Protein 5HUW (pdb70)

Organism: Human herpesvirus 1 (strain 17) (NCBI:txid10299)

Foldseek 3Di:
DDDLVCLLVQLVVPPVVSPLVSLLVLLCLLPPDPPRPLVSNLVSVCLLSLQVQCPPLVCVSSVLSSLSNLLSQLQDAPVSVVSNVVSVNLLSLLVQCPRPDLSNVLSSLSSLLSQLLNAPVSLQVSVVSPNQVSLVVVCPDPDNVVDDPVSLLSSLSSVLSNQAYPVPGHDPVSCLSCQVVLLNLCPDPDVSSVLSSLSSLLRQLQDAQVSLVVNVVVVCLLSLLVQCPDPDPSSVVSSLSNLLSQLLYALVSVVVNVVSPNLLSLVCQCVDPDQSSVQSSLLSLLSQLLHAQVSLVSCVVSVNLLSLLVQLQDGDVSSVLSSLSSLLSNLVHYDLVSLVVSVVSPNQLSLLVCLPPPDPVSVLSSLSNVVSSCVSCVVVVNLAVVVCVCVVNPSLVSLVVQCVPPDPPPNVSSVVNCVVRPD/DDDPDDDDDD/DDDDDD

Solvent-accessible surface area: 18928 Å² total; per-residue (Å²): 178,101,55,33,138,76,0,37,156,11,0,90,54,126,77,74,95,42,11,25,97,0,0,64,9,0,22,68,17,4,4,123,79,201,165,43,30,19,67,71,0,45,178,40,42,4,6,80,62,0,18,59,2,3,57,87,109,154,16,24,73,0,9,36,9,0,0,19,0,0,0,3,0,0,23,22,81,64,138,18,0,110,22,0,18,93,22,32,0,2,67,24,0,24,84,9,2,89,21,123,72,65,85,0,2,38,4,0,0,25,0,0,0,0,0,0,0,39,16,20,79,35,0,32,59,0,29,172,79,34,0,7,96,40,0,26,65,42,2,83,41,142,77,10,79,106,37,70,65,37,26,3,72,10,1,0,18,0,0,3,0,1,1,23,48,100,144,81,33,7,54,99,122,6,3,96,72,2,0,68,23,0,24,88,0,0,108,29,140,16,62,90,1,15,11,28,0,0,38,0,0,3,35,10,0,33,10,80,51,126,40,0,53,24,0,4,155,80,46,0,3,84,16,0,15,146,10,2,49,30,136,73,67,86,4,10,45,0,0,0,70,0,0,0,2,0,0,7,5,49,45,109,9,0,34,98,0,8,103,32,31,0,0,70,30,0,42,70,5,2,82,30,127,107,72,94,4,33,60,26,0,0,21,0,0,0,0,0,0,8,10,82,88,73,0,0,66,53,0,23,108,74,29,0,0,67,64,0,20,35,6,1,64,182,28,70,77,139,0,22,59,35,0,0,47,0,0,13,2,0,5,54,16,13,48,39,139,9,10,69,70,0,29,166,34,34,0,4,102,12,0,0,78,16,6,68,20,198,40,37,98,0,3,43,5,0,2,79,0,0,40,29,4,0,91,5,11,76,153,84,68,91,34,129,151,11,10,86,72,0,104,142,40,23,0,27,96,50,0,70,30,10,60,183,37,153,27,144,64,4,89,180,34,0,99,59,3,21,118,109,31,38,132,99,32,93,58,36,74,49,48,106,122,78,90,49,44,105,57

Nearest PDB structures (foldseek):
  6p6e-assembly1_A  TM=1.000E+00  e=1.115E-51  Mus musculus
  6d7n-assembly1_B  TM=9.992E-01  e=1.209E-51  Panicum virgatum
  6d7m-assembly1_B  TM=9.994E-01  e=2.719E-51  Mus musculus
  5gxw-assembly1_A  TM=9.979E-01  e=7.484E-51  Mus musculus
  3tpo-assembly1_A  TM=9.991E-01  e=9.222E-50  Mus musculus

Secondary structure (DSSP, 8-state):
---S------/------/---HHHHHHHHTT--HHHHHHHHHHHHHHHHHSSS--HHHHHHTT-HHHHHHHHT-TT-HHHHHHHHHHHHHHHTS-HHHHHHHHHTTHHHHHHHHTT-SSHHHHHHHHHHHHHHHTT-HHHHHHHHHTT-HHHHHHTT-SS-GGGS-HHHHHHHHHHHHHHT---SSPPPHHHHHHHHHHHHHHTTSS-HHHHHHHHHHHHHHTSS-HHHHHHHHTTT-HHHHHHHHT-S-HHHHHHHHHHHHHHTTS-HHHHHHHHHTTGGGGHHHHTT-SSHHHHHHHHHHHHHHTTS-HHHHHHHHHTTHHHHHHHHHHSS-HHHHHHHHHHHHHHHHHS-HHHHHHHHHTT-HHHHHHGGG-S-HHHHHHHHHHHHHHHHHHHHHT-HHHHHHHHHHTTHHHHHHHHTT-SSSTTHHHHHHHHHHHT-

Structure (mmCIF, N/CA/C/O backbone):
data_5HUW
#
_entry.id   5HUW
#
_cell.length_a   78.260
_cell.length_b   90.728
_cell.length_c   97.659
_cell.angle_alpha   90.00
_cell.angle_beta   90.00
_cell.angle_gamma   90.00
#
_symmetry.space_group_name_H-M   'P 21 21 21'
#
loop_
_entity.id
_entity.type
_entity.pdbx_description
1 polymer 'Importin subunit alpha-1'
2 polymer 'HSV1 large terminase NLS'
3 water water
#
loop_
_atom_site.group_PDB
_atom_site.id
_atom_site.type_symbol
_atom_site.label_atom_id
_atom_site.label_alt_id
_atom_site.label_comp_id
_atom_site.label_asym_id
_atom_site.label_entity_id
_atom_site.label_seq_id
_atom_site.pdbx_PDB_ins_code
_atom_site.Cartn_x
_atom_site.Cartn_y
_atom_site.Cartn_z
_atom_site.occupancy
_atom_site.B_iso_or_equiv
_atom_site.auth_seq_id
_atom_site.auth_comp_id
_atom_site.auth_asym_id
_atom_site.auth_atom_id
_atom_site.pdbx_PDB_model_num
ATOM 1 N N . ASN A 1 74 ? -4.747 -16.702 -12.664 1.00 73.01 75 ASN C N 1
ATOM 2 C CA . ASN A 1 74 ? -4.051 -16.527 -11.391 1.00 77.53 75 ASN C CA 1
ATOM 3 C C . ASN A 1 74 ? -2.731 -17.314 -11.317 1.00 67.99 75 ASN C C 1
ATOM 4 O O . ASN A 1 74 ? -2.643 -18.343 -10.649 1.00 65.63 75 ASN C O 1
ATOM 9 N N . TRP A 1 75 ? -1.695 -16.827 -11.996 1.00 56.12 76 T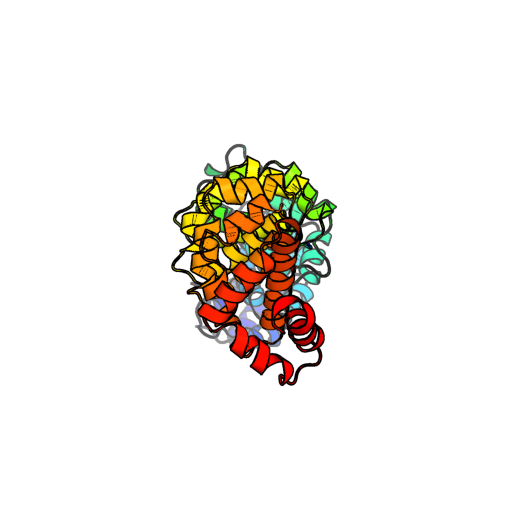RP C N 1
ATOM 10 C CA . TRP A 1 75 ? -0.439 -17.561 -12.005 1.00 46.74 76 TRP C CA 1
ATOM 11 C C . TRP A 1 75 ? 0.292 -17.405 -10.676 1.00 45.67 76 TRP C C 1
ATOM 12 O O . TRP A 1 75 ? 0.111 -16.430 -9.941 1.00 48.72 76 TRP C O 1
ATOM 23 N N . SER A 1 76 ? 1.144 -18.379 -10.383 1.00 44.20 77 SER C N 1
ATOM 24 C CA . SER A 1 76 ? 2.120 -18.229 -9.316 1.00 42.42 77 SER C CA 1
ATOM 25 C C . SER A 1 76 ? 3.293 -17.388 -9.802 1.00 42.04 77 SER C C 1
ATOM 26 O O . SER A 1 76 ? 3.573 -17.309 -11.002 1.00 40.86 77 SER C O 1
ATOM 29 N N . VAL A 1 77 ? 3.984 -16.748 -8.856 1.00 42.71 78 VAL C N 1
ATOM 30 C CA . VAL A 1 77 ? 5.186 -16.007 -9.218 1.00 38.10 78 VAL C CA 1
ATOM 31 C C . VAL A 1 77 ? 6.197 -16.942 -9.864 1.00 33.96 78 VAL C C 1
ATOM 32 O O . VAL A 1 77 ? 6.875 -16.580 -10.833 1.00 40.35 78 VAL C O 1
ATOM 36 N N . GLU A 1 78 ? 6.271 -18.180 -9.379 1.00 39.31 79 GLU C N 1
ATOM 37 C CA . GLU A 1 78 ? 7.219 -19.137 -9.939 1.00 44.56 79 GLU C CA 1
ATOM 38 C C . GLU A 1 78 ? 6.933 -19.421 -11.414 1.00 40.18 79 GLU C C 1
ATOM 39 O O . GLU A 1 78 ? 7.863 -19.530 -12.221 1.00 35.64 79 GLU C O 1
ATOM 45 N N . ASP A 1 79 ? 5.656 -19.532 -11.787 1.00 36.47 80 ASP C N 1
ATOM 46 C CA . ASP A 1 79 ? 5.327 -19.752 -13.193 1.00 36.71 80 ASP C CA 1
ATOM 47 C C . ASP A 1 79 ? 5.594 -18.504 -14.035 1.00 35.51 80 ASP C C 1
ATOM 48 O O . ASP A 1 79 ? 6.006 -18.604 -15.198 1.00 35.79 80 ASP C O 1
ATOM 53 N N . ILE A 1 80 ? 5.357 -17.319 -13.471 1.00 35.32 81 ILE C N 1
ATOM 54 C CA . ILE A 1 80 ? 5.694 -16.092 -14.185 1.00 31.08 81 ILE C CA 1
ATOM 55 C C . ILE A 1 80 ? 7.185 -16.065 -14.492 1.00 32.96 81 ILE C C 1
ATOM 56 O O . ILE A 1 80 ? 7.605 -15.745 -15.611 1.00 32.00 81 ILE C O 1
ATOM 61 N N . VAL A 1 81 ? 8.004 -16.431 -13.505 1.00 33.52 82 VAL C N 1
ATOM 62 C CA . VAL A 1 81 ? 9.452 -16.448 -13.691 1.00 31.58 82 VAL C CA 1
ATOM 63 C C . VAL A 1 81 ? 9.828 -17.418 -14.804 1.00 36.08 82 VAL C C 1
ATOM 64 O O . VAL A 1 81 ? 10.656 -17.115 -15.675 1.00 33.41 82 VAL C O 1
ATOM 68 N N . LYS A 1 82 ? 9.239 -18.615 -14.774 1.00 32.58 83 LYS C N 1
ATOM 69 C CA . LYS A 1 82 ? 9.535 -19.598 -15.807 1.00 36.92 83 LYS C CA 1
ATOM 70 C C . LYS A 1 82 ? 9.142 -19.076 -17.187 1.00 33.70 83 LYS C C 1
ATOM 71 O O . LYS A 1 82 ? 9.876 -19.260 -18.163 1.00 35.13 83 LYS C O 1
ATOM 77 N N . GLY A 1 83 ? 7.988 -18.411 -17.290 1.00 29.13 84 GLY C N 1
ATOM 78 C CA . GLY A 1 83 ? 7.592 -17.862 -18.575 1.00 28.44 84 GLY C CA 1
ATOM 79 C C . GLY A 1 83 ? 8.533 -16.769 -19.046 1.00 35.44 84 GLY C C 1
ATOM 80 O O . GLY A 1 83 ? 8.920 -16.728 -20.218 1.00 32.41 84 GLY C O 1
ATOM 81 N N . ILE A 1 84 ? 8.938 -15.882 -18.134 1.00 36.69 85 ILE C N 1
ATOM 82 C CA . ILE A 1 84 ? 9.773 -14.751 -18.537 1.00 33.69 85 ILE C CA 1
ATOM 83 C C . ILE A 1 84 ? 11.193 -15.205 -18.871 1.00 40.30 85 ILE C C 1
ATOM 84 O O . ILE A 1 84 ? 11.850 -14.621 -19.746 1.00 40.44 85 ILE C O 1
ATOM 89 N N . ASN A 1 85 ? 11.661 -16.288 -18.254 1.00 35.09 86 ASN C N 1
ATOM 90 C CA . ASN A 1 85 ? 12.977 -16.840 -18.555 1.00 38.13 86 ASN C CA 1
ATOM 91 C C . ASN A 1 85 ? 12.993 -17.740 -19.785 1.00 43.62 86 ASN C C 1
ATOM 92 O O . ASN A 1 85 ? 14.057 -18.267 -20.129 1.00 39.41 86 ASN C O 1
ATOM 97 N N . SER A 1 86 ? 11.856 -17.923 -20.459 1.00 37.17 87 SER C N 1
ATOM 98 C CA . SER A 1 86 ? 11.793 -18.872 -21.563 1.00 38.66 87 SER C CA 1
ATOM 99 C C . SER A 1 86 ? 12.521 -18.383 -22.809 1.00 34.00 87 SER C C 1
ATOM 100 O O . SER A 1 86 ? 12.834 -19.201 -23.679 1.00 34.46 87 SER C O 1
ATOM 103 N N . ASN A 1 87 ? 12.761 -17.078 -22.933 1.00 34.09 88 ASN C N 1
ATOM 104 C CA . ASN A 1 87 ? 13.299 -16.491 -24.168 1.00 46.53 88 ASN C CA 1
ATOM 105 C C . ASN A 1 87 ? 12.418 -16.815 -25.381 1.00 37.34 88 ASN C C 1
ATOM 106 O O . ASN A 1 87 ? 12.905 -16.972 -26.506 1.00 43.28 88 ASN C O 1
ATOM 111 N N . ASN A 1 88 ? 11.116 -16.929 -25.144 1.00 31.40 89 ASN C N 1
ATOM 112 C CA . ASN A 1 88 ? 10.104 -17.079 -26.185 1.00 25.58 89 ASN C CA 1
ATOM 113 C C . ASN A 1 88 ? 9.255 -15.821 -26.007 1.00 29.72 89 ASN C C 1
ATOM 114 O O . ASN A 1 88 ? 8.650 -15.629 -24.946 1.00 29.16 89 ASN C O 1
ATOM 119 N N . LEU A 1 89 ? 9.262 -14.927 -27.000 1.00 32.09 90 LEU C N 1
ATOM 120 C CA . LEU A 1 89 ? 8.607 -13.630 -26.817 1.00 30.87 90 LEU C CA 1
ATOM 121 C C . LEU A 1 89 ? 7.142 -13.792 -26.435 1.00 34.20 90 LEU C C 1
ATOM 122 O O . LEU A 1 89 ? 6.646 -13.082 -25.555 1.00 29.86 90 LEU C O 1
ATOM 127 N N . GLU A 1 90 ? 6.429 -14.710 -27.094 1.00 29.71 91 GLU C N 1
ATOM 128 C CA . GLU A 1 90 ? 5.016 -14.886 -26.778 1.00 26.95 91 GLU C CA 1
ATOM 129 C C . GLU A 1 90 ? 4.823 -15.480 -25.379 1.00 29.07 91 GLU C C 1
ATOM 130 O O . GLU A 1 90 ? 3.922 -15.057 -24.648 1.00 26.65 91 GLU C O 1
ATOM 136 N N . SER A 1 91 ? 5.647 -16.463 -24.982 1.00 30.78 92 SER C N 1
ATOM 137 C CA . SER A 1 91 ? 5.591 -16.942 -23.598 1.00 27.01 92 SER C CA 1
ATOM 138 C C . SER A 1 91 ? 5.889 -15.817 -22.615 1.00 27.68 92 SER C C 1
ATOM 139 O O . SER A 1 91 ? 5.245 -15.707 -21.566 1.00 30.15 92 SER C O 1
ATOM 142 N N . GLN A 1 92 ? 6.855 -14.959 -22.948 1.00 27.59 93 GLN C N 1
ATOM 143 C CA . GLN A 1 92 ? 7.169 -13.824 -22.084 1.00 24.35 93 GLN C CA 1
ATOM 144 C C . GLN A 1 92 ? 5.999 -12.846 -21.986 1.00 27.02 93 GLN C C 1
ATOM 145 O O . GLN A 1 92 ? 5.715 -12.314 -20.906 1.00 28.29 93 GLN C O 1
ATOM 151 N N . LEU A 1 93 ? 5.315 -12.588 -23.105 1.00 24.46 94 LEU C N 1
ATOM 152 C CA . LEU A 1 93 ? 4.141 -11.718 -23.083 1.00 22.43 94 LEU C CA 1
ATOM 153 C C . LEU A 1 93 ? 3.048 -12.286 -22.184 1.00 33.16 94 LEU C C 1
ATOM 154 O O . LEU A 1 93 ? 2.479 -11.576 -21.346 1.00 28.55 94 LEU C O 1
ATOM 159 N N . GLN A 1 94 ? 2.738 -13.574 -22.342 1.00 29.91 95 GLN C N 1
ATOM 160 C CA . GLN A 1 94 ? 1.697 -14.171 -21.511 1.00 28.30 95 GLN C CA 1
ATOM 161 C C . GLN A 1 94 ? 2.079 -14.125 -20.033 1.00 31.18 95 GLN C C 1
ATOM 162 O O . GLN A 1 94 ? 1.235 -13.846 -19.174 1.00 31.14 95 GLN C O 1
ATOM 168 N N . ALA A 1 95 ? 3.356 -14.352 -19.718 1.00 24.77 96 ALA C N 1
ATOM 169 C CA . ALA A 1 95 ? 3.782 -14.285 -18.324 1.00 30.68 96 ALA C CA 1
ATOM 170 C C . ALA A 1 95 ? 3.775 -12.852 -17.806 1.00 32.72 96 ALA C C 1
ATOM 171 O O . ALA A 1 95 ? 3.482 -12.620 -16.626 1.00 31.54 96 ALA C O 1
ATOM 173 N N . THR A 1 96 ? 4.115 -11.883 -18.659 1.00 27.45 97 THR C N 1
ATOM 174 C CA . THR A 1 96 ? 4.070 -10.491 -18.221 1.00 28.40 97 THR C CA 1
ATOM 175 C C . THR A 1 96 ? 2.633 -10.051 -17.976 1.00 30.96 97 THR C C 1
ATOM 176 O O . THR A 1 96 ? 2.344 -9.356 -16.999 1.00 32.89 97 THR C O 1
ATOM 180 N N . GLN A 1 97 ? 1.709 -10.475 -18.837 1.00 32.19 98 GLN C N 1
ATOM 181 C CA . GLN A 1 97 ? 0.305 -10.199 -18.573 1.00 33.07 98 GLN C CA 1
ATOM 182 C C . GLN A 1 97 ? -0.152 -10.833 -17.262 1.00 34.32 98 GLN C C 1
ATOM 183 O O . GLN A 1 97 ? -0.857 -10.196 -16.471 1.00 30.36 98 GLN C O 1
ATOM 189 N N . ALA A 1 98 ? 0.239 -12.087 -17.010 1.00 30.61 99 ALA C N 1
ATOM 190 C CA . ALA A 1 98 ? -0.095 -12.716 -15.735 1.00 28.34 99 ALA C CA 1
ATOM 191 C C . ALA A 1 98 ? 0.443 -11.909 -14.554 1.00 34.51 99 ALA C C 1
ATOM 192 O O . ALA A 1 98 ? -0.238 -11.764 -13.532 1.00 33.33 99 ALA C O 1
ATOM 194 N N . ALA A 1 99 ? 1.670 -11.392 -14.668 1.00 32.55 100 ALA C N 1
ATOM 195 C CA . ALA A 1 99 ? 2.220 -10.549 -13.608 1.00 30.75 100 ALA C CA 1
ATOM 196 C C . ALA A 1 99 ? 1.406 -9.269 -13.450 1.00 28.67 100 ALA C C 1
ATOM 197 O O . ALA A 1 99 ? 1.127 -8.837 -12.327 1.00 30.70 100 ALA C O 1
ATOM 199 N N . ARG A 1 100 ? 1.000 -8.662 -14.569 1.00 28.97 101 ARG C N 1
ATOM 200 C CA . ARG A 1 100 ? 0.179 -7.461 -14.504 1.00 30.08 101 ARG C CA 1
ATOM 201 C C . ARG A 1 100 ? -1.116 -7.728 -13.749 1.00 36.32 101 ARG C C 1
ATOM 202 O O . ARG A 1 100 ? -1.577 -6.884 -12.973 1.00 32.85 101 ARG C O 1
ATOM 210 N N . LYS A 1 101 ? -1.711 -8.906 -13.958 1.00 34.32 102 LYS C N 1
ATOM 211 C CA . LYS A 1 101 ? -2.991 -9.212 -13.332 1.00 31.29 102 LYS C CA 1
ATOM 212 C C . LYS A 1 101 ? -2.841 -9.436 -11.833 1.00 32.87 102 LYS C C 1
ATOM 213 O O . LYS A 1 101 ? -3.687 -8.982 -11.056 1.00 38.39 102 LYS C O 1
ATOM 219 N N . LEU A 1 102 ? -1.773 -10.126 -11.402 1.00 29.87 103 LEU C N 1
ATOM 220 C CA . LEU A 1 102 ? -1.463 -10.189 -9.972 1.00 36.45 103 LEU C CA 1
ATOM 221 C C . LEU A 1 102 ? -1.325 -8.794 -9.380 1.00 35.56 103 LEU C C 1
ATOM 222 O O . LEU A 1 102 ? -1.854 -8.507 -8.300 1.00 38.69 103 LEU C O 1
ATOM 227 N N . LEU A 1 103 ? -0.599 -7.912 -10.078 1.00 35.60 104 LEU C N 1
ATOM 228 C CA . LEU A 1 103 ? -0.285 -6.596 -9.536 1.00 27.88 104 LEU C CA 1
ATOM 229 C C . LEU A 1 103 ? -1.474 -5.656 -9.569 1.00 36.28 104 LEU C C 1
ATOM 230 O O . LEU A 1 103 ? -1.452 -4.628 -8.889 1.00 41.19 104 LEU C O 1
ATOM 235 N N . SER A 1 104 ? -2.471 -5.966 -10.357 1.00 34.70 105 SER C N 1
ATOM 236 C CA . SER A 1 104 ? -3.582 -5.078 -10.484 1.00 35.34 105 SER C CA 1
ATOM 237 C C . SER A 1 104 ? -4.899 -5.576 -9.902 1.00 44.84 105 SER C C 1
ATOM 238 O O . SER A 1 104 ? -5.845 -4.846 -9.834 1.00 43.07 105 SER C O 1
ATOM 241 N N . ARG A 1 105 ? -4.968 -6.840 -9.544 1.00 55.23 106 ARG C N 1
ATOM 242 C CA . ARG A 1 105 ? -6.249 -7.437 -9.200 1.00 67.21 106 ARG C CA 1
ATOM 243 C C . ARG A 1 105 ? -6.286 -7.985 -7.798 1.00 70.97 106 ARG C C 1
ATOM 244 O O . ARG A 1 105 ? -7.337 -8.050 -7.196 1.00 74.62 106 ARG C O 1
ATOM 252 N N . GLU A 1 106 ? -5.139 -8.381 -7.277 1.00 70.18 107 GLU C N 1
ATOM 253 C CA . GLU A 1 106 ? -5.079 -8.759 -5.892 1.00 73.46 107 GLU C CA 1
ATOM 254 C C . GLU A 1 106 ? -5.147 -7.536 -5.016 1.00 82.83 107 GLU C C 1
ATOM 255 O O . GLU A 1 106 ? -4.596 -6.499 -5.340 1.00 84.51 107 GLU C O 1
ATOM 261 N N . LYS A 1 107 ? -5.882 -7.674 -3.924 1.00 89.33 108 LYS C N 1
ATOM 262 C CA . LYS A 1 107 ? -5.937 -6.698 -2.856 1.00 91.96 108 LYS C CA 1
ATOM 263 C C . LYS A 1 107 ? -4.681 -6.474 -2.075 1.00 87.54 108 LYS C C 1
ATOM 264 O O . LYS A 1 107 ? -4.413 -5.350 -1.716 1.00 98.57 108 LYS C O 1
ATOM 270 N N . GLN A 1 108 ? -3.913 -7.511 -1.788 1.00 75.98 109 GLN C N 1
ATOM 271 C CA . GLN A 1 108 ? -2.524 -7.263 -1.458 1.00 76.58 109 GLN C CA 1
ATOM 272 C C . GLN A 1 108 ? -1.626 -7.828 -2.514 1.00 63.87 109 GLN C C 1
ATOM 273 O O . GLN A 1 108 ? -1.215 -8.957 -2.448 1.00 63.25 109 GLN C O 1
ATOM 279 N N . PRO A 1 109 ? -1.294 -6.934 -3.514 1.00 59.67 110 PRO C N 1
ATOM 280 C CA . PRO A 1 109 ? -0.534 -7.517 -4.615 1.00 48.07 110 PRO C CA 1
ATOM 281 C C . PRO A 1 109 ? 0.839 -7.885 -4.170 1.00 43.89 110 PRO C C 1
ATOM 282 O O . PRO A 1 109 ? 1.369 -7.218 -3.339 1.00 45.89 110 PRO C O 1
ATOM 286 N N . PRO A 1 110 ? 1.393 -9.006 -4.752 1.00 47.60 111 PRO C N 1
ATOM 287 C CA . PRO A 1 110 ? 2.701 -9.383 -4.215 1.00 45.11 111 PRO C CA 1
ATOM 288 C C . PRO A 1 110 ? 3.896 -8.668 -4.836 1.00 41.47 111 PRO C C 1
ATOM 289 O O . PRO A 1 110 ? 4.731 -9.253 -5.476 1.00 38.49 111 PRO C O 1
ATOM 293 N N . ILE A 1 111 ? 3.984 -7.390 -4.547 1.00 40.47 112 ILE C N 1
ATOM 294 C CA . ILE A 1 111 ? 5.034 -6.546 -5.113 1.00 33.08 112 ILE C CA 1
ATOM 295 C C . ILE A 1 111 ? 6.416 -7.048 -4.702 1.00 30.20 112 ILE C C 1
ATOM 296 O O . ILE A 1 111 ? 7.309 -7.219 -5.544 1.00 35.16 112 ILE C O 1
ATOM 301 N N . ASP A 1 112 ? 6.617 -7.295 -3.406 1.00 35.01 113 ASP C N 1
ATOM 302 C CA . ASP A 1 112 ? 7.946 -7.691 -2.949 1.00 38.39 113 ASP C CA 1
ATOM 303 C C . ASP A 1 112 ? 8.352 -9.037 -3.532 1.00 39.76 113 ASP C C 1
ATOM 304 O O . ASP A 1 112 ? 9.529 -9.255 -3.854 1.00 36.31 113 ASP C O 1
ATOM 309 N N . ASN A 1 113 ? 7.391 -9.944 -3.700 1.00 38.66 114 ASN C N 1
ATOM 310 C CA . ASN A 1 113 ? 7.718 -11.239 -4.289 1.00 40.05 114 ASN C CA 1
ATOM 311 C C . ASN A 1 113 ? 8.175 -11.075 -5.732 1.00 37.35 114 ASN C C 1
ATOM 312 O O . ASN A 1 113 ? 9.150 -11.705 -6.158 1.00 36.82 114 ASN C O 1
ATOM 317 N N . ILE A 1 114 ? 7.490 -10.214 -6.487 1.00 33.64 115 ILE C N 1
ATOM 318 C CA . ILE A 1 114 ? 7.876 -9.927 -7.865 1.00 31.83 115 ILE C CA 1
ATOM 319 C C . ILE A 1 114 ? 9.259 -9.296 -7.905 1.00 33.03 115 ILE C C 1
ATOM 320 O O . ILE A 1 114 ? 10.079 -9.630 -8.765 1.00 31.44 115 ILE C O 1
ATOM 325 N N . ILE A 1 115 ? 9.545 -8.378 -6.974 1.00 32.96 116 ILE C N 1
ATOM 326 C CA . ILE A 1 115 ? 10.861 -7.741 -6.945 1.00 34.24 116 ILE C CA 1
ATOM 327 C C . ILE A 1 115 ? 11.937 -8.759 -6.598 1.00 33.67 116 ILE C C 1
ATOM 328 O O . ILE A 1 115 ? 13.002 -8.801 -7.230 1.00 34.30 116 ILE C O 1
ATOM 333 N N . ARG A 1 116 ? 11.680 -9.581 -5.575 1.00 33.12 117 ARG C N 1
ATOM 334 C CA . ARG A 1 116 ? 12.670 -10.556 -5.123 1.00 40.11 117 ARG C CA 1
ATOM 335 C C . ARG A 1 116 ? 12.945 -11.604 -6.185 1.00 42.07 117 ARG C C 1
ATOM 336 O O . ARG A 1 116 ? 14.059 -12.128 -6.264 1.00 42.38 117 ARG C O 1
ATOM 344 N N . ALA A 1 117 ? 11.944 -11.928 -7.002 1.00 37.50 118 ALA C N 1
ATOM 345 C CA . ALA A 1 117 ? 12.147 -12.845 -8.116 1.00 38.40 118 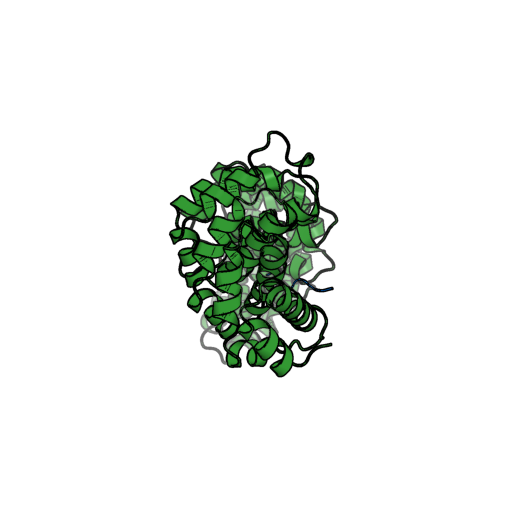ALA C CA 1
ATOM 346 C C . ALA A 1 117 ? 13.064 -12.271 -9.191 1.00 39.26 118 ALA C C 1
ATOM 347 O O . ALA A 1 117 ? 13.446 -13.000 -10.107 1.00 41.35 118 ALA C O 1
ATOM 349 N N . GLY A 1 118 ? 13.413 -10.988 -9.125 1.00 37.05 119 GLY C N 1
ATOM 350 C CA . GLY A 1 118 ? 14.304 -10.433 -10.120 1.00 28.31 119 GLY C CA 1
ATOM 351 C C . GLY A 1 118 ? 13.644 -10.038 -11.420 1.00 33.57 119 GLY C C 1
ATOM 352 O O . GLY A 1 118 ? 14.334 -9.914 -12.436 1.00 33.27 119 GLY C O 1
ATOM 353 N N . LEU A 1 119 ? 12.328 -9.809 -11.420 1.00 31.42 120 LEU C N 1
ATOM 354 C CA . LEU A 1 119 ? 11.609 -9.556 -12.668 1.00 28.21 120 LEU C CA 1
ATOM 355 C C . LEU A 1 119 ? 11.744 -8.125 -13.192 1.00 30.94 120 LEU C C 1
ATOM 356 O O . LEU A 1 119 ? 11.508 -7.897 -14.383 1.00 27.87 120 LEU C O 1
ATOM 361 N N . ILE A 1 120 ? 12.115 -7.152 -12.356 1.00 28.88 121 ILE C N 1
ATOM 362 C CA . ILE A 1 120 ? 12.082 -5.754 -12.800 1.00 29.41 121 ILE C CA 1
ATOM 363 C C . ILE A 1 120 ? 12.998 -5.508 -14.002 1.00 28.56 121 ILE C C 1
ATOM 364 O O . ILE A 1 120 ? 12.545 -4.887 -14.974 1.00 31.02 121 ILE C O 1
ATOM 369 N N . PRO A 1 121 ? 14.262 -5.962 -14.004 1.00 34.68 122 PRO C N 1
ATOM 370 C CA . PRO A 1 121 ? 15.089 -5.772 -15.212 1.00 37.20 122 PRO C CA 1
ATOM 371 C C . PRO A 1 121 ? 14.471 -6.342 -16.475 1.00 34.07 122 PRO C C 1
ATOM 372 O O . PRO A 1 121 ? 14.593 -5.738 -17.546 1.00 32.19 122 PRO C O 1
ATOM 376 N N . LYS A 1 122 ? 13.812 -7.495 -16.386 1.00 31.74 123 LYS C N 1
ATOM 377 C CA . LYS A 1 122 ? 13.168 -8.055 -17.565 1.00 26.94 123 LYS C CA 1
ATOM 378 C C . LYS A 1 122 ? 12.008 -7.176 -18.016 1.00 26.21 123 LYS C C 1
ATOM 379 O O . LYS A 1 122 ? 11.871 -6.887 -19.207 1.00 27.16 123 LYS C O 1
ATOM 385 N N . PHE A 1 123 ? 11.163 -6.738 -17.074 1.00 28.02 124 PHE C N 1
ATOM 386 C CA . PHE A 1 123 ? 10.088 -5.808 -17.427 1.00 24.54 124 PHE C CA 1
ATOM 387 C C . PHE A 1 123 ? 10.642 -4.556 -18.096 1.00 25.78 124 PHE C C 1
ATOM 388 O O . PHE A 1 123 ? 10.092 -4.077 -19.095 1.00 29.41 124 PHE C O 1
ATOM 396 N N . VAL A 1 124 ? 11.736 -4.007 -17.562 1.00 26.49 125 VAL C N 1
ATOM 397 C CA . VAL A 1 124 ? 12.286 -2.788 -18.152 1.00 24.01 125 VAL C CA 1
ATOM 398 C C . VAL A 1 124 ? 12.771 -3.061 -19.571 1.00 30.19 125 VAL C C 1
ATOM 399 O O . VAL A 1 124 ? 12.549 -2.257 -20.483 1.00 28.18 125 VAL C O 1
ATOM 403 N N . SER A 1 125 ? 13.417 -4.207 -19.795 1.00 28.93 126 SER C N 1
ATOM 404 C CA . SER A 1 125 ? 13.875 -4.470 -21.153 1.00 31.26 126 SER C CA 1
ATOM 405 C C . SER A 1 125 ? 12.695 -4.652 -22.109 1.00 26.25 126 SER C C 1
ATOM 406 O O . SER A 1 125 ? 12.801 -4.294 -23.285 1.00 28.95 126 SER C O 1
ATOM 409 N N . PHE A 1 126 ? 11.554 -5.155 -21.620 1.00 27.12 127 PHE C N 1
ATOM 410 C CA . PHE A 1 126 ? 10.377 -5.283 -22.480 1.00 28.68 127 PHE C CA 1
ATOM 411 C C . PHE A 1 126 ? 9.824 -3.926 -22.909 1.00 34.18 127 PHE C C 1
ATOM 412 O O . PHE A 1 126 ? 9.156 -3.842 -23.944 1.00 24.71 127 PHE C O 1
ATOM 420 N N . LEU A 1 127 ? 10.088 -2.859 -22.147 1.00 29.66 128 LEU C N 1
ATOM 421 C CA . LEU A 1 127 ? 9.609 -1.538 -22.547 1.00 28.40 128 LEU C CA 1
ATOM 422 C C . LEU A 1 127 ? 10.176 -1.115 -23.897 1.00 29.57 128 LEU C C 1
ATOM 423 O O . LEU A 1 127 ? 9.548 -0.330 -24.619 1.00 30.16 128 LEU C O 1
ATOM 428 N N . GLY A 1 128 ? 11.344 -1.631 -24.261 1.00 30.98 129 GLY C N 1
ATOM 429 C CA . GLY A 1 128 ? 11.966 -1.304 -25.523 1.00 34.43 129 GLY C CA 1
ATOM 430 C C . GLY A 1 128 ? 11.566 -2.156 -26.710 1.00 36.65 129 GLY C C 1
ATOM 431 O O . GLY A 1 128 ? 12.065 -1.906 -27.809 1.00 38.84 129 GLY C O 1
ATOM 432 N N . LYS A 1 129 ? 10.668 -3.137 -26.547 1.00 32.29 130 LYS C N 1
ATOM 433 C CA . LYS A 1 129 ? 10.292 -4.041 -27.647 1.00 33.31 130 LYS C CA 1
ATOM 434 C C . LYS A 1 129 ? 9.262 -3.353 -28.539 1.00 31.69 130 LYS C C 1
ATOM 435 O O . LYS A 1 129 ? 8.064 -3.654 -28.510 1.00 32.77 130 LYS C O 1
ATOM 441 N N . THR A 1 130 ? 9.753 -2.427 -29.373 1.00 29.86 131 THR C N 1
ATOM 442 C CA . THR A 1 130 ? 8.879 -1.659 -30.260 1.00 39.27 131 THR C CA 1
ATOM 443 C C . THR A 1 130 ? 8.078 -2.557 -31.205 1.00 41.09 131 THR C C 1
ATOM 444 O O . THR A 1 130 ? 6.979 -2.183 -31.632 1.00 34.61 131 THR C O 1
ATOM 448 N N . ASP A 1 131 ? 8.600 -3.742 -31.536 1.00 37.84 132 ASP C N 1
ATOM 449 C CA . ASP A 1 131 ? 7.882 -4.653 -32.426 1.00 41.75 132 ASP C CA 1
ATOM 450 C C . ASP A 1 131 ? 6.753 -5.400 -31.732 1.00 44.37 132 ASP C C 1
ATOM 451 O O . ASP A 1 131 ? 5.926 -6.011 -32.412 1.00 48.31 132 ASP C O 1
ATOM 456 N N . CYS A 1 132 ? 6.709 -5.395 -30.408 1.00 35.26 133 CYS C N 1
ATOM 457 C CA . CYS A 1 132 ? 5.667 -6.088 -29.659 1.00 33.51 133 CYS C CA 1
ATOM 458 C C . CYS A 1 132 ? 5.037 -5.093 -28.695 1.00 32.43 133 CYS C C 1
ATOM 459 O O . CYS A 1 132 ? 5.257 -5.152 -27.482 1.00 32.94 133 CYS C O 1
ATOM 462 N N . SER A 1 133 ? 4.270 -4.156 -29.248 1.00 31.90 134 SER C N 1
ATOM 463 C CA . SER A 1 133 ? 3.608 -3.177 -28.403 1.00 35.97 134 SER C CA 1
ATOM 464 C C . SER A 1 133 ? 2.759 -3.809 -27.298 1.00 31.55 134 SER C C 1
ATOM 465 O O . SER A 1 133 ? 2.724 -3.225 -26.202 1.00 29.98 134 SER C O 1
ATOM 468 N N . PRO A 1 134 ? 2.122 -4.983 -27.470 1.00 30.56 135 PRO C N 1
ATOM 469 C CA . PRO A 1 134 ? 1.441 -5.589 -26.307 1.00 25.82 135 PRO C CA 1
ATOM 470 C C . PRO A 1 134 ? 2.349 -5.841 -25.110 1.00 27.57 135 PRO C C 1
ATOM 471 O O . PRO A 1 134 ? 1.917 -5.608 -23.976 1.00 30.75 135 PRO C O 1
ATOM 475 N N . ILE A 1 135 ? 3.590 -6.306 -25.308 1.00 26.23 136 ILE C N 1
ATOM 476 C CA . ILE A 1 135 ? 4.428 -6.528 -24.135 1.00 27.58 136 ILE C CA 1
ATOM 477 C C . ILE A 1 135 ? 4.976 -5.207 -23.596 1.00 28.65 136 ILE C C 1
ATOM 478 O O . ILE A 1 135 ? 5.286 -5.107 -22.407 1.00 24.96 136 ILE C O 1
ATOM 483 N N . GLN A 1 136 ? 5.091 -4.171 -24.435 1.00 26.49 137 GLN C N 1
ATOM 484 C CA . GLN A 1 136 ? 5.421 -2.846 -23.913 1.00 26.58 137 GLN C CA 1
ATOM 485 C C . GLN A 1 136 ? 4.360 -2.382 -22.923 1.00 30.08 137 GLN C C 1
ATOM 486 O O . GLN A 1 136 ? 4.683 -1.906 -21.825 1.00 28.13 137 GLN C O 1
ATOM 492 N N . PHE A 1 137 ? 3.081 -2.547 -23.291 1.00 25.72 138 PHE C N 1
ATOM 493 C CA . PHE A 1 137 ? 1.981 -2.094 -22.446 1.00 27.57 138 PHE C CA 1
ATOM 494 C C . PHE A 1 137 ? 1.907 -2.894 -21.152 1.00 26.38 138 PHE C C 1
ATOM 495 O O . PHE A 1 137 ? 1.825 -2.319 -20.061 1.00 27.33 138 PHE C O 1
ATOM 503 N N . GLU A 1 138 ? 1.920 -4.229 -21.254 1.00 28.56 139 GLU C N 1
ATOM 504 C CA . GLU A 1 138 ? 1.823 -5.059 -20.056 1.00 23.84 139 GLU C CA 1
ATOM 505 C C . GLU A 1 138 ? 2.974 -4.791 -19.093 1.00 26.32 139 GLU C C 1
ATOM 506 O O . GLU A 1 138 ? 2.766 -4.723 -17.876 1.00 25.99 139 GLU C O 1
ATOM 512 N N . SER A 1 139 ? 4.203 -4.662 -19.602 1.00 24.45 140 SER C N 1
ATOM 513 C CA . SER A 1 139 ? 5.296 -4.384 -18.672 1.00 23.98 140 SER C CA 1
ATOM 514 C C . SER A 1 139 ? 5.201 -2.968 -18.107 1.00 26.00 140 SER C C 1
ATOM 515 O O . SER A 1 139 ? 5.512 -2.753 -16.927 1.00 25.97 140 SER C O 1
ATOM 518 N N . ALA A 1 140 ? 4.739 -2.004 -18.909 1.00 24.34 141 ALA C N 1
ATOM 519 C CA . ALA A 1 140 ? 4.560 -0.643 -18.396 1.00 25.75 141 ALA C CA 1
ATOM 520 C C . ALA A 1 140 ? 3.550 -0.612 -17.251 1.00 25.30 141 ALA C C 1
ATOM 521 O O . ALA A 1 140 ? 3.759 0.063 -16.234 1.00 26.47 141 ALA C O 1
ATOM 523 N N . TRP A 1 141 ? 2.449 -1.353 -17.405 1.00 26.08 142 TRP C N 1
ATOM 524 C CA . TRP A 1 141 ? 1.433 -1.445 -16.368 1.00 27.49 142 TRP C CA 1
ATOM 525 C C . TRP A 1 141 ? 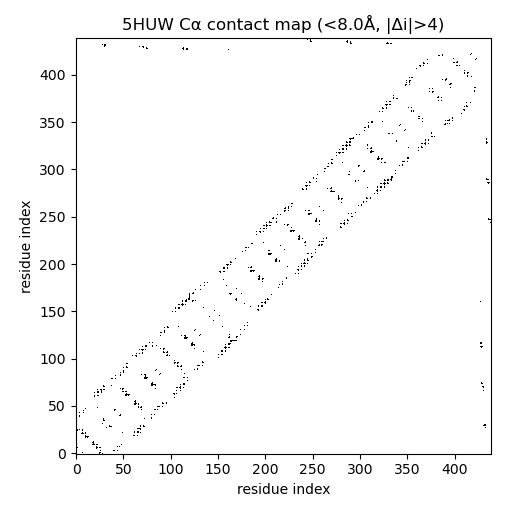1.988 -2.139 -15.131 1.00 28.92 142 TRP C C 1
ATOM 526 O O . TRP A 1 141 ? 1.832 -1.645 -14.007 1.00 25.27 142 TRP C O 1
ATOM 537 N N . ALA A 1 142 ? 2.663 -3.276 -15.315 1.00 27.34 143 ALA C N 1
ATOM 538 C CA . ALA A 1 142 ? 3.236 -3.971 -14.165 1.00 28.53 143 ALA C CA 1
ATOM 539 C C . ALA A 1 142 ? 4.212 -3.067 -13.416 1.00 28.52 143 ALA C C 1
ATOM 540 O O . ALA A 1 142 ? 4.169 -2.965 -12.184 1.00 28.00 143 ALA C O 1
ATOM 542 N N . LEU A 1 143 ? 5.100 -2.397 -14.146 1.00 24.67 144 LEU C N 1
ATOM 543 C CA . LEU A 1 143 ? 6.061 -1.520 -13.488 1.00 25.18 144 LEU C CA 1
ATOM 544 C C . LEU A 1 143 ? 5.386 -0.298 -12.873 1.00 28.72 144 LEU C C 1
ATOM 545 O O . LEU A 1 143 ? 5.864 0.216 -11.859 1.00 25.44 144 LEU C O 1
ATOM 550 N N . THR A 1 144 ? 4.302 0.201 -13.485 1.00 30.09 145 THR C N 1
ATOM 551 C CA . THR A 1 144 ? 3.549 1.298 -12.879 1.00 26.00 145 THR C CA 1
ATOM 552 C C . THR A 1 144 ? 3.095 0.924 -11.484 1.00 30.65 145 THR C C 1
ATOM 553 O O . THR A 1 144 ? 3.211 1.724 -10.548 1.00 26.25 145 THR C O 1
ATOM 557 N N . ASN A 1 145 ? 2.574 -0.295 -11.325 1.00 23.61 146 ASN C N 1
ATOM 558 C CA . ASN A 1 145 ? 2.011 -0.665 -10.040 1.00 23.23 146 ASN C CA 1
ATOM 559 C C . ASN A 1 145 ? 3.101 -0.961 -9.022 1.00 27.46 146 ASN C C 1
ATOM 560 O O . ASN A 1 145 ? 2.946 -0.631 -7.843 1.00 31.64 146 ASN C O 1
ATOM 565 N N . ILE A 1 146 ? 4.215 -1.560 -9.451 1.00 24.47 147 ILE C N 1
ATOM 566 C CA . ILE A 1 146 ? 5.343 -1.711 -8.537 1.00 24.89 147 ILE C CA 1
ATOM 567 C C . ILE A 1 146 ? 5.798 -0.341 -8.046 1.00 28.99 147 ILE C C 1
ATOM 568 O O . ILE A 1 146 ? 6.015 -0.136 -6.847 1.00 26.75 147 ILE C O 1
ATOM 573 N N . ALA A 1 147 ? 5.893 0.631 -8.955 1.00 26.10 148 ALA C N 1
ATOM 574 C CA . ALA A 1 147 ? 6.339 1.967 -8.573 1.00 24.35 148 ALA C CA 1
ATOM 575 C C . ALA A 1 147 ? 5.306 2.715 -7.740 1.00 30.97 148 ALA C C 1
ATOM 576 O O . ALA A 1 147 ? 5.654 3.720 -7.114 1.00 29.41 148 ALA C O 1
ATOM 578 N N . SER A 1 148 ? 4.057 2.248 -7.697 1.00 26.82 149 SER C N 1
ATOM 579 C CA . SER A 1 148 ? 3.037 2.898 -6.878 1.00 29.63 149 SER C CA 1
ATOM 580 C C . SER A 1 148 ? 3.173 2.581 -5.395 1.00 32.51 149 SER C C 1
ATOM 581 O O . SER A 1 148 ? 2.411 3.131 -4.593 1.00 29.11 149 SER C O 1
ATOM 584 N N . GLY A 1 149 ? 4.105 1.715 -5.005 1.00 29.33 150 GLY C N 1
ATOM 585 C CA . GLY A 1 149 ? 4.168 1.278 -3.624 1.00 34.11 150 GLY C CA 1
ATOM 586 C C . GLY A 1 149 ? 5.069 2.124 -2.747 1.00 40.89 150 GLY C C 1
ATOM 587 O O . GLY A 1 149 ? 5.113 3.349 -2.888 1.00 33.15 150 GLY C O 1
ATOM 588 N N . THR A 1 150 ? 5.791 1.471 -1.837 1.00 32.43 151 THR C N 1
ATOM 589 C CA . THR A 1 150 ? 6.668 2.155 -0.900 1.00 34.30 151 THR C CA 1
ATOM 590 C C . THR A 1 150 ? 7.849 2.776 -1.645 1.00 32.52 151 THR C C 1
ATOM 591 O O . THR A 1 150 ? 8.112 2.474 -2.813 1.00 28.43 151 THR C O 1
ATOM 595 N N . SER A 1 151 ? 8.573 3.659 -0.955 1.00 29.11 152 SER C N 1
ATOM 596 C CA . SER A 1 151 ? 9.766 4.240 -1.563 1.00 33.59 152 SER C CA 1
ATOM 597 C C . SER A 1 151 ? 10.769 3.162 -1.961 1.00 29.79 152 SER C C 1
ATOM 598 O O . SER A 1 151 ? 11.447 3.289 -2.983 1.00 27.58 152 SER C O 1
ATOM 601 N N . GLU A 1 152 ? 10.890 2.094 -1.167 1.00 31.93 153 GLU C N 1
ATOM 602 C CA . GLU A 1 152 ? 11.813 1.036 -1.569 1.00 30.80 153 GLU C CA 1
ATOM 603 C C . GLU A 1 152 ? 11.338 0.334 -2.837 1.00 27.75 153 GLU C C 1
ATOM 604 O O . GLU A 1 152 ? 12.163 -0.068 -3.669 1.00 31.99 153 GLU C O 1
ATOM 610 N N . GLN A 1 153 ? 10.023 0.185 -3.017 1.00 29.03 154 GLN C N 1
ATOM 611 C CA . GLN A 1 153 ? 9.537 -0.464 -4.233 1.00 26.66 154 GLN C CA 1
ATOM 612 C C . GLN A 1 153 ? 9.705 0.453 -5.438 1.00 28.06 154 GLN C C 1
ATOM 613 O O . GLN A 1 153 ? 10.147 0.013 -6.506 1.00 26.94 154 GLN C O 1
ATOM 619 N N . THR A 1 154 ? 9.381 1.741 -5.282 1.00 25.22 155 THR C N 1
ATOM 620 C CA . THR A 1 154 ? 9.669 2.692 -6.353 1.00 25.92 155 THR C CA 1
ATOM 621 C C . THR A 1 154 ? 11.157 2.695 -6.695 1.00 27.00 155 THR C C 1
ATOM 622 O O . THR A 1 154 ? 11.528 2.703 -7.874 1.00 24.13 155 THR C O 1
ATOM 626 N N . LYS A 1 155 ? 12.027 2.662 -5.673 1.00 27.34 156 LYS C N 1
ATOM 627 C CA . LYS A 1 155 ? 13.466 2.647 -5.928 1.00 29.51 156 LYS C CA 1
ATOM 628 C C . LYS A 1 155 ? 13.879 1.430 -6.754 1.00 32.05 156 LYS C C 1
ATOM 629 O O . LYS A 1 155 ? 14.781 1.515 -7.604 1.00 27.92 156 LYS C O 1
ATOM 635 N N . ALA A 1 156 ? 13.241 0.280 -6.523 1.00 25.94 157 ALA C N 1
ATOM 636 C CA . ALA A 1 156 ? 13.602 -0.899 -7.307 1.00 25.62 157 ALA C CA 1
ATOM 637 C C . ALA A 1 156 ? 13.324 -0.672 -8.789 1.00 25.52 157 ALA C C 1
ATOM 638 O O . ALA A 1 156 ? 14.112 -1.090 -9.645 1.00 25.25 157 ALA C O 1
ATOM 640 N N . VAL A 1 157 ? 12.222 0.016 -9.108 1.00 23.43 158 VAL C N 1
ATOM 641 C CA . VAL A 1 157 ? 11.901 0.323 -10.497 1.00 25.37 158 VAL C CA 1
ATOM 642 C C . VAL A 1 157 ? 12.933 1.279 -11.089 1.00 26.89 158 VAL C C 1
ATOM 643 O O . VAL A 1 157 ? 13.439 1.060 -12.198 1.00 24.35 158 VAL C O 1
ATOM 647 N N . VAL A 1 158 ? 13.262 2.355 -10.359 1.00 21.85 159 VAL C N 1
ATOM 648 C CA . VAL A 1 158 ? 14.291 3.281 -10.838 1.00 26.84 159 VAL C CA 1
ATOM 649 C C . VAL A 1 158 ? 15.631 2.563 -10.999 1.00 31.22 159 VAL C C 1
ATOM 650 O O . VAL A 1 158 ? 16.327 2.728 -12.010 1.00 26.47 159 VAL C O 1
ATOM 654 N N . ASP A 1 159 ? 16.008 1.752 -10.010 1.00 21.99 160 ASP C N 1
ATOM 655 C CA . ASP A 1 159 ? 17.286 1.044 -10.069 1.00 29.51 160 ASP C CA 1
ATOM 656 C C . ASP A 1 159 ? 17.372 0.078 -11.244 1.00 30.78 160 ASP C C 1
ATOM 657 O O . ASP A 1 159 ? 18.479 -0.275 -11.647 1.00 31.05 160 ASP C O 1
ATOM 662 N N . GLY A 1 160 ? 16.240 -0.362 -11.802 1.00 31.27 161 GLY C N 1
ATOM 663 C CA . GLY A 1 160 ? 16.247 -1.209 -12.977 1.00 27.55 161 GLY C CA 1
ATOM 664 C C . GLY A 1 160 ? 16.396 -0.482 -14.293 1.00 31.84 161 GLY C C 1
ATOM 665 O O . GLY A 1 160 ? 16.338 -1.107 -15.352 1.00 32.31 161 GLY C O 1
ATOM 666 N N . GLY A 1 161 ? 16.579 0.833 -14.267 1.00 28.48 162 GLY C N 1
ATOM 667 C CA . GLY A 1 161 ? 16.720 1.602 -15.488 1.00 28.07 162 GLY C CA 1
ATOM 668 C C . GLY A 1 161 ? 15.423 2.098 -16.081 1.00 29.60 162 GLY C C 1
ATOM 669 O O . GLY A 1 161 ? 15.404 2.490 -17.254 1.00 27.89 162 GLY C O 1
ATOM 670 N N . ALA A 1 162 ? 14.332 2.106 -15.311 1.00 25.08 163 ALA C N 1
ATOM 671 C CA . ALA A 1 162 ? 13.026 2.370 -15.916 1.00 25.79 163 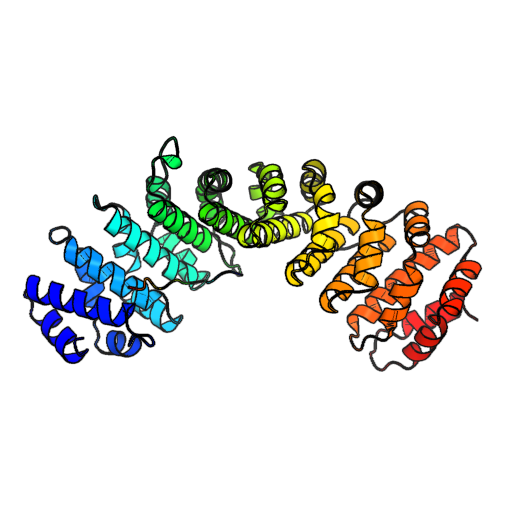ALA C CA 1
ATOM 672 C C . ALA A 1 162 ? 12.840 3.820 -16.366 1.00 28.98 163 ALA C C 1
ATOM 673 O O . ALA A 1 162 ? 12.028 4.070 -17.262 1.00 26.95 163 ALA C O 1
ATOM 675 N N . ILE A 1 163 ? 13.557 4.782 -15.788 1.00 24.03 164 ILE C N 1
ATOM 676 C CA . ILE A 1 163 ? 13.265 6.182 -16.109 1.00 22.63 164 ILE C CA 1
ATOM 677 C C . ILE A 1 163 ? 13.531 6.479 -17.587 1.00 28.77 164 ILE C C 1
ATOM 678 O O . ILE A 1 163 ? 12.603 6.923 -18.281 1.00 28.85 164 ILE C O 1
ATOM 683 N N . PRO A 1 164 ? 14.735 6.261 -18.136 1.00 25.59 165 PRO C N 1
ATOM 684 C CA . PRO A 1 164 ? 14.907 6.566 -19.568 1.00 24.70 165 PRO C CA 1
ATOM 685 C C . PRO A 1 164 ? 14.024 5.709 -20.458 1.00 24.17 165 PRO C C 1
ATOM 686 O O . PRO A 1 164 ? 13.599 6.170 -21.525 1.00 28.48 165 PRO C O 1
ATOM 690 N N . ALA A 1 165 ? 13.702 4.486 -20.028 1.00 22.62 166 ALA C N 1
ATOM 691 C CA . ALA A 1 165 ? 12.877 3.604 -20.844 1.00 29.32 166 ALA C CA 1
ATOM 692 C C . ALA A 1 165 ? 11.460 4.148 -20.969 1.00 29.68 166 ALA C C 1
ATOM 693 O O . ALA A 1 165 ? 10.885 4.167 -22.062 1.00 28.45 166 ALA C O 1
ATOM 695 N N . PHE A 1 166 ? 10.884 4.602 -19.855 1.00 25.80 167 PHE C N 1
ATOM 696 C CA . PHE A 1 166 ? 9.557 5.218 -19.891 1.00 26.74 167 PHE C CA 1
ATOM 697 C C . PHE A 1 166 ? 9.558 6.529 -20.670 1.00 23.79 167 PHE C C 1
ATOM 698 O O . PHE A 1 166 ? 8.585 6.845 -21.363 1.00 28.91 167 PHE C O 1
ATOM 706 N N . ILE A 1 167 ? 10.625 7.322 -20.559 1.00 22.87 168 ILE C N 1
ATOM 707 C CA . ILE A 1 167 ? 10.657 8.574 -21.309 1.00 22.43 168 ILE C CA 1
ATOM 708 C C . ILE A 1 167 ? 10.654 8.286 -22.808 1.00 26.73 168 ILE C C 1
ATOM 709 O O . ILE A 1 167 ? 9.970 8.967 -23.582 1.00 27.60 168 ILE C O 1
ATOM 714 N N . SER A 1 168 ? 11.379 7.241 -23.238 1.00 25.65 169 SER C N 1
ATOM 715 C CA . SER A 1 168 ? 11.343 6.839 -24.642 1.00 34.89 169 SER C CA 1
ATOM 716 C C . SER A 1 168 ? 9.942 6.403 -25.053 1.00 30.12 169 SER C C 1
ATOM 717 O O . SER A 1 168 ? 9.518 6.647 -26.184 1.00 33.80 169 SER C O 1
ATOM 720 N N . LEU A 1 169 ? 9.216 5.745 -24.149 1.00 23.86 170 LEU C N 1
ATOM 721 C CA . LEU A 1 169 ? 7.874 5.267 -24.466 1.00 28.76 170 LEU C CA 1
ATOM 722 C C . LEU A 1 169 ? 6.865 6.396 -24.615 1.00 35.38 170 LEU C C 1
ATOM 723 O O . LEU A 1 169 ? 5.781 6.171 -25.165 1.00 33.79 170 LEU C O 1
ATOM 728 N N . LEU A 1 170 ? 7.178 7.592 -24.111 1.00 26.98 171 LEU C N 1
ATOM 729 C CA . LEU A 1 170 ? 6.283 8.723 -24.312 1.00 32.70 171 LEU C CA 1
ATOM 730 C C . LEU A 1 170 ? 6.051 9.000 -25.792 1.00 40.81 171 LEU C C 1
ATOM 731 O O . LEU A 1 170 ? 5.026 9.590 -26.147 1.00 37.67 171 LEU C O 1
ATOM 736 N N . ALA A 1 171 ? 6.965 8.568 -26.664 1.00 38.14 172 ALA C N 1
ATOM 737 C CA . ALA A 1 171 ? 6.841 8.795 -28.098 1.00 42.10 172 ALA C CA 1
ATOM 738 C C . ALA A 1 171 ? 6.075 7.686 -28.814 1.00 37.36 172 ALA C C 1
ATOM 739 O O . ALA A 1 171 ? 5.991 7.706 -30.043 1.00 42.13 172 ALA C O 1
ATOM 741 N N . SER A 1 172 ? 5.509 6.737 -28.083 1.00 32.04 173 SER C N 1
ATOM 742 C CA . SER A 1 172 ? 4.851 5.614 -28.731 1.00 36.04 173 SER C CA 1
ATOM 743 C C . SER A 1 172 ? 3.670 6.101 -29.568 1.00 44.07 173 SER C C 1
ATOM 744 O O . SER A 1 172 ? 2.941 7.007 -29.149 1.00 40.03 173 SER C O 1
ATOM 747 N N . PRO A 1 173 ? 3.451 5.523 -30.753 1.00 40.36 174 PRO C N 1
ATOM 748 C CA . PRO A 1 173 ? 2.267 5.890 -31.543 1.00 38.50 174 PRO C CA 1
ATOM 749 C C . PRO A 1 173 ? 0.975 5.370 -30.946 1.00 39.87 174 PRO C C 1
ATOM 750 O O . PRO A 1 173 ? -0.101 5.743 -31.428 1.00 41.33 174 PRO C O 1
ATOM 754 N N . HIS A 1 174 ? 1.049 4.516 -29.927 1.00 36.88 175 HIS C N 1
ATOM 755 C CA . HIS A 1 174 ? -0.123 3.954 -29.273 1.00 37.67 175 HIS C CA 1
ATOM 756 C C . HIS A 1 174 ? -0.428 4.779 -28.033 1.00 38.98 175 HIS C C 1
ATOM 757 O O . HIS A 1 174 ? 0.367 4.794 -27.085 1.00 32.48 175 HIS C O 1
ATOM 764 N N . ALA A 1 175 ? -1.585 5.447 -28.038 1.00 35.49 176 ALA C N 1
ATOM 765 C CA . ALA A 1 175 ? -1.913 6.370 -26.957 1.00 35.37 176 ALA C CA 1
ATOM 766 C C . ALA A 1 175 ? -1.990 5.655 -25.613 1.00 32.64 176 ALA C C 1
ATOM 767 O O . ALA A 1 175 ? -1.619 6.225 -24.580 1.00 35.41 176 ALA C O 1
ATOM 769 N N . HIS A 1 176 ? -2.462 4.403 -25.597 1.00 32.41 177 HIS C N 1
ATOM 770 C CA . HIS A 1 176 ? -2.571 3.723 -24.310 1.00 35.88 177 HIS C CA 1
ATOM 771 C C . HIS A 1 176 ? -1.200 3.376 -23.737 1.00 35.71 177 HIS C C 1
ATOM 772 O O . HIS A 1 176 ? -1.050 3.296 -22.515 1.00 32.71 177 HIS C O 1
ATOM 779 N N . ILE A 1 177 ? -0.189 3.199 -24.586 1.00 28.13 178 ILE C N 1
ATOM 780 C CA . ILE A 1 177 ? 1.153 2.916 -24.089 1.00 29.98 178 ILE C CA 1
ATOM 781 C C . ILE A 1 177 ? 1.846 4.194 -23.629 1.00 31.77 178 ILE C C 1
ATOM 782 O O . ILE A 1 177 ? 2.465 4.233 -22.563 1.00 27.97 178 ILE C O 1
ATOM 787 N N . SER A 1 178 ? 1.768 5.252 -24.439 1.00 29.61 179 SER C N 1
ATOM 788 C CA . SER A 1 178 ? 2.273 6.558 -24.033 1.00 29.37 179 SER C CA 1
ATOM 789 C C . SER A 1 178 ? 1.689 6.959 -22.684 1.00 28.35 179 SER C C 1
ATOM 790 O O . SER A 1 178 ? 2.411 7.374 -21.768 1.00 28.27 179 SER C O 1
ATOM 793 N N . GLU A 1 179 ? 0.370 6.822 -22.550 1.00 26.94 180 GLU C N 1
ATOM 794 C CA . GLU A 1 179 ? -0.311 7.176 -21.311 1.00 29.24 180 GLU C CA 1
ATOM 795 C C . GLU A 1 179 ? 0.202 6.349 -20.138 1.00 26.98 180 GLU C C 1
ATOM 796 O O . GLU A 1 179 ? 0.340 6.858 -19.016 1.00 26.85 180 GLU C O 1
ATOM 802 N N . GLN A 1 180 ? 0.466 5.063 -20.367 1.00 27.65 181 GLN C N 1
ATOM 803 C CA . GLN A 1 180 ? 0.969 4.231 -19.283 1.00 25.10 181 GLN C CA 1
ATOM 804 C C . GLN A 1 180 ? 2.351 4.704 -18.833 1.00 21.72 181 GLN C C 1
ATOM 805 O O . GLN A 1 180 ? 2.663 4.677 -17.641 1.00 25.07 181 GLN C O 1
ATOM 811 N N . ALA A 1 181 ? 3.188 5.149 -19.773 1.00 24.93 182 ALA C N 1
ATOM 812 C CA . ALA A 1 181 ? 4.490 5.694 -19.404 1.00 22.84 182 ALA C CA 1
ATOM 813 C C . ALA A 1 181 ? 4.338 6.986 -18.612 1.00 24.22 182 ALA C C 1
ATOM 814 O O . ALA A 1 181 ? 5.081 7.219 -17.649 1.00 27.51 182 ALA C O 1
ATOM 816 N N . VAL A 1 182 ? 3.386 7.840 -19.011 1.00 22.70 183 VAL C N 1
ATOM 817 C CA . VAL A 1 182 ? 3.091 9.065 -18.257 1.00 25.40 183 VAL C CA 1
ATOM 818 C C . VAL A 1 182 ? 2.766 8.720 -16.809 1.00 21.60 183 VAL C C 1
ATOM 819 O O . VAL A 1 182 ? 3.299 9.319 -15.864 1.00 25.87 183 VAL C O 1
ATOM 823 N N . TRP A 1 183 ? 1.865 7.751 -16.627 1.00 24.66 184 TRP C N 1
ATOM 824 C CA . TRP A 1 183 ? 1.432 7.325 -15.301 1.00 24.32 184 TRP C CA 1
ATOM 825 C C . TRP A 1 183 ? 2.611 6.828 -14.482 1.00 28.35 184 TRP C C 1
ATOM 826 O O . TRP A 1 183 ? 2.780 7.203 -13.313 1.00 23.90 184 TRP C O 1
ATOM 837 N N . ALA A 1 184 ? 3.439 5.964 -15.084 1.00 23.21 185 ALA C N 1
ATOM 838 C CA . ALA A 1 184 ? 4.575 5.409 -14.360 1.00 24.16 185 ALA C CA 1
ATOM 839 C C . ALA A 1 184 ? 5.549 6.506 -13.936 1.00 22.88 185 ALA C C 1
ATOM 840 O O . ALA A 1 184 ? 6.065 6.483 -12.815 1.00 21.85 185 ALA C O 1
ATOM 842 N N . LEU A 1 185 ? 5.824 7.466 -14.826 1.00 24.57 186 LEU C N 1
ATOM 843 C CA . LEU A 1 185 ? 6.702 8.571 -14.458 1.00 23.96 186 LEU C CA 1
ATOM 844 C C . LEU A 1 185 ? 6.098 9.401 -13.337 1.00 26.22 186 LEU C C 1
ATOM 845 O O . LEU A 1 185 ? 6.828 9.889 -12.465 1.00 24.43 186 LEU C O 1
ATOM 850 N N . GLY A 1 186 ? 4.768 9.536 -13.322 1.00 21.37 187 GLY C N 1
ATOM 851 C CA . GLY A 1 186 ? 4.114 10.237 -12.230 1.00 22.83 187 GLY C CA 1
ATOM 852 C C . GLY A 1 186 ? 4.328 9.554 -10.894 1.00 26.15 187 GLY C C 1
ATOM 853 O O . GLY A 1 186 ? 4.544 10.215 -9.877 1.00 24.35 187 GLY C O 1
ATOM 854 N N . ASN A 1 187 ? 4.274 8.216 -10.876 1.00 25.24 188 ASN C N 1
ATOM 855 C CA . ASN A 1 187 ? 4.531 7.485 -9.635 1.00 21.76 188 ASN C CA 1
ATOM 856 C C . ASN A 1 187 ? 5.974 7.670 -9.170 1.00 23.76 188 ASN C C 1
ATOM 857 O O . ASN A 1 187 ? 6.234 7.828 -7.968 1.00 25.61 188 ASN C O 1
ATOM 862 N N . ILE A 1 188 ? 6.927 7.632 -10.103 1.00 21.99 189 ILE C N 1
ATOM 863 C CA . ILE A 1 188 ? 8.331 7.793 -9.733 1.00 24.70 189 ILE C CA 1
ATOM 864 C C . ILE A 1 188 ? 8.575 9.192 -9.177 1.00 27.03 189 ILE C C 1
ATOM 865 O O . ILE A 1 188 ? 9.124 9.355 -8.080 1.00 25.90 189 ILE C O 1
ATOM 870 N N . ALA A 1 189 ? 8.123 10.223 -9.897 1.00 21.72 190 ALA C N 1
ATOM 871 C CA . ALA A 1 189 ? 8.283 11.593 -9.410 1.00 24.08 190 ALA C CA 1
ATOM 872 C C . ALA A 1 189 ? 7.536 11.806 -8.102 1.00 28.56 190 ALA C C 1
ATOM 873 O O . ALA A 1 189 ? 8.006 12.547 -7.227 1.00 27.54 190 ALA C O 1
ATOM 875 N N . GLY A 1 190 ? 6.383 11.152 -7.936 1.00 29.22 191 GLY C N 1
ATOM 876 C CA . GLY A 1 190 ? 5.622 11.290 -6.707 1.00 27.52 191 GLY C CA 1
ATOM 877 C C . GLY A 1 190 ? 6.332 10.783 -5.466 1.00 33.33 191 GLY C C 1
ATOM 878 O O . GLY A 1 190 ? 5.878 11.054 -4.351 1.00 28.41 191 GLY C O 1
ATOM 879 N N . ASP A 1 191 ? 7.429 10.062 -5.617 1.00 26.18 192 ASP C N 1
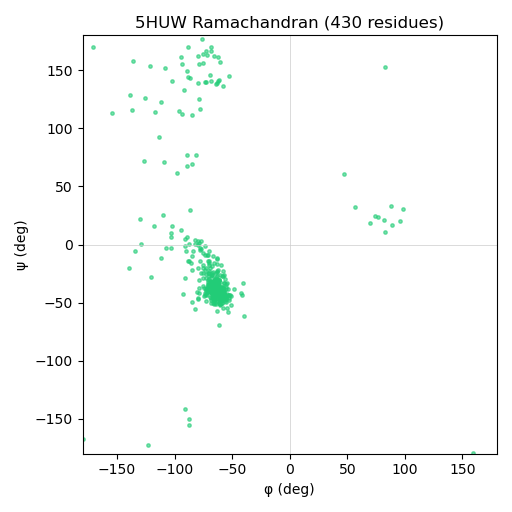ATOM 880 C CA . ASP A 1 191 ? 8.091 9.539 -4.430 1.00 23.14 192 ASP C CA 1
ATOM 881 C C . ASP A 1 191 ? 8.719 10.638 -3.574 1.00 28.28 192 ASP C C 1
ATOM 882 O O . ASP A 1 191 ? 8.800 10.492 -2.349 1.00 30.51 192 ASP C O 1
ATOM 887 N N . GLY A 1 192 ? 9.179 11.717 -4.185 1.00 26.35 193 GLY C N 1
ATOM 888 C CA . GLY A 1 192 ? 9.862 12.768 -3.454 1.00 28.99 193 GLY C CA 1
ATOM 889 C C . GLY A 1 192 ? 10.722 13.601 -4.385 1.00 27.70 193 GLY C C 1
ATOM 890 O O . GLY A 1 192 ? 10.789 13.361 -5.592 1.00 22.79 193 GLY C O 1
ATOM 891 N N . SER A 1 193 ? 11.407 14.583 -3.788 1.00 25.90 194 SER C N 1
ATOM 892 C CA . SER A 1 193 ? 12.130 15.558 -4.607 1.00 29.92 194 SER C CA 1
ATOM 893 C C . SER A 1 193 ? 13.293 14.929 -5.375 1.00 23.42 194 SER C C 1
ATOM 894 O O . SER A 1 193 ? 13.606 15.375 -6.487 1.00 29.09 194 SER C O 1
ATOM 897 N N . ALA A 1 194 ? 13.946 13.905 -4.816 1.00 23.46 195 ALA C N 1
ATOM 898 C CA . ALA A 1 194 ? 15.113 13.336 -5.488 1.00 25.23 195 ALA C CA 1
ATOM 899 C C . ALA A 1 194 ? 14.714 12.620 -6.775 1.00 23.76 195 ALA C C 1
ATOM 900 O O . ALA A 1 194 ? 15.298 12.865 -7.838 1.00 22.95 195 ALA C O 1
ATOM 902 N N . PHE A 1 195 ? 13.712 11.737 -6.704 1.00 21.83 196 PHE C N 1
ATOM 903 C CA . PHE A 1 195 ? 13.256 11.062 -7.917 1.00 25.37 196 PHE C CA 1
ATOM 904 C C . PHE A 1 195 ? 12.539 12.035 -8.848 1.00 26.45 196 PHE C C 1
ATOM 905 O O . PHE A 1 195 ? 12.627 11.896 -10.073 1.00 23.46 196 PHE C O 1
ATOM 913 N N . ARG A 1 196 ? 11.827 13.023 -8.293 1.00 24.14 197 ARG C N 1
ATOM 914 C CA . ARG A 1 196 ? 11.273 14.083 -9.136 1.00 24.89 197 ARG C CA 1
ATOM 915 C C . ARG A 1 196 ? 12.372 14.738 -9.970 1.00 23.31 197 ARG C C 1
ATOM 916 O O . ARG A 1 196 ? 12.281 14.808 -11.202 1.00 24.24 197 ARG C O 1
ATOM 924 N N . ASP A 1 197 ? 13.428 15.220 -9.305 1.00 22.71 198 ASP C N 1
ATOM 925 C CA . ASP A 1 197 ? 14.512 15.883 -10.019 1.00 22.19 198 ASP C CA 1
ATOM 926 C C . ASP A 1 197 ? 15.249 14.926 -10.947 1.00 25.18 198 ASP C C 1
ATOM 927 O O . ASP A 1 197 ? 15.757 15.350 -11.990 1.00 26.00 198 ASP C O 1
ATOM 932 N N . LEU A 1 198 ? 15.297 13.634 -10.610 1.00 24.47 199 LEU C N 1
ATOM 933 C CA . LEU A 1 198 ? 15.942 12.674 -11.502 1.00 23.81 199 LEU C CA 1
ATOM 934 C C . LEU A 1 198 ? 15.119 12.459 -12.771 1.00 26.78 199 LEU C C 1
ATOM 935 O O . LEU A 1 198 ? 15.677 12.325 -13.867 1.00 21.54 199 LEU C O 1
ATOM 940 N N . VAL A 1 199 ? 13.791 12.390 -12.640 1.00 22.24 200 VAL C N 1
ATOM 941 C CA . VAL A 1 199 ? 12.936 12.305 -13.825 1.00 24.60 200 VAL C CA 1
ATOM 942 C C . VAL A 1 199 ? 13.145 13.532 -14.707 1.00 25.66 200 VAL C C 1
ATOM 943 O O . VAL A 1 199 ? 13.252 13.427 -15.936 1.00 23.17 200 VAL C O 1
ATOM 947 N N . ILE A 1 200 ? 13.289 14.700 -14.085 1.00 24.47 201 ILE C N 1
ATOM 948 C CA . ILE A 1 200 ? 13.519 15.926 -14.842 1.00 27.74 201 ILE C CA 1
ATOM 949 C C . ILE A 1 200 ? 14.882 15.899 -15.522 1.00 28.68 201 ILE C C 1
ATOM 950 O O . ILE A 1 200 ? 15.019 16.318 -16.679 1.00 26.25 201 ILE C O 1
ATOM 955 N N . LYS A 1 201 ? 15.914 15.411 -14.824 1.00 22.98 202 LYS C N 1
ATOM 956 C CA . LYS A 1 201 ? 17.247 15.388 -15.434 1.00 27.75 202 LYS C CA 1
ATOM 957 C C . LYS A 1 201 ? 17.312 14.443 -16.626 1.00 29.61 202 LYS C C 1
ATOM 958 O O . LYS A 1 201 ? 18.077 14.691 -17.569 1.00 29.81 202 LYS C O 1
ATOM 964 N N . HIS A 1 202 ? 16.534 13.352 -16.602 1.00 26.11 203 HIS C N 1
ATOM 965 C CA . HIS A 1 202 ? 16.489 12.449 -17.749 1.00 24.18 203 HIS C CA 1
ATOM 966 C C . HIS A 1 202 ? 15.705 13.038 -18.923 1.00 29.21 203 HIS C C 1
ATOM 967 O O . HIS A 1 202 ? 15.587 12.376 -19.959 1.00 31.67 203 HIS C O 1
ATOM 974 N N . GLY A 1 203 ? 15.150 14.240 -18.785 1.00 26.21 204 GLY C N 1
ATOM 975 C CA . GLY A 1 203 ? 14.495 14.891 -19.900 1.00 28.09 204 GLY C CA 1
ATOM 976 C C . GLY A 1 203 ? 13.029 14.566 -20.094 1.00 27.98 204 GLY C C 1
ATOM 977 O O . GLY A 1 203 ? 12.558 14.563 -21.231 1.00 28.97 204 GLY C O 1
ATOM 978 N N . ALA A 1 204 ? 12.273 14.326 -19.023 1.00 26.91 205 ALA C N 1
ATOM 979 C CA . ALA A 1 204 ? 10.860 13.988 -19.199 1.00 27.31 205 ALA C CA 1
ATOM 980 C C . ALA A 1 204 ? 10.001 15.181 -19.620 1.00 26.99 205 ALA C C 1
ATOM 981 O O . ALA A 1 204 ? 8.945 14.983 -20.235 1.00 26.47 205 ALA C O 1
ATOM 983 N N . ILE A 1 205 ? 10.403 16.411 -19.305 1.00 22.38 206 ILE C N 1
ATOM 984 C CA . ILE A 1 205 ? 9.449 17.521 -19.403 1.00 24.29 206 ILE C CA 1
ATOM 985 C C . ILE A 1 205 ? 9.105 17.826 -20.860 1.00 26.01 206 ILE C C 1
ATOM 986 O O . ILE A 1 205 ? 7.931 18.001 -21.208 1.00 24.55 206 ILE C O 1
ATOM 991 N N . ASP A 1 206 ? 10.109 17.888 -21.738 1.00 28.79 207 ASP C N 1
ATOM 992 C CA . ASP A 1 206 ? 9.817 18.220 -23.133 1.00 32.22 207 ASP C CA 1
ATOM 993 C C . ASP A 1 206 ? 8.844 17.240 -23.774 1.00 30.37 207 ASP C C 1
ATOM 994 O O . ASP A 1 206 ? 7.855 17.697 -24.374 1.00 30.34 207 ASP C O 1
ATOM 999 N N . PRO A 1 207 ? 9.043 15.915 -23.704 1.00 29.03 208 PRO C N 1
ATOM 1000 C CA . PRO A 1 207 ? 8.055 15.017 -24.331 1.00 27.68 208 PRO C CA 1
ATOM 1001 C C . PRO A 1 207 ? 6.715 15.005 -23.615 1.00 26.76 208 PRO C C 1
ATOM 1002 O O . PRO A 1 207 ? 5.685 14.837 -24.273 1.00 29.20 208 PRO C O 1
ATOM 1006 N N . LEU A 1 208 ? 6.674 15.201 -22.296 1.00 28.16 209 LEU C N 1
ATOM 1007 C CA . LEU A 1 208 ? 5.378 15.309 -21.626 1.00 29.61 209 LEU C CA 1
ATOM 1008 C C . LEU A 1 208 ? 4.599 16.502 -22.154 1.00 29.55 209 LEU C C 1
ATOM 1009 O O . LEU A 1 208 ? 3.422 16.386 -22.513 1.00 31.77 209 LEU C O 1
ATOM 1014 N N . LEU A 1 209 ? 5.245 17.667 -22.194 1.00 28.41 210 LEU C N 1
ATOM 1015 C CA . LEU A 1 209 ? 4.569 18.862 -22.674 1.00 27.35 210 LEU C CA 1
ATOM 1016 C C . LEU A 1 209 ? 4.196 18.727 -24.142 1.00 35.02 210 LEU C C 1
ATOM 1017 O O . LEU A 1 209 ? 3.148 19.229 -24.560 1.00 32.65 210 LEU C O 1
ATOM 1022 N N . ALA A 1 210 ? 5.018 18.030 -24.927 1.00 29.67 211 ALA C N 1
ATOM 1023 C CA . ALA A 1 210 ? 4.705 17.839 -26.338 1.00 31.08 211 ALA C CA 1
ATOM 1024 C C . ALA A 1 210 ? 3.389 17.098 -26.531 1.00 34.02 211 ALA C C 1
ATOM 1025 O O . ALA A 1 210 ? 2.683 17.344 -27.511 1.00 31.93 211 ALA C O 1
ATOM 1027 N N . LEU A 1 211 ? 3.033 16.193 -25.618 1.00 31.59 212 LEU C N 1
ATOM 1028 C CA . LEU A 1 211 ? 1.760 15.484 -25.754 1.00 29.71 212 LEU C CA 1
ATOM 1029 C C . LEU A 1 211 ? 0.558 16.398 -25.572 1.00 31.78 212 LEU C C 1
ATOM 1030 O O . LEU A 1 211 ? -0.552 16.025 -25.971 1.00 32.47 212 LEU C O 1
ATOM 1035 N N . LEU A 1 212 ? 0.742 17.566 -24.957 1.00 29.59 213 LEU C N 1
ATOM 1036 C CA . LEU A 1 212 ? -0.345 18.504 -24.713 1.00 34.03 213 LEU C CA 1
ATOM 1037 C C . LEU A 1 212 ? -0.328 19.680 -25.679 1.00 37.23 213 LEU C C 1
ATOM 1038 O O . LEU A 1 212 ? -1.085 20.644 -25.487 1.00 35.44 213 LEU C O 1
ATOM 1043 N N . ALA A 1 213 ? 0.507 19.622 -26.717 1.00 35.08 214 ALA C N 1
ATOM 1044 C CA . ALA A 1 213 ? 0.675 20.748 -27.641 1.00 42.12 214 ALA C CA 1
ATOM 1045 C C . ALA A 1 213 ? -0.338 20.634 -28.782 1.00 36.32 214 ALA C C 1
ATOM 1046 O O . ALA A 1 213 ? -0.010 20.389 -29.944 1.00 37.49 214 ALA C O 1
ATOM 1048 N N . VAL A 1 214 ? -1.603 20.802 -28.409 1.00 38.10 215 VAL C N 1
ATOM 1049 C CA . VAL A 1 214 ? -2.720 20.844 -29.346 1.00 34.62 215 VAL C CA 1
ATOM 1050 C C . VAL A 1 214 ? -3.408 22.187 -29.151 1.00 34.53 215 VAL C C 1
ATOM 1051 O O . VAL A 1 214 ? -3.326 22.763 -28.056 1.00 32.49 215 VAL C O 1
ATOM 1055 N N . PRO A 1 215 ? -4.082 22.720 -30.174 1.00 33.00 216 PRO C N 1
ATOM 1056 C CA . PRO A 1 215 ? -4.750 24.031 -30.018 1.00 35.01 216 PRO C CA 1
ATOM 1057 C C . PRO A 1 215 ? -5.876 24.020 -29.001 1.00 33.58 216 PRO C C 1
ATOM 1058 O O . PRO A 1 215 ? -6.140 25.045 -28.356 1.00 28.53 216 PRO C O 1
ATOM 1062 N N . ASP A 1 216 ? -6.562 22.892 -28.838 1.00 27.12 217 ASP C N 1
ATOM 1063 C CA . ASP A 1 216 ? -7.688 22.792 -27.915 1.00 32.13 217 ASP C CA 1
ATOM 1064 C C . ASP A 1 216 ? -7.566 21.469 -27.173 1.00 33.57 217 ASP C C 1
ATOM 1065 O O . ASP A 1 216 ? -7.652 20.405 -27.792 1.00 32.43 217 ASP C O 1
ATOM 1070 N N . LEU A 1 217 ? -7.371 21.545 -25.852 1.00 29.45 218 LEU C N 1
ATOM 1071 C CA . LEU A 1 217 ? -7.256 20.345 -25.023 1.00 34.44 218 LEU C CA 1
ATOM 1072 C C . LEU A 1 217 ? -8.475 19.443 -25.144 1.00 33.59 218 LEU C C 1
ATOM 1073 O O . LEU A 1 217 ? -8.379 18.235 -24.910 1.00 35.53 218 LEU C O 1
ATOM 1078 N N . SER A 1 218 ? -9.632 20.009 -25.482 1.00 35.23 219 SER C N 1
ATOM 1079 C CA . SER A 1 218 ? -10.856 19.224 -25.587 1.00 39.23 219 SER C CA 1
ATOM 1080 C C . SER A 1 218 ? -10.795 18.161 -26.679 1.00 39.69 219 SER C C 1
ATOM 1081 O O . SER A 1 218 ? -11.666 17.286 -26.709 1.00 45.00 219 SER C O 1
ATOM 1084 N N . THR A 1 219 ? -9.805 18.198 -27.572 1.00 32.57 220 THR C N 1
ATOM 1085 C CA . THR A 1 219 ? -9.710 17.135 -28.561 1.00 34.56 220 THR C CA 1
ATOM 1086 C C . THR A 1 219 ? -8.974 15.912 -28.032 1.00 39.08 220 THR C C 1
ATOM 1087 O O . THR A 1 219 ? -8.927 14.892 -28.727 1.00 41.60 220 THR C O 1
ATOM 1091 N N . LEU A 1 220 ? -8.415 15.984 -26.825 1.00 30.47 221 LEU C N 1
ATOM 1092 C CA . LEU A 1 220 ? -7.694 14.869 -26.229 1.00 34.76 221 LEU C CA 1
ATOM 1093 C C . LEU A 1 220 ? -8.659 13.988 -25.449 1.00 27.88 221 LEU C C 1
ATOM 1094 O O . LEU A 1 220 ? -9.664 14.458 -24.912 1.00 32.82 221 LEU C O 1
ATOM 1099 N N . ALA A 1 221 ? -8.349 12.695 -25.399 1.00 34.51 222 ALA C N 1
ATOM 1100 C CA . ALA A 1 221 ? -9.160 11.786 -24.608 1.00 35.67 222 ALA C CA 1
ATOM 1101 C C . ALA A 1 221 ? -9.111 12.192 -23.141 1.00 31.41 222 ALA C C 1
ATOM 1102 O O . ALA A 1 221 ? -8.064 12.582 -22.620 1.00 28.79 222 ALA C O 1
ATOM 1104 N N . CYS A 1 222 ? -10.253 12.063 -22.475 1.00 32.28 223 CYS C N 1
ATOM 1105 C CA . CYS A 1 222 ? -10.408 12.543 -21.104 1.00 34.83 223 CYS C CA 1
ATOM 1106 C C . CYS A 1 222 ? -9.436 11.856 -20.138 1.00 36.68 223 CYS C C 1
ATOM 1107 O O . CYS A 1 222 ? -8.716 12.519 -19.379 1.00 32.78 223 CYS C O 1
ATOM 1110 N N . GLY A 1 223 ? -9.408 10.523 -20.135 1.00 38.52 224 GLY C N 1
ATOM 1111 C CA . GLY A 1 223 ? -8.521 9.830 -19.209 1.00 34.01 224 GLY C CA 1
ATOM 1112 C C . GLY A 1 223 ? -7.062 10.153 -19.464 1.00 31.17 224 GLY C C 1
ATOM 1113 O O . GLY A 1 223 ? -6.274 10.316 -18.525 1.00 31.48 224 GLY C O 1
ATOM 1114 N N . TYR A 1 224 ? -6.692 10.262 -20.742 1.00 23.97 225 TYR C N 1
ATOM 1115 C CA . TYR A 1 224 ? -5.339 10.632 -21.141 1.00 28.43 225 TYR C CA 1
ATOM 1116 C C . TYR A 1 224 ? -4.947 12.001 -20.583 1.00 30.92 225 TYR C C 1
ATOM 1117 O O . TYR A 1 224 ? -3.836 12.193 -20.070 1.00 27.31 225 TYR C O 1
ATOM 1126 N N . LEU A 1 225 ? -5.849 12.975 -20.692 1.00 28.16 226 LEU C N 1
ATOM 1127 C CA . LEU A 1 225 ? -5.552 14.319 -20.206 1.00 30.55 226 LEU C CA 1
ATOM 1128 C C . LEU A 1 225 ? -5.455 14.355 -18.682 1.00 29.59 226 LEU C C 1
ATOM 1129 O O . LEU A 1 225 ? -4.641 15.097 -18.123 1.00 29.88 226 LEU C O 1
ATOM 1134 N N . ARG A 1 226 ? -6.274 13.562 -17.991 1.00 27.29 227 ARG C N 1
ATOM 1135 C CA . ARG A 1 226 ? -6.197 13.518 -16.532 1.00 31.94 227 ARG C CA 1
ATOM 1136 C C . ARG A 1 226 ? -4.867 12.954 -16.063 1.00 27.81 227 ARG C C 1
ATOM 1137 O O . ARG A 1 226 ? -4.289 13.442 -15.082 1.00 29.50 227 ARG C O 1
ATOM 1145 N N . ASN A 1 227 ? -4.374 11.917 -16.739 1.00 26.79 228 ASN C N 1
ATOM 1146 C CA . ASN A 1 227 ? -3.114 11.298 -16.337 1.00 28.84 228 ASN C CA 1
ATOM 1147 C C . ASN A 1 227 ? -1.940 12.238 -16.556 1.00 28.29 228 ASN C C 1
ATOM 1148 O O . ASN A 1 227 ? -1.060 12.346 -15.693 1.00 27.04 228 ASN C O 1
ATOM 1153 N N . LEU A 1 228 ? -1.918 12.943 -17.693 1.00 23.85 229 LEU C N 1
ATOM 1154 C CA . LEU A 1 228 ? -0.874 13.942 -17.933 1.00 25.91 229 LEU C CA 1
ATOM 1155 C C . LEU A 1 228 ? -0.910 15.061 -16.897 1.00 28.62 229 LEU C C 1
ATOM 1156 O O . LEU A 1 228 ? 0.139 15.487 -16.396 1.00 25.27 229 LEU C O 1
ATOM 1161 N N . THR A 1 229 ? -2.109 15.574 -16.584 1.00 25.50 230 THR C N 1
A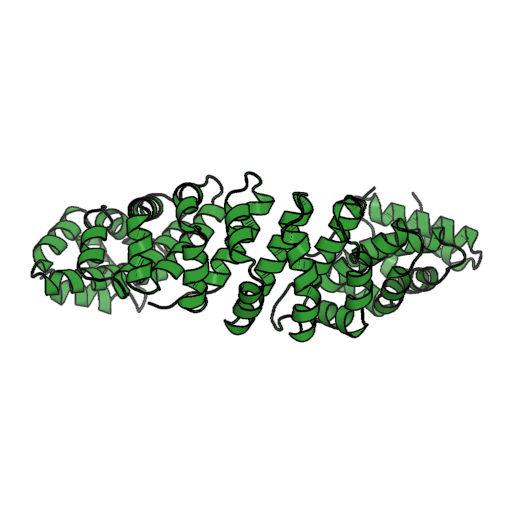TOM 1162 C CA . THR A 1 229 ? -2.220 16.622 -15.570 1.00 25.87 230 THR C CA 1
ATOM 1163 C C . THR A 1 229 ? -1.672 16.141 -14.234 1.00 24.47 230 THR C C 1
ATOM 1164 O O . THR A 1 229 ? -0.903 16.844 -13.569 1.00 24.32 230 THR C O 1
ATOM 1168 N N . TRP A 1 230 ? -2.076 14.940 -13.818 1.00 23.25 231 TRP C N 1
ATOM 1169 C CA . TRP A 1 230 ? -1.626 14.410 -12.543 1.00 25.56 231 TRP C CA 1
ATOM 1170 C C . TRP A 1 230 ? -0.107 14.249 -12.514 1.00 26.06 231 TRP C C 1
ATOM 1171 O O . TRP A 1 230 ? 0.541 14.628 -11.534 1.00 25.30 231 TRP C O 1
ATOM 1182 N N . THR A 1 231 ? 0.483 13.688 -13.576 1.00 23.44 232 THR C N 1
ATOM 1183 C CA . THR A 1 231 ? 1.940 13.518 -13.590 1.00 25.04 232 THR C CA 1
ATOM 1184 C C . THR A 1 231 ? 2.656 14.867 -13.569 1.00 26.86 232 THR C C 1
ATOM 1185 O O . THR A 1 231 ? 3.654 15.038 -12.852 1.00 24.34 232 THR C O 1
ATOM 1189 N N . LEU A 1 232 ? 2.146 15.851 -14.312 1.00 25.40 233 LEU C N 1
ATOM 1190 C CA . LEU A 1 232 ? 2.777 17.169 -14.267 1.00 21.34 233 LEU C CA 1
ATOM 1191 C C . LEU A 1 232 ? 2.671 17.776 -12.877 1.00 24.45 233 LEU C C 1
ATOM 1192 O O . LEU A 1 232 ? 3.594 18.465 -12.428 1.00 30.21 233 LEU C O 1
ATOM 1197 N N . SER A 1 233 ? 1.552 17.535 -12.173 1.00 22.72 234 SER C N 1
ATOM 1198 C CA . SER A 1 233 ? 1.421 18.080 -10.822 1.00 27.25 234 SER C CA 1
ATOM 1199 C C . SER A 1 233 ? 2.454 17.469 -9.874 1.00 26.25 234 SER C C 1
ATOM 1200 O O . SER A 1 233 ? 2.978 18.157 -8.997 1.00 25.06 234 SER C O 1
ATOM 1203 N N . ASN A 1 234 ? 2.792 16.188 -10.055 1.00 22.35 235 ASN C N 1
ATOM 1204 C CA . ASN A 1 234 ? 3.849 15.586 -9.238 1.00 23.69 235 ASN C CA 1
ATOM 1205 C C . ASN A 1 234 ? 5.234 16.136 -9.578 1.00 24.16 235 ASN C C 1
ATOM 1206 O O . ASN A 1 234 ? 6.109 16.186 -8.706 1.00 23.69 235 ASN C O 1
ATOM 1211 N N . LEU A 1 235 ? 5.466 16.550 -10.824 1.00 23.29 236 LEU C N 1
ATOM 1212 C CA . LEU A 1 235 ? 6.722 17.233 -11.126 1.00 25.32 236 LEU C CA 1
ATOM 1213 C C . LEU A 1 235 ? 6.795 18.619 -10.486 1.00 27.49 236 LEU C C 1
ATOM 1214 O O . LEU A 1 235 ? 7.891 19.165 -10.335 1.00 27.63 236 LEU C O 1
ATOM 1219 N N . CYS A 1 236 ? 5.660 19.195 -10.115 1.00 23.45 237 CYS C N 1
ATOM 1220 C CA . CYS A 1 236 ? 5.621 20.469 -9.404 1.00 23.91 237 CYS C CA 1
ATOM 1221 C C . CYS A 1 236 ? 5.664 20.314 -7.890 1.00 24.71 237 CYS C C 1
ATOM 1222 O O . CYS A 1 236 ? 5.742 21.326 -7.177 1.00 25.16 237 CYS C O 1
ATOM 1225 N N . ARG A 1 237 ? 5.609 19.079 -7.388 1.00 25.77 238 ARG C N 1
ATOM 1226 C CA . ARG A 1 237 ? 5.342 18.786 -5.989 1.00 25.30 238 ARG C CA 1
ATOM 1227 C C . ARG A 1 237 ? 6.637 18.637 -5.187 1.00 28.79 238 ARG C C 1
ATOM 1228 O O . ARG A 1 237 ? 7.700 18.324 -5.729 1.00 26.71 238 ARG C O 1
ATOM 1236 N N . ASN A 1 238 ? 6.517 18.881 -3.872 1.00 28.86 239 ASN C N 1
ATOM 1237 C CA . ASN A 1 238 ? 7.535 18.672 -2.839 1.00 24.27 239 ASN C CA 1
ATOM 1238 C C . ASN A 1 238 ? 8.529 19.825 -2.734 1.00 30.02 239 ASN C C 1
ATOM 1239 O O . ASN A 1 238 ? 8.781 20.547 -3.706 1.00 30.75 239 ASN C O 1
ATOM 1244 N N . LYS A 1 239 ? 9.089 19.991 -1.543 1.00 43.34 240 LYS C N 1
ATOM 1245 C CA . LYS A 1 239 ? 10.075 21.008 -1.219 1.00 51.45 240 LYS C CA 1
ATOM 1246 C C . LYS A 1 239 ? 11.328 20.314 -0.685 1.00 46.33 240 LYS C C 1
ATOM 1247 O O . LYS A 1 239 ? 11.447 19.084 -0.697 1.00 51.78 240 LYS C O 1
ATOM 1253 N N . ASN A 1 240 ? 12.259 21.113 -0.195 1.00 50.54 241 ASN C N 1
ATOM 1254 C CA . ASN A 1 240 ? 13.536 20.600 0.301 1.00 46.68 241 ASN C CA 1
ATOM 1255 C C . ASN A 1 240 ? 14.198 19.601 -0.646 1.00 41.94 241 ASN C C 1
ATOM 1256 O O . ASN A 1 240 ? 14.434 18.446 -0.289 1.00 44.28 241 ASN C O 1
ATOM 1261 N N . PRO A 1 241 ? 14.518 20.033 -1.891 1.00 35.97 242 PRO C N 1
ATOM 1262 C CA . PRO A 1 241 ? 14.319 21.371 -2.495 1.00 34.52 242 PRO C CA 1
ATOM 1263 C C . PRO A 1 241 ? 13.014 21.467 -3.298 1.00 34.91 242 PRO C C 1
ATOM 1264 O O . PRO A 1 241 ? 12.474 20.449 -3.744 1.00 30.44 242 PRO C O 1
ATOM 1268 N N . ALA A 1 242 ? 12.571 22.678 -3.542 1.00 31.20 243 ALA C N 1
ATOM 1269 C CA . ALA A 1 242 ? 11.545 22.927 -4.543 1.00 31.67 243 ALA C CA 1
ATOM 1270 C C . ALA A 1 242 ? 12.040 22.514 -5.932 1.00 28.23 243 ALA C C 1
ATOM 1271 O O . ALA A 1 242 ? 13.242 22.381 -6.151 1.00 28.77 243 ALA C O 1
ATOM 1273 N N . PRO A 1 243 ? 11.141 22.304 -6.894 1.00 29.74 244 PRO C N 1
ATOM 1274 C CA . PRO A 1 243 ? 11.583 21.896 -8.250 1.00 26.82 244 PRO C CA 1
ATOM 1275 C C . PRO A 1 243 ? 12.485 22.950 -8.868 1.00 31.43 244 PRO C C 1
ATOM 1276 O O . PRO A 1 243 ? 12.426 24.133 -8.490 1.00 28.84 244 PRO C O 1
ATOM 1280 N N . PRO A 1 244 ? 13.326 22.564 -9.830 1.00 31.80 245 PRO C N 1
ATOM 1281 C CA . PRO A 1 244 ? 14.227 23.538 -10.459 1.00 31.92 245 PRO C CA 1
ATOM 1282 C C . PRO A 1 244 ? 13.441 24.686 -11.079 1.00 37.14 245 PRO C C 1
ATOM 1283 O O . PRO A 1 244 ? 12.422 24.476 -11.741 1.00 30.97 245 PRO C O 1
ATOM 1287 N N . LEU A 1 245 ? 13.935 25.910 -10.865 1.00 31.84 246 LEU C N 1
ATOM 1288 C CA . LEU A 1 245 ? 13.242 27.095 -11.370 1.00 30.57 246 LEU C CA 1
ATOM 1289 C C . LEU A 1 245 ? 12.963 26.987 -12.863 1.00 30.33 246 LEU C C 1
ATOM 1290 O O . LEU A 1 245 ? 11.856 27.301 -13.314 1.00 31.11 246 LEU C O 1
ATOM 1295 N N . ASP A 1 246 ? 13.944 26.517 -13.642 1.00 28.52 247 ASP C N 1
ATOM 1296 C CA . ASP A 1 246 ? 13.747 26.411 -15.087 1.00 31.98 247 ASP C CA 1
ATOM 1297 C C . ASP A 1 246 ? 12.704 25.364 -15.454 1.00 33.37 247 ASP C C 1
ATOM 1298 O O . ASP A 1 246 ? 12.011 25.520 -16.465 1.00 31.10 247 ASP C O 1
ATOM 1303 N N . ALA A 1 247 ? 12.593 24.282 -14.683 1.00 28.58 248 ALA C N 1
ATOM 1304 C CA . ALA A 1 247 ? 11.526 23.322 -14.941 1.00 28.46 248 ALA C CA 1
ATOM 1305 C C . ALA A 1 247 ? 10.159 23.939 -14.674 1.00 26.20 248 ALA C C 1
ATOM 1306 O O . ALA A 1 247 ? 9.214 23.729 -15.445 1.00 28.25 248 ALA C O 1
ATOM 1308 N N . VAL A 1 248 ? 10.031 24.679 -13.571 1.00 26.32 249 VAL C N 1
ATOM 1309 C CA . VAL A 1 248 ? 8.763 25.333 -13.257 1.00 30.30 249 VAL C CA 1
ATOM 1310 C C . VAL A 1 248 ? 8.390 26.308 -14.368 1.00 29.26 249 VAL C C 1
ATOM 1311 O O . VAL A 1 248 ? 7.248 26.334 -14.841 1.00 29.31 249 VAL C O 1
ATOM 1315 N N . GLU A 1 249 ? 9.360 27.115 -14.810 1.00 29.59 250 GLU C N 1
ATOM 1316 C CA . GLU A 1 249 ? 9.088 28.083 -15.869 1.00 30.34 250 GLU C CA 1
ATOM 1317 C C . GLU A 1 249 ? 8.636 27.382 -17.142 1.00 31.51 250 GLU C C 1
ATOM 1318 O O . GLU A 1 249 ? 7.743 27.866 -17.846 1.00 28.28 250 GLU C O 1
ATOM 1324 N N . GLN A 1 250 ? 9.234 26.232 -17.443 1.00 28.00 251 GLN C N 1
ATOM 1325 C CA . GLN A 1 250 ? 8.861 25.474 -18.633 1.00 26.61 251 GLN C CA 1
ATOM 1326 C C . GLN A 1 250 ? 7.465 24.862 -18.511 1.00 29.68 251 GLN C C 1
ATOM 1327 O O . GLN A 1 250 ? 6.729 24.791 -19.502 1.00 30.68 251 GLN C O 1
ATOM 1333 N N . ILE A 1 251 ? 7.080 24.410 -17.312 1.00 25.04 252 ILE C N 1
ATOM 1334 C CA . ILE A 1 251 ? 5.790 23.735 -17.153 1.00 22.12 252 ILE C CA 1
ATOM 1335 C C . ILE A 1 251 ? 4.636 24.740 -17.084 1.00 30.71 252 ILE C C 1
ATOM 1336 O O . ILE A 1 251 ? 3.514 24.445 -17.518 1.00 25.60 252 ILE C O 1
ATOM 1341 N N . LEU A 1 252 ? 4.886 25.932 -16.559 1.00 25.82 253 LEU C N 1
ATOM 1342 C CA . LEU A 1 252 ? 3.780 26.789 -16.132 1.00 32.81 253 LEU C CA 1
ATOM 1343 C C . LEU A 1 252 ? 2.789 27.142 -17.243 1.00 31.97 253 LEU C C 1
ATOM 1344 O O . LEU A 1 252 ? 1.576 27.076 -16.983 1.00 33.74 253 LEU C O 1
ATOM 1349 N N . PRO A 1 253 ? 3.196 27.497 -18.466 1.00 31.46 254 PRO C N 1
ATOM 1350 C CA . PRO A 1 253 ? 2.171 27.838 -19.477 1.00 36.74 254 PRO C CA 1
ATOM 1351 C C . PRO A 1 253 ? 1.179 26.709 -19.760 1.00 33.89 254 PRO C C 1
ATOM 1352 O O . PRO A 1 253 ? -0.020 26.974 -19.913 1.00 29.01 254 PRO C O 1
ATOM 1356 N N . THR A 1 254 ? 1.643 25.459 -19.816 1.00 28.46 255 THR C N 1
ATOM 1357 C CA . THR A 1 254 ? 0.747 24.314 -19.967 1.00 26.15 255 THR C CA 1
ATOM 1358 C C . THR A 1 254 ? -0.146 24.155 -18.746 1.00 27.28 255 THR C C 1
ATOM 1359 O O . THR A 1 254 ? -1.351 23.900 -18.867 1.00 30.51 255 THR C O 1
ATOM 1363 N N . LEU A 1 255 ? 0.435 24.301 -17.562 1.00 26.53 256 LEU C N 1
ATOM 1364 C CA . LEU A 1 255 ? -0.345 24.227 -16.338 1.00 28.93 256 LEU C CA 1
ATOM 1365 C C . LEU A 1 255 ? -1.472 25.260 -16.328 1.00 28.52 256 LEU C C 1
ATOM 1366 O O . LEU A 1 255 ? -2.597 24.952 -15.923 1.00 28.88 256 LEU C O 1
ATOM 1371 N N . VAL A 1 256 ? -1.172 26.473 -16.781 1.00 24.64 257 VAL C N 1
ATOM 1372 C CA . VAL A 1 256 ? -2.162 27.542 -16.797 1.00 27.57 257 VAL C CA 1
ATOM 1373 C C . VAL A 1 256 ? -3.333 27.194 -17.710 1.00 27.51 257 VAL C C 1
ATOM 1374 O O . VAL A 1 256 ? -4.489 27.455 -17.379 1.00 31.11 257 VAL C O 1
ATOM 1378 N N . ARG A 1 257 ? -3.026 26.605 -18.862 1.00 25.93 258 ARG C N 1
ATOM 1379 C CA . ARG A 1 257 ? -4.058 26.163 -19.794 1.00 30.55 258 ARG C CA 1
ATOM 1380 C C . ARG A 1 257 ? -4.942 25.077 -19.187 1.00 27.06 258 ARG C C 1
ATOM 1381 O O . ARG A 1 257 ? -6.160 25.084 -19.365 1.00 28.27 258 ARG C O 1
ATOM 1389 N N . LEU A 1 258 ? -4.321 24.145 -18.470 1.00 22.76 259 LEU C N 1
ATOM 1390 C CA . LEU A 1 258 ? -5.056 23.086 -17.788 1.00 27.58 259 LEU C CA 1
ATOM 1391 C C . LEU A 1 258 ? -5.981 23.657 -16.719 1.00 27.96 259 LEU C C 1
ATOM 1392 O O . LEU A 1 258 ? -7.114 23.205 -16.556 1.00 24.64 259 LEU C O 1
ATOM 1397 N N . LEU A 1 259 ? -5.486 24.654 -15.993 1.00 25.56 260 LEU C N 1
ATOM 1398 C CA . LEU A 1 259 ? -6.271 25.330 -14.975 1.00 28.76 260 LEU C CA 1
ATOM 1399 C C . LEU A 1 259 ? -7.523 25.983 -15.552 1.00 27.53 260 LEU C C 1
ATOM 1400 O O . LEU A 1 259 ? -8.430 26.321 -14.790 1.00 28.62 260 LEU C O 1
ATOM 1405 N N . HIS A 1 260 ? -7.589 26.185 -16.868 1.00 26.86 261 HIS C N 1
ATOM 1406 C CA . HIS A 1 260 ? -8.769 26.740 -17.524 1.00 26.43 261 HIS C CA 1
ATOM 1407 C C . HIS A 1 260 ? -9.585 25.677 -18.245 1.00 33.41 261 HIS C C 1
ATOM 1408 O O . HIS A 1 260 ? -10.528 26.016 -18.968 1.00 32.10 261 HIS C O 1
ATOM 1415 N N . HIS A 1 261 ? -9.233 24.408 -18.091 1.00 28.71 262 HIS C N 1
ATOM 1416 C CA . HIS A 1 261 ? -9.953 23.344 -18.780 1.00 29.02 262 HIS C CA 1
ATOM 1417 C C . HIS A 1 261 ? -11.162 22.910 -17.956 1.00 38.49 262 HIS C C 1
ATOM 1418 O O . HIS A 1 261 ? -11.104 22.861 -16.733 1.00 50.10 262 HIS C O 1
ATOM 1425 N N . ASN A 1 262 ? -12.261 22.591 -18.620 1.00 34.91 263 ASN C N 1
ATOM 1426 C CA . ASN A 1 262 ? -13.497 22.283 -17.899 1.00 37.37 263 ASN C CA 1
ATOM 1427 C C . ASN A 1 262 ? -13.695 20.774 -17.747 1.00 41.55 263 ASN C C 1
ATOM 1428 O O . ASN A 1 262 ? -14.656 20.193 -18.243 1.00 53.67 263 ASN C O 1
ATOM 1433 N N . ASP A 1 263 ? -12.749 20.138 -17.055 1.00 31.83 264 ASP C N 1
ATOM 1434 C CA . ASP A 1 263 ? -12.924 18.792 -16.511 1.00 33.39 264 ASP C CA 1
ATOM 1435 C C . ASP A 1 263 ? -12.611 18.886 -15.025 1.00 29.04 264 ASP C C 1
ATOM 1436 O O . ASP A 1 263 ? -11.528 19.370 -14.654 1.00 30.03 264 ASP C O 1
ATOM 1441 N N . PRO A 1 264 ? -13.513 18.449 -14.142 1.00 32.03 265 PRO C N 1
ATOM 1442 C CA . PRO A 1 264 ? -13.279 18.668 -12.705 1.00 34.82 265 PRO C CA 1
ATOM 1443 C C . PRO A 1 264 ? -12.037 17.964 -12.179 1.00 35.08 265 PRO C C 1
ATOM 1444 O O . PRO A 1 264 ? -11.384 18.482 -11.264 1.00 31.61 265 PRO C O 1
ATOM 1448 N N . GLU A 1 265 ? -11.673 16.812 -12.738 1.00 28.39 266 GLU C N 1
ATOM 1449 C CA . GLU A 1 265 ? -10.464 16.150 -12.271 1.00 30.85 266 GLU C CA 1
ATOM 1450 C C . GLU A 1 265 ? -9.209 16.861 -12.767 1.00 28.56 266 GLU C C 1
ATOM 1451 O O . GLU A 1 265 ? -8.217 16.948 -12.035 1.00 27.14 266 GLU C O 1
ATOM 1457 N N . VAL A 1 266 ? -9.227 17.374 -14.004 1.00 30.60 267 VAL C N 1
ATOM 1458 C CA . VAL A 1 266 ? -8.096 18.171 -14.488 1.00 27.73 267 VAL C CA 1
ATOM 1459 C C . VAL A 1 266 ? -7.957 19.438 -13.654 1.00 26.55 267 VAL C C 1
ATOM 1460 O O . VAL A 1 266 ? -6.843 19.848 -13.285 1.00 24.79 267 VAL C O 1
ATOM 1464 N N . LEU A 1 267 ? -9.088 20.073 -13.337 1.00 26.01 268 LEU C N 1
ATOM 1465 C CA . LEU A 1 2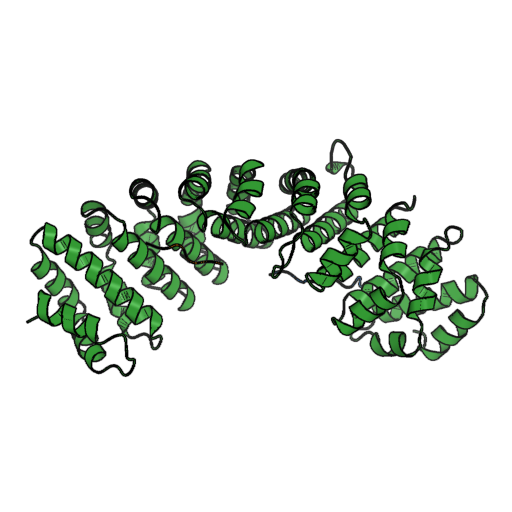67 ? -9.066 21.295 -12.535 1.00 29.56 268 LEU C CA 1
ATOM 1466 C C . LEU A 1 267 ? -8.515 21.048 -11.139 1.00 29.71 268 LEU C C 1
ATOM 1467 O O . LEU A 1 267 ? -7.744 21.862 -10.617 1.00 25.69 268 LEU C O 1
ATOM 1472 N N . ALA A 1 268 ? -8.923 19.951 -10.501 1.00 26.62 269 ALA C N 1
ATOM 1473 C CA . ALA A 1 268 ? -8.437 19.659 -9.152 1.00 28.89 269 ALA C CA 1
ATOM 1474 C C . ALA A 1 268 ? -6.920 19.502 -9.132 1.00 30.69 269 ALA C C 1
ATOM 1475 O O . ALA A 1 268 ? -6.226 20.120 -8.311 1.00 28.26 269 ALA C O 1
ATOM 1477 N N . ASP A 1 269 ? -6.392 18.663 -10.024 1.00 26.46 270 ASP C N 1
ATOM 1478 C CA . ASP A 1 269 ? -4.960 18.393 -10.039 1.00 29.39 270 ASP C CA 1
ATOM 1479 C C . ASP A 1 269 ? -4.159 19.613 -10.485 1.00 28.99 270 ASP C C 1
ATOM 1480 O O . ASP A 1 269 ? -3.050 19.831 -9.987 1.00 25.01 270 ASP C O 1
ATOM 1485 N N . SER A 1 270 ? -4.713 20.393 -11.407 1.00 29.14 271 SER C N 1
ATOM 1486 C CA . SER A 1 270 ? -4.095 21.647 -11.820 1.00 25.63 271 SER C CA 1
ATOM 1487 C C . SER A 1 270 ? -4.015 22.631 -10.657 1.00 26.56 271 SER C C 1
ATOM 1488 O O . SER A 1 270 ? -3.014 23.327 -10.488 1.00 26.04 271 SER C O 1
ATOM 1491 N N . CYS A 1 271 ? -5.076 22.684 -9.859 1.00 27.52 272 CYS C N 1
ATOM 1492 C CA . CYS A 1 271 ? -5.079 23.485 -8.640 1.00 26.77 272 CYS C CA 1
ATOM 1493 C C . CYS A 1 271 ? -4.034 22.989 -7.647 1.00 23.55 272 CYS C C 1
ATOM 1494 O O . CYS A 1 271 ? -3.351 23.784 -7.001 1.00 26.38 272 CYS C O 1
ATOM 1497 N N . TRP A 1 272 ? -3.913 21.670 -7.531 1.00 23.63 273 TRP C N 1
ATOM 1498 C CA . TRP A 1 272 ? -2.965 21.066 -6.603 1.00 26.10 273 TRP C CA 1
ATOM 1499 C C . TRP A 1 272 ? -1.529 21.426 -6.968 1.00 24.76 273 TRP C C 1
ATOM 1500 O O . TRP A 1 272 ? -0.706 21.702 -6.095 1.00 25.97 273 TRP C O 1
ATOM 1511 N N . ALA A 1 273 ? -1.236 21.422 -8.264 1.00 27.90 274 ALA C N 1
ATOM 1512 C CA . ALA A 1 273 ? 0.081 21.813 -8.755 1.00 24.07 274 ALA C CA 1
ATOM 1513 C C . ALA A 1 273 ? 0.369 23.267 -8.406 1.00 25.80 274 ALA C C 1
ATOM 1514 O O . ALA A 1 273 ? 1.447 23.599 -7.902 1.00 27.33 274 ALA C O 1
ATOM 1516 N N . ILE A 1 274 ? -0.605 24.144 -8.649 1.00 24.02 275 ILE C N 1
ATOM 1517 C CA . ILE A 1 274 ? -0.435 25.564 -8.339 1.00 23.04 275 ILE C CA 1
ATOM 1518 C C . ILE A 1 274 ? -0.231 25.754 -6.839 1.00 27.94 275 ILE C C 1
ATOM 1519 O O . ILE A 1 274 ? 0.564 26.598 -6.406 1.00 26.89 275 ILE C O 1
ATOM 1524 N N . SER A 1 275 ? -0.928 24.956 -6.019 1.00 25.45 276 SER C N 1
ATOM 1525 C CA . SER A 1 275 ? -0.731 25.066 -4.576 1.00 26.14 276 SER C CA 1
ATOM 1526 C C . SER A 1 275 ? 0.684 24.653 -4.182 1.00 27.80 276 SER C C 1
ATOM 1527 O O . SER A 1 275 ? 1.280 25.266 -3.288 1.00 28.43 276 SER C O 1
ATOM 1530 N N . TYR A 1 276 ? 1.259 23.638 -4.845 1.00 25.12 277 TYR C N 1
ATOM 1531 C CA . TYR A 1 276 ? 2.650 23.286 -4.549 1.00 25.41 277 TYR C CA 1
ATOM 1532 C C . TYR A 1 276 ? 3.599 24.418 -4.936 1.00 24.39 277 TYR C C 1
ATOM 1533 O O . TYR A 1 276 ? 4.541 24.731 -4.197 1.00 25.16 277 TYR C O 1
ATOM 1542 N N . LEU A 1 277 ? 3.399 25.002 -6.128 1.00 24.37 278 LEU C N 1
ATOM 1543 C CA . LEU A 1 277 ? 4.312 26.028 -6.640 1.00 26.97 278 LEU C CA 1
ATOM 1544 C C . LEU A 1 277 ? 4.263 27.316 -5.830 1.00 30.77 278 LEU C C 1
ATOM 1545 O O . LEU A 1 277 ? 5.251 28.062 -5.824 1.00 30.51 278 LEU C O 1
ATOM 1550 N N . THR A 1 278 ? 3.143 27.604 -5.162 1.00 27.91 279 THR C N 1
ATOM 1551 C CA . THR A 1 278 ? 3.036 28.785 -4.304 1.00 29.60 279 THR C CA 1
ATOM 1552 C C . THR A 1 278 ? 3.428 28.498 -2.858 1.00 31.61 279 THR C C 1
ATOM 1553 O O . THR A 1 278 ? 3.420 29.412 -2.032 1.00 28.02 279 THR C O 1
ATOM 1557 N N . ASP A 1 279 ? 3.776 27.252 -2.539 1.00 29.90 280 ASP C N 1
ATOM 1558 C CA . ASP A 1 279 ? 4.195 26.864 -1.193 1.00 33.46 280 ASP C CA 1
ATOM 1559 C C . ASP A 1 279 ? 5.708 27.059 -1.112 1.00 33.46 280 ASP C C 1
ATOM 1560 O O . ASP A 1 279 ? 6.497 26.116 -1.195 1.00 33.72 280 ASP C O 1
ATOM 1565 N N . GLY A 1 280 ? 6.116 28.322 -0.964 1.00 33.70 281 GLY C N 1
ATOM 1566 C CA . GLY A 1 280 ? 7.521 28.666 -0.955 1.00 34.75 281 GLY C CA 1
ATOM 1567 C C . GLY A 1 280 ? 7.762 30.154 -0.767 1.00 34.27 281 GLY C C 1
ATOM 1568 O O . GLY A 1 280 ? 6.855 30.912 -0.409 1.00 38.57 281 GLY C O 1
ATOM 1569 N N . PRO A 1 281 ? 8.997 30.597 -0.996 1.00 36.14 282 PRO C N 1
ATOM 1570 C CA . PRO A 1 281 ? 9.332 32.018 -0.798 1.00 38.54 282 PRO C CA 1
ATOM 1571 C C . PRO A 1 281 ? 8.640 32.897 -1.834 1.00 40.89 282 PRO C C 1
ATOM 1572 O O . PRO A 1 281 ? 8.082 32.421 -2.826 1.00 38.71 282 PRO C O 1
ATOM 1576 N N . ASN A 1 282 ? 8.710 34.216 -1.600 1.00 39.29 283 ASN C N 1
ATOM 1577 C CA . ASN A 1 282 ? 7.926 35.159 -2.399 1.00 37.96 283 ASN C CA 1
ATOM 1578 C C . ASN A 1 282 ? 8.290 35.108 -3.880 1.00 37.41 283 ASN C C 1
ATOM 1579 O O . ASN A 1 282 ? 7.421 35.328 -4.736 1.00 34.63 283 ASN C O 1
ATOM 1584 N N . GLU A 1 283 ? 9.553 34.793 -4.205 1.00 32.11 284 GLU C N 1
ATOM 1585 C CA . GLU A 1 283 ? 9.958 34.681 -5.606 1.00 32.78 284 GLU C CA 1
ATOM 1586 C C . GLU A 1 283 ? 9.228 33.546 -6.308 1.00 35.89 284 GLU C C 1
ATOM 1587 O O . GLU A 1 283 ? 8.949 33.628 -7.511 1.00 34.09 284 GLU C O 1
ATOM 1593 N N . ARG A 1 284 ? 8.945 32.461 -5.590 1.00 33.96 285 ARG C N 1
ATOM 1594 C CA . ARG A 1 284 ? 8.200 31.370 -6.209 1.00 34.51 285 ARG C CA 1
ATOM 1595 C C . ARG A 1 284 ? 6.746 31.765 -6.405 1.00 33.48 285 ARG C C 1
ATOM 1596 O O . ARG A 1 284 ? 6.157 31.507 -7.459 1.00 32.43 285 ARG C O 1
ATOM 1604 N N . ILE A 1 285 ? 6.155 32.403 -5.396 1.00 30.16 286 ILE C N 1
ATOM 1605 C CA . ILE A 1 285 ? 4.793 32.926 -5.527 1.00 29.20 286 ILE C CA 1
ATOM 1606 C C . ILE A 1 285 ? 4.684 33.849 -6.734 1.00 30.40 286 ILE C C 1
ATOM 1607 O O . ILE A 1 285 ? 3.721 33.777 -7.513 1.00 30.07 286 ILE C O 1
ATOM 1612 N N . GLU A 1 286 ? 5.691 34.711 -6.922 1.00 27.37 287 GLU C N 1
ATOM 1613 C CA . GLU A 1 286 ? 5.626 35.725 -7.967 1.00 32.97 287 GLU C CA 1
ATOM 1614 C C . GLU A 1 286 ? 5.573 35.111 -9.361 1.00 30.18 287 GLU C C 1
ATOM 1615 O O . GLU A 1 286 ? 4.840 35.599 -10.227 1.00 36.73 287 GLU C O 1
ATOM 1621 N N . MET A 1 287 ? 6.327 34.038 -9.610 1.00 34.18 288 MET C N 1
ATOM 1622 C CA . MET A 1 287 ? 6.282 33.484 -10.961 1.00 37.11 288 MET C CA 1
ATOM 1623 C C . MET A 1 287 ? 4.919 32.879 -11.274 1.00 31.06 288 MET C C 1
ATOM 1624 O O . MET A 1 287 ? 4.532 32.812 -12.443 1.00 35.37 288 MET C O 1
ATOM 1629 N N . VAL A 1 288 ? 4.163 32.467 -10.259 1.00 29.35 289 VAL C N 1
ATOM 1630 C CA . VAL A 1 288 ? 2.801 31.996 -10.498 1.00 29.53 289 VAL C CA 1
ATOM 1631 C C . VAL A 1 288 ? 1.851 33.178 -10.672 1.00 31.99 289 VAL C C 1
ATOM 1632 O O . VAL A 1 288 ? 1.029 33.226 -11.598 1.00 30.79 289 VAL C O 1
ATOM 1636 N N . VAL A 1 289 ? 1.949 34.151 -9.776 1.00 25.97 290 VAL C N 1
ATOM 1637 C CA . VAL A 1 289 ? 1.081 35.321 -9.847 1.00 28.62 290 VAL C CA 1
ATOM 1638 C C . VAL A 1 289 ? 1.295 36.074 -11.157 1.00 34.96 290 VAL C C 1
ATOM 1639 O O . VAL A 1 289 ? 0.340 36.582 -11.760 1.00 33.35 290 VAL C O 1
ATOM 1643 N N . LYS A 1 290 ? 2.539 36.125 -11.640 1.00 35.44 291 LYS C N 1
ATOM 1644 C CA . LYS A 1 290 ? 2.824 36.795 -12.907 1.00 36.57 291 LYS C CA 1
ATOM 1645 C C . LYS A 1 290 ? 2.135 36.133 -14.095 1.00 37.97 291 LYS C C 1
ATOM 1646 O O . LYS A 1 290 ? 1.930 36.796 -15.118 1.00 41.14 291 LYS C O 1
ATOM 1652 N N . LYS A 1 291 ? 1.775 34.852 -14.003 1.00 33.47 292 LYS C N 1
ATOM 1653 C CA . LYS A 1 291 ? 1.063 34.216 -15.106 1.00 37.82 292 LYS C CA 1
ATOM 1654 C C . LYS A 1 291 ? -0.425 34.566 -15.129 1.00 37.25 292 LYS C C 1
ATOM 1655 O O . LYS A 1 291 ? -1.156 34.054 -15.988 1.00 42.64 292 LYS C O 1
ATOM 1661 N N . GLY A 1 292 ? -0.898 35.396 -14.202 1.00 39.30 293 GLY C N 1
ATOM 1662 C CA . GLY A 1 292 ? -2.274 35.862 -14.241 1.00 34.21 293 GLY C CA 1
ATOM 1663 C C . GLY A 1 292 ? -3.314 34.867 -13.780 1.00 40.01 293 GLY C C 1
ATOM 1664 O O . GLY A 1 292 ? -4.483 34.996 -14.159 1.00 36.79 293 GLY C O 1
ATOM 1665 N N . VAL A 1 293 ? -2.935 33.884 -12.951 1.00 29.44 294 VAL C N 1
ATOM 1666 C CA . VAL A 1 293 ? -3.867 32.823 -12.563 1.00 31.49 294 VAL C CA 1
ATOM 1667 C C . VAL A 1 293 ? -4.761 33.171 -11.388 1.00 29.45 294 VAL C C 1
ATOM 1668 O O . VAL A 1 293 ? -5.700 32.420 -11.112 1.00 29.09 294 VAL C O 1
ATOM 1672 N N . VAL A 1 294 ? -4.517 34.275 -10.681 1.00 33.19 295 VAL C N 1
ATOM 1673 C CA . VAL A 1 294 ? -5.300 34.573 -9.481 1.00 31.44 295 VAL C CA 1
ATOM 1674 C C . VAL A 1 294 ? -6.795 34.692 -9.795 1.00 29.64 295 VAL C C 1
ATOM 1675 O O . VAL A 1 294 ? -7.602 34.114 -9.055 1.00 27.34 295 VAL C O 1
ATOM 1679 N N . PRO A 1 295 ? -7.223 35.390 -10.853 1.00 33.88 296 PRO C N 1
ATOM 1680 C CA . PRO A 1 295 ? -8.673 35.405 -11.139 1.00 31.11 296 PRO C CA 1
ATOM 1681 C C . PRO A 1 295 ? -9.264 34.019 -11.336 1.00 35.91 296 PRO C C 1
ATOM 1682 O O . PRO A 1 295 ? -10.366 33.740 -10.845 1.00 32.78 296 PRO C O 1
ATOM 1686 N N . GLN A 1 296 ? -8.549 33.119 -12.011 1.00 33.28 297 GLN C N 1
ATOM 1687 C CA . GLN A 1 296 ? -9.076 31.772 -12.188 1.00 29.43 297 GLN C CA 1
ATOM 1688 C C . GLN A 1 296 ? -9.111 31.017 -10.864 1.00 30.79 297 GLN C C 1
ATOM 1689 O O . GLN A 1 296 ? -10.083 30.302 -10.584 1.00 29.33 297 GLN C O 1
ATOM 1695 N N . LEU A 1 297 ? -8.075 31.172 -10.027 1.00 29.16 298 LEU C N 1
ATOM 1696 C CA . LEU A 1 297 ? -8.101 30.533 -8.705 1.00 28.34 298 LEU C CA 1
ATOM 1697 C C . LEU A 1 297 ? -9.304 30.993 -7.893 1.00 27.00 298 LEU C C 1
ATOM 1698 O O . LEU A 1 297 ? -9.945 30.187 -7.206 1.00 30.87 298 LEU C O 1
ATOM 1703 N N . VAL A 1 298 ? -9.627 32.289 -7.957 1.00 24.64 299 VAL C N 1
ATOM 1704 C CA . VAL A 1 298 ? -10.777 32.799 -7.208 1.00 25.79 299 VAL C CA 1
ATOM 1705 C C . VAL A 1 298 ? -12.074 32.229 -7.763 1.00 27.81 299 VAL C C 1
ATOM 1706 O O . VAL A 1 298 ? -12.998 31.898 -7.010 1.00 29.76 299 VAL C O 1
ATOM 1710 N N . LYS A 1 299 ? -12.171 32.108 -9.083 1.00 29.34 300 LYS C N 1
ATOM 1711 C CA . LYS A 1 299 ? -13.335 31.455 -9.669 1.00 31.42 300 LYS C CA 1
ATOM 1712 C C . LYS A 1 299 ? -13.461 30.023 -9.163 1.00 30.37 300 LYS C C 1
ATOM 1713 O O . LYS A 1 299 ? -14.546 29.583 -8.768 1.00 30.01 300 LYS C O 1
ATOM 1719 N N . LEU A 1 300 ? -12.349 29.281 -9.151 1.00 31.07 301 LEU C N 1
ATOM 1720 C CA . LEU A 1 300 ? -12.392 27.906 -8.674 1.00 28.64 301 LEU C CA 1
ATOM 1721 C C . LEU A 1 300 ? -12.644 27.857 -7.179 1.00 32.31 301 LEU C C 1
ATOM 1722 O O . LEU A 1 300 ? -13.195 26.876 -6.673 1.00 31.86 301 LEU C O 1
ATOM 1727 N N . LEU A 1 301 ? -12.243 28.909 -6.462 1.00 32.89 302 LEU C N 1
ATOM 1728 C CA . LEU A 1 301 ? -12.540 29.004 -5.037 1.00 31.27 302 LEU C CA 1
ATOM 1729 C C . LEU A 1 301 ? -14.035 28.903 -4.768 1.00 33.60 302 LEU C C 1
ATOM 1730 O O . LEU A 1 301 ? -14.448 28.400 -3.713 1.00 37.49 302 LEU C O 1
ATOM 1735 N N . GLY A 1 302 ? -14.862 29.337 -5.712 1.00 39.06 303 GLY C N 1
ATOM 1736 C CA . GLY A 1 302 ? -16.295 29.236 -5.551 1.00 40.90 303 GLY C CA 1
ATOM 1737 C C . GLY A 1 302 ? -16.941 28.004 -6.146 1.00 49.07 303 GLY C C 1
ATOM 1738 O O . GLY A 1 302 ? -18.171 27.962 -6.245 1.00 58.47 303 GLY C O 1
ATOM 1739 N N . ALA A 1 303 ? -16.168 26.998 -6.545 1.00 41.30 304 ALA C N 1
ATOM 1740 C CA . ALA A 1 303 ? -16.752 25.815 -7.162 1.00 40.03 304 ALA C CA 1
ATOM 1741 C C . ALA A 1 303 ? -17.631 25.050 -6.169 1.00 47.94 304 ALA C C 1
ATOM 1742 O O . ALA A 1 303 ? -17.543 25.228 -4.950 1.00 51.78 304 ALA C O 1
ATOM 1744 N N . THR A 1 304 ? -18.494 24.181 -6.711 1.00 41.07 305 THR C N 1
ATOM 1745 C CA . THR A 1 304 ? -19.298 23.310 -5.861 1.00 45.22 305 THR C CA 1
ATOM 1746 C C . THR A 1 304 ? -18.550 22.043 -5.469 1.00 48.83 305 THR C C 1
ATOM 1747 O O . THR A 1 304 ? -18.898 21.421 -4.460 1.00 53.15 305 THR C O 1
ATOM 1751 N N . GLU A 1 305 ? -17.534 21.647 -6.234 1.00 41.87 306 GLU C N 1
ATOM 1752 C CA . GLU A 1 305 ? -16.811 20.410 -5.960 1.00 41.30 306 GLU C CA 1
ATOM 1753 C C . GLU A 1 305 ? -15.726 20.675 -4.920 1.00 45.92 306 GLU C C 1
ATOM 1754 O O . GLU A 1 305 ? -14.734 21.361 -5.200 1.00 42.76 306 GLU C O 1
ATOM 1760 N N . LEU A 1 306 ? -15.908 20.115 -3.728 1.00 36.97 307 LEU C N 1
ATOM 1761 C CA . LEU A 1 306 ? -14.870 20.159 -2.703 1.00 40.95 307 LEU C CA 1
ATOM 1762 C C . LEU A 1 306 ? -13.485 19.757 -3.203 1.00 35.99 307 LEU C C 1
ATOM 1763 O O . LEU A 1 306 ? -12.506 20.385 -2.763 1.00 36.29 307 LEU C O 1
ATOM 1768 N N . PRO A 1 307 ? -13.318 18.757 -4.086 1.00 35.34 308 PRO C N 1
ATOM 1769 C CA . PRO A 1 307 ? -11.965 18.449 -4.587 1.00 35.84 308 PRO C CA 1
ATOM 1770 C C . PRO A 1 307 ? -11.326 19.579 -5.374 1.00 29.23 308 PRO C C 1
ATOM 1771 O O . PRO A 1 307 ? -10.109 19.544 -5.586 1.00 31.45 308 PRO C O 1
ATOM 1775 N N . ILE A 1 308 ? -12.099 20.552 -5.837 1.00 32.39 309 ILE C N 1
ATOM 1776 C CA . ILE A 1 308 ? -11.535 21.733 -6.480 1.00 33.55 309 ILE C CA 1
ATOM 1777 C C . ILE A 1 308 ? -11.311 22.852 -5.472 1.00 36.80 309 ILE C C 1
ATOM 1778 O O . ILE A 1 308 ? -10.280 23.529 -5.507 1.00 32.42 309 ILE C O 1
ATOM 1783 N N . VAL A 1 309 ? -12.268 23.064 -4.567 1.00 30.39 310 VAL C N 1
ATOM 1784 C CA . VAL A 1 309 ? -12.142 24.164 -3.614 1.00 31.34 310 VAL C CA 1
ATOM 1785 C C . VAL A 1 309 ? -10.941 23.943 -2.704 1.00 30.84 310 VAL C C 1
ATOM 1786 O O . VAL A 1 309 ? -10.212 24.889 -2.386 1.00 33.05 310 VAL C O 1
ATOM 1790 N N . THR A 1 310 ? -10.694 22.695 -2.294 1.00 26.20 311 THR C N 1
ATOM 1791 C CA . THR A 1 310 ? -9.599 22.452 -1.355 1.00 32.19 311 THR C CA 1
ATOM 1792 C C . THR A 1 310 ? -8.254 22.943 -1.891 1.00 27.89 311 THR C C 1
ATOM 1793 O O . THR A 1 310 ? -7.600 23.757 -1.213 1.00 29.83 311 THR C O 1
ATOM 1797 N N . PRO A 1 311 ? -7.788 22.532 -3.077 1.00 32.90 312 PRO C N 1
ATOM 1798 C CA . PRO A 1 311 ? -6.495 23.056 -3.545 1.00 30.16 312 PRO C CA 1
ATOM 1799 C C . PRO A 1 311 ? -6.543 24.520 -3.957 1.00 26.19 312 PRO C C 1
ATOM 1800 O O . PRO A 1 311 ? -5.523 25.209 -3.835 1.00 26.78 312 PRO C O 1
ATOM 1804 N N . ALA A 1 312 ? -7.682 25.018 -4.454 1.00 25.46 313 ALA C N 1
ATOM 1805 C CA . ALA A 1 312 ? -7.762 26.430 -4.811 1.00 26.99 313 ALA C CA 1
ATOM 1806 C C . ALA A 1 312 ? -7.585 27.302 -3.578 1.00 27.57 313 ALA C C 1
ATOM 1807 O O . ALA A 1 312 ? -6.877 28.316 -3.618 1.00 27.70 313 ALA C O 1
ATOM 1809 N N . LEU A 1 313 ? -8.216 26.913 -2.468 1.00 26.11 314 LEU C N 1
ATOM 1810 C CA . LEU A 1 313 ? -8.056 27.652 -1.220 1.00 28.32 314 LEU C CA 1
ATOM 1811 C C . LEU A 1 313 ? -6.641 27.515 -0.673 1.00 26.59 314 LEU C C 1
ATOM 1812 O O . LEU A 1 313 ? -6.093 28.470 -0.105 1.00 25.28 314 LEU C O 1
ATOM 1817 N N . ARG A 1 314 ? -6.024 26.346 -0.813 1.00 25.36 315 ARG C N 1
ATOM 1818 C CA . ARG A 1 314 ? -4.646 26.269 -0.335 1.00 22.07 315 ARG C CA 1
ATOM 1819 C C . ARG A 1 314 ? -3.735 27.187 -1.145 1.00 27.37 315 ARG C C 1
ATOM 1820 O O . ARG A 1 314 ? -2.865 27.865 -0.571 1.00 25.09 315 ARG C O 1
ATOM 1828 N N . ALA A 1 315 ? -3.942 27.246 -2.470 1.00 24.82 316 ALA C N 1
ATOM 1829 C CA . ALA A 1 315 ? -3.107 28.100 -3.303 1.00 24.99 316 ALA C CA 1
ATOM 1830 C C . ALA A 1 315 ? -3.329 29.567 -2.965 1.00 29.91 316 ALA C C 1
ATOM 1831 O O . ALA A 1 315 ? -2.371 30.346 -2.858 1.00 27.26 316 ALA C O 1
ATOM 1833 N N . ILE A 1 316 ? -4.589 29.962 -2.782 1.00 25.87 317 ILE C N 1
ATOM 1834 C CA . ILE A 1 316 ? -4.888 31.338 -2.377 1.00 25.01 317 ILE C CA 1
ATOM 1835 C C . ILE A 1 316 ? -4.250 31.644 -1.022 1.00 25.16 317 ILE C C 1
ATOM 1836 O O . ILE A 1 316 ? -3.656 32.711 -0.816 1.00 29.09 317 ILE C O 1
ATOM 1841 N N . GLY A 1 317 ? -4.379 30.709 -0.070 1.00 27.82 318 GLY C N 1
ATOM 1842 C CA . GLY A 1 317 ? -3.755 30.894 1.233 1.00 26.01 318 GLY C CA 1
ATOM 1843 C C . GLY A 1 317 ? -2.244 31.038 1.141 1.00 28.82 318 GLY C C 1
ATOM 1844 O O . GLY A 1 317 ? -1.646 31.858 1.841 1.00 29.40 318 GLY C O 1
ATOM 1845 N N . ASN A 1 318 ? -1.609 30.241 0.280 1.00 25.92 319 ASN C N 1
ATOM 1846 C CA . ASN A 1 318 ? -0.172 30.372 0.060 1.00 26.71 319 ASN C CA 1
ATOM 1847 C C . ASN A 1 318 ? 0.178 31.753 -0.474 1.00 24.30 319 ASN C C 1
ATOM 1848 O O . ASN A 1 318 ? 1.128 32.388 -0.006 1.00 28.14 319 ASN C O 1
ATOM 1853 N N . ILE A 1 319 ? -0.578 32.234 -1.464 1.00 30.26 320 ILE C N 1
ATOM 1854 C CA . ILE A 1 319 ? -0.235 33.502 -2.102 1.00 29.82 320 ILE C CA 1
ATOM 1855 C C . ILE A 1 319 ? -0.261 34.650 -1.090 1.00 33.21 320 ILE C C 1
ATOM 1856 O O . ILE A 1 319 ? 0.601 35.538 -1.124 1.00 29.28 320 ILE C O 1
ATOM 1861 N N . VAL A 1 320 ? -1.221 34.645 -0.156 1.00 28.11 321 VAL C N 1
ATOM 1862 C CA . VAL A 1 320 ? -1.293 35.754 0.800 1.00 30.10 321 VAL C CA 1
ATOM 1863 C C . VAL A 1 320 ? -0.280 35.623 1.933 1.00 30.35 321 VAL C C 1
ATOM 1864 O O . VAL A 1 320 ? -0.225 36.506 2.803 1.00 31.81 321 VAL C O 1
ATOM 1868 N N . THR A 1 321 ? 0.535 34.562 1.958 1.00 25.62 322 THR C N 1
ATOM 1869 C CA . THR A 1 321 ? 1.729 34.592 2.798 1.00 29.90 322 THR C CA 1
ATOM 1870 C C . THR A 1 321 ? 2.849 35.412 2.174 1.00 33.91 322 THR C C 1
ATOM 1871 O O . THR A 1 321 ? 3.897 35.582 2.803 1.00 32.22 322 THR C O 1
ATOM 1875 N N . GLY A 1 322 ? 2.657 35.927 0.968 1.00 31.04 323 GLY C N 1
ATOM 1876 C CA . GLY A 1 322 ? 3.678 36.685 0.268 1.00 26.92 323 GLY C CA 1
ATOM 1877 C C . GLY A 1 322 ? 3.658 38.165 0.612 1.00 33.52 323 GLY C C 1
ATOM 1878 O O . GLY A 1 322 ? 3.287 38.570 1.719 1.00 40.32 323 GLY C O 1
ATOM 1879 N N . THR A 1 323 ? 4.069 38.987 -0.351 1.00 32.31 324 THR C N 1
ATOM 1880 C CA . THR A 1 323 ? 4.132 40.424 -0.131 1.00 32.38 324 THR C CA 1
ATOM 1881 C C . THR A 1 323 ? 2.728 41.019 -0.074 1.00 36.15 324 THR C C 1
ATOM 1882 O O . THR A 1 323 ? 1.745 40.416 -0.528 1.00 32.08 324 THR C O 1
ATOM 1886 N N . ASP A 1 324 ? 2.651 42.243 0.466 1.00 30.21 325 ASP C N 1
ATOM 1887 C CA . ASP A 1 324 ? 1.386 42.974 0.469 1.00 36.70 325 ASP C CA 1
ATOM 1888 C C . ASP A 1 324 ? 0.842 43.147 -0.938 1.00 36.71 325 ASP C C 1
ATOM 1889 O O . ASP A 1 324 ? -0.378 43.154 -1.135 1.00 38.34 325 ASP C O 1
ATOM 1894 N N . GLU A 1 325 ? 1.729 43.280 -1.926 1.00 33.91 326 GLU C N 1
ATOM 1895 C CA . GLU A 1 325 ? 1.289 43.456 -3.309 1.00 37.70 326 GLU C CA 1
ATOM 1896 C C . GLU A 1 325 ? 0.726 42.162 -3.881 1.00 32.99 326 GLU C C 1
ATOM 1897 O O . GLU A 1 325 ? -0.243 42.185 -4.648 1.00 35.98 326 GLU C O 1
ATOM 1903 N N . GLN A 1 326 ? 1.335 41.023 -3.542 1.00 31.35 327 GLN C N 1
ATOM 1904 C CA . GLN A 1 326 ? 0.780 39.739 -3.963 1.00 29.71 327 GLN C CA 1
ATOM 1905 C C . GLN A 1 326 ? -0.562 39.488 -3.289 1.00 29.27 327 GLN C C 1
ATOM 1906 O O . GLN A 1 326 ? -1.502 38.999 -3.927 1.00 31.68 327 GLN C O 1
ATOM 1912 N N . THR A 1 327 ? -0.672 39.836 -2.001 1.00 29.60 328 THR C N 1
ATOM 1913 C CA . THR A 1 327 ? -1.947 39.736 -1.292 1.00 32.09 328 THR C CA 1
ATOM 1914 C C . THR A 1 327 ? -3.017 40.607 -1.944 1.00 35.57 328 THR C C 1
ATOM 1915 O O . THR A 1 327 ? -4.189 40.213 -2.017 1.00 32.70 328 THR C O 1
ATOM 1919 N N . GLN A 1 328 ? -2.629 41.791 -2.442 1.00 30.80 329 GLN C N 1
ATOM 1920 C CA . GLN A 1 328 ? -3.595 42.693 -3.062 1.00 26.02 329 GLN C CA 1
ATOM 1921 C C . GLN A 1 328 ? -4.190 42.108 -4.337 1.00 32.84 329 GLN C C 1
ATOM 1922 O O . GLN A 1 328 ? -5.344 42.404 -4.667 1.00 32.34 329 GLN C O 1
ATOM 1928 N N . LYS A 1 329 ? -3.430 41.290 -5.080 1.00 32.74 330 LYS C N 1
ATOM 1929 C CA . LYS A 1 329 ? -3.997 40.700 -6.293 1.00 28.97 330 LYS C CA 1
ATOM 1930 C C . LYS A 1 329 ? -5.117 39.719 -5.967 1.00 29.26 330 LYS C C 1
ATOM 1931 O O . LYS A 1 329 ? -6.077 39.596 -6.736 1.00 32.92 330 LYS C O 1
ATOM 1937 N N . VAL A 1 330 ? -5.005 39.013 -4.842 1.00 24.57 331 VAL C N 1
ATOM 1938 C CA . VAL A 1 330 ? -6.071 38.129 -4.385 1.00 27.77 331 VAL C CA 1
ATOM 1939 C C . VAL A 1 330 ? -7.316 38.942 -4.032 1.00 28.80 331 VAL C C 1
ATOM 1940 O O . VAL A 1 330 ? -8.438 38.599 -4.423 1.00 28.05 331 VAL C O 1
ATOM 1944 N N . ILE A 1 331 ? -7.129 40.054 -3.324 1.00 30.32 332 ILE C N 1
ATOM 1945 C CA . ILE A 1 331 ? -8.258 40.909 -2.968 1.00 27.76 332 ILE C CA 1
ATOM 1946 C C . ILE A 1 331 ? -8.863 41.540 -4.214 1.00 32.97 332 ILE C C 1
ATOM 1947 O O . ILE A 1 331 ? -10.092 41.547 -4.390 1.00 33.02 332 ILE C O 1
ATOM 1952 N N . ASP A 1 332 ? -8.011 42.091 -5.093 1.00 29.20 333 ASP C N 1
ATOM 1953 C CA . ASP A 1 332 ? -8.499 42.692 -6.335 1.00 34.97 333 ASP C CA 1
ATOM 1954 C C . ASP A 1 332 ? -9.332 41.704 -7.144 1.00 34.72 333 ASP C C 1
ATOM 1955 O O . ASP A 1 332 ? -10.314 42.093 -7.783 1.00 31.85 333 ASP C O 1
ATOM 1960 N N . ALA A 1 333 ? -8.951 40.422 -7.133 1.00 33.32 334 ALA C N 1
ATOM 1961 C CA . ALA A 1 333 ? -9.647 39.399 -7.906 1.00 29.95 334 ALA C CA 1
ATOM 1962 C C . ALA A 1 333 ? -11.009 39.048 -7.329 1.00 36.03 334 ALA C C 1
ATOM 1963 O O . ALA A 1 333 ? -11.772 38.317 -7.976 1.00 34.56 334 ALA C O 1
ATOM 1965 N N . GLY A 1 334 ? -11.325 39.539 -6.137 1.00 33.03 335 GLY C N 1
ATOM 1966 C CA . GLY A 1 334 ? -12.628 39.318 -5.541 1.00 31.18 335 GLY C CA 1
ATOM 1967 C C . GLY A 1 334 ? -12.697 38.161 -4.572 1.00 29.43 335 GLY C C 1
ATOM 1968 O O . GLY A 1 334 ? -13.797 37.690 -4.285 1.00 31.05 335 GLY C O 1
ATOM 1969 N N . ALA A 1 335 ? -11.560 37.708 -4.031 1.00 27.99 336 ALA C N 1
ATOM 1970 C CA . ALA A 1 335 ? -11.571 36.519 -3.179 1.00 28.63 336 ALA C CA 1
ATOM 1971 C C . ALA A 1 335 ? -12.407 36.723 -1.922 1.00 35.19 336 ALA C C 1
ATOM 1972 O O . ALA A 1 335 ? -13.080 35.790 -1.467 1.00 31.44 336 ALA C O 1
ATOM 1974 N N . LEU A 1 336 ? -12.375 37.929 -1.336 1.00 31.99 337 LEU C N 1
ATOM 1975 C CA . LEU A 1 336 ? -13.007 38.115 -0.031 1.00 33.09 337 LEU C CA 1
ATOM 1976 C C . LEU A 1 336 ? -14.512 37.885 -0.073 1.00 33.82 337 LEU C C 1
ATOM 1977 O O . LEU A 1 336 ? -15.111 37.578 0.964 1.00 30.75 337 LEU C O 1
ATOM 1982 N N . ALA A 1 337 ? -15.136 38.030 -1.242 1.00 27.34 338 ALA C N 1
ATOM 1983 C CA . ALA A 1 337 ? -16.579 37.832 -1.353 1.00 29.36 338 ALA C CA 1
ATOM 1984 C C . ALA A 1 337 ? -16.972 36.372 -1.191 1.00 31.03 338 ALA C C 1
ATOM 1985 O O . ALA A 1 337 ? -18.159 36.077 -1.025 1.00 30.08 338 ALA C O 1
ATOM 1987 N N . VAL A 1 338 ? -16.008 35.453 -1.267 1.00 30.72 339 VAL C N 1
ATOM 1988 C CA . VAL A 1 338 ? -16.284 34.030 -1.064 1.00 29.19 339 VAL C CA 1
ATOM 1989 C C . VAL A 1 338 ? -16.170 33.641 0.399 1.00 29.16 339 VAL C C 1
ATOM 1990 O O . VAL A 1 338 ? -16.640 32.560 0.788 1.00 28.34 339 VAL C O 1
ATOM 1994 N N . PHE A 1 339 ? -15.583 34.491 1.235 1.00 27.06 340 PHE C N 1
ATOM 1995 C CA . PHE A 1 339 ? -15.245 34.023 2.573 1.00 26.04 340 PHE C CA 1
ATOM 1996 C C . PHE A 1 339 ? -16.418 33.896 3.545 1.00 25.91 340 PHE C C 1
ATOM 1997 O O . PHE A 1 339 ? -16.315 33.092 4.478 1.00 28.93 340 PHE C O 1
ATOM 2005 N N . PRO A 1 340 ? -17.544 34.613 3.383 1.00 26.57 341 PRO C N 1
ATOM 2006 C CA . PRO A 1 340 ? -18.709 34.274 4.224 1.00 27.05 341 PRO C CA 1
ATOM 2007 C C . PRO A 1 340 ? -19.062 32.795 4.180 1.00 29.61 341 PRO C C 1
ATOM 2008 O O . PRO A 1 340 ? -19.306 32.188 5.233 1.00 28.13 341 PRO C O 1
ATOM 2012 N N . SER A 1 341 ? -19.057 32.182 2.992 1.00 25.47 342 SER C N 1
ATOM 2013 C CA . SER A 1 341 ? -19.373 30.757 2.922 1.00 30.34 342 SER C CA 1
ATOM 2014 C C . SER A 1 341 ? -18.179 29.879 3.328 1.00 28.70 342 SER C C 1
ATOM 2015 O O . SER A 1 341 ? -18.367 28.858 4.001 1.00 30.31 342 SER C O 1
ATOM 2018 N N . LEU A 1 342 ? -16.945 30.262 2.973 1.00 26.67 343 LEU C N 1
ATOM 2019 C CA . LEU A 1 342 ? -15.784 29.470 3.391 1.00 29.89 343 LEU C CA 1
ATOM 2020 C C . LEU A 1 342 ? -15.637 29.443 4.915 1.00 24.63 343 LEU C C 1
ATOM 2021 O O . LEU A 1 342 ? -15.302 28.404 5.499 1.00 25.74 343 LEU C O 1
ATOM 2026 N N . LEU A 1 343 ? -15.867 30.579 5.577 1.00 23.16 344 LEU C N 1
ATOM 2027 C CA . LEU A 1 343 ? -15.687 30.649 7.020 1.00 28.51 344 LEU C CA 1
ATOM 2028 C C . LEU A 1 343 ? -16.820 29.972 7.784 1.00 30.95 344 LEU C C 1
ATOM 2029 O O . LEU A 1 343 ? -16.728 29.851 9.009 1.00 31.30 344 LEU C O 1
ATOM 2034 N N . THR A 1 344 ? -17.887 29.551 7.097 1.00 25.21 345 THR C N 1
ATOM 2035 C CA . THR A 1 344 ? -18.967 28.787 7.709 1.00 22.47 345 THR C CA 1
ATOM 2036 C C . THR A 1 344 ? -19.092 27.401 7.086 1.00 30.18 345 THR C C 1
ATOM 2037 O O . THR A 1 344 ? -20.120 26.737 7.257 1.00 32.15 345 THR C O 1
ATOM 2041 N N . ASN A 1 345 ? -18.066 26.961 6.363 1.00 30.51 346 ASN C N 1
ATOM 2042 C CA . ASN A 1 345 ? -18.170 25.756 5.552 1.00 28.05 346 ASN C CA 1
ATOM 2043 C C . ASN A 1 345 ? -18.291 24.519 6.446 1.00 33.48 346 ASN C C 1
ATOM 2044 O O . ASN A 1 345 ? -17.635 24.439 7.488 1.00 30.11 346 ASN C O 1
ATOM 2049 N N . PRO A 1 346 ? -19.129 23.549 6.071 1.00 35.81 347 PRO C N 1
ATOM 2050 C CA . PRO A 1 346 ? -19.267 22.336 6.901 1.00 45.01 347 PRO C CA 1
ATOM 2051 C C . PRO A 1 346 ? -17.996 21.511 7.011 1.00 39.20 347 PRO C C 1
ATOM 2052 O O . PRO A 1 346 ? -17.827 20.803 8.006 1.00 38.90 347 PRO C O 1
ATOM 2056 N N . LYS A 1 347 ? -17.102 21.560 6.026 1.00 32.76 348 LYS C N 1
ATOM 2057 C CA . LYS A 1 347 ? -15.851 20.810 6.112 1.00 31.45 348 LYS C CA 1
ATOM 2058 C C . LYS A 1 347 ? -14.882 21.557 7.021 1.00 36.38 348 LYS C C 1
ATOM 2059 O O . LYS A 1 347 ? -14.477 22.683 6.714 1.00 34.49 348 LYS C O 1
ATOM 2065 N N . THR A 1 348 ? -14.518 20.925 8.137 1.00 36.26 349 THR C N 1
ATOM 2066 C CA . THR A 1 348 ? -13.623 21.539 9.118 1.00 37.41 349 THR C CA 1
ATOM 2067 C C . THR A 1 348 ? -12.346 22.078 8.472 1.00 39.44 349 THR C C 1
ATOM 2068 O O . THR A 1 348 ? -11.906 23.192 8.784 1.00 34.69 349 THR C O 1
ATOM 2072 N N . ASN A 1 349 ? -11.734 21.299 7.569 1.00 29.78 350 ASN C N 1
ATOM 2073 C CA . ASN A 1 349 ? -10.475 21.733 6.962 1.00 35.55 350 ASN C CA 1
ATOM 2074 C C . ASN A 1 349 ? -10.641 22.986 6.112 1.00 29.17 350 ASN C C 1
ATOM 2075 O O . ASN A 1 349 ? -9.707 23.789 6.023 1.00 29.76 350 ASN C O 1
ATOM 2080 N N . ILE A 1 350 ? -11.791 23.160 5.462 1.00 30.23 351 ILE C N 1
ATOM 2081 C CA . ILE A 1 350 ? -12.017 24.386 4.694 1.00 30.36 351 ILE C CA 1
ATOM 2082 C C . ILE A 1 350 ? -12.088 25.587 5.629 1.00 28.08 351 ILE C C 1
ATOM 2083 O O . ILE A 1 350 ? -11.443 26.616 5.397 1.00 27.92 351 ILE C O 1
ATOM 2088 N N . GLN A 1 351 ? -12.871 25.472 6.702 1.00 29.39 352 GLN C N 1
ATOM 2089 C CA . GLN A 1 351 ? -12.966 26.561 7.677 1.00 31.05 352 GLN C CA 1
ATOM 2090 C C . GLN A 1 351 ? -11.604 26.919 8.240 1.00 28.34 352 GLN C C 1
ATOM 2091 O O . GLN A 1 351 ? -11.277 28.105 8.405 1.00 27.58 352 GLN C O 1
ATOM 2097 N N . LYS A 1 352 ? -10.802 25.901 8.563 1.00 26.90 353 LYS C N 1
ATOM 2098 C CA . LYS A 1 352 ? -9.489 26.140 9.149 1.00 32.28 353 LYS C CA 1
ATOM 2099 C C . LYS A 1 352 ? -8.582 26.868 8.166 1.00 26.83 353 LYS C C 1
ATOM 2100 O O . LYS A 1 352 ? -7.928 27.855 8.523 1.00 27.76 353 LYS C O 1
ATOM 2106 N N . GLU A 1 353 ? -8.530 26.384 6.915 1.00 28.45 354 GLU C N 1
ATOM 2107 C CA . GLU A 1 353 ? -7.681 27.002 5.898 1.00 28.36 354 GLU C CA 1
ATOM 2108 C C . GLU A 1 353 ? -8.179 28.395 5.522 1.00 29.57 354 GLU C C 1
ATOM 2109 O O . GLU A 1 353 ? -7.375 29.293 5.240 1.00 28.98 354 GLU C O 1
ATOM 2115 N N . ALA A 1 354 ? -9.500 28.586 5.479 1.00 26.53 355 ALA C N 1
ATOM 2116 C CA . ALA A 1 354 ? -10.044 29.916 5.217 1.00 28.48 355 ALA C CA 1
ATOM 2117 C C . ALA A 1 354 ? -9.680 30.889 6.337 1.00 27.07 355 ALA C C 1
ATOM 2118 O O . ALA A 1 354 ? -9.360 32.060 6.087 1.00 26.37 355 ALA C O 1
ATOM 2120 N N . THR A 1 355 ? -9.709 30.423 7.583 1.00 25.20 356 THR C N 1
ATOM 2121 C CA . THR A 1 355 ? -9.378 31.315 8.689 1.00 28.55 356 THR C CA 1
ATOM 2122 C C . THR A 1 355 ? -7.880 31.611 8.725 1.00 32.45 356 THR C C 1
ATOM 2123 O O . THR A 1 355 ? -7.472 32.747 9.008 1.00 29.26 356 THR C O 1
ATOM 2127 N N . TRP A 1 356 ? -7.049 30.605 8.420 1.00 28.27 357 TRP C N 1
ATOM 2128 C CA . TRP A 1 356 ? -5.619 30.830 8.230 1.00 27.77 357 TRP C CA 1
ATOM 2129 C C . TRP A 1 356 ? -5.366 31.878 7.151 1.00 28.68 357 TRP C C 1
ATOM 2130 O O . TRP A 1 356 ? -4.585 32.814 7.349 1.00 30.79 357 TRP C O 1
ATOM 2141 N N . THR A 1 357 ? -6.020 31.733 5.998 1.00 27.69 358 THR C N 1
ATOM 2142 C CA . THR A 1 357 ? -5.914 32.738 4.938 1.00 29.52 358 THR C CA 1
ATOM 2143 C C . THR A 1 357 ? -6.294 34.132 5.451 1.00 33.36 358 THR C C 1
ATOM 2144 O O . THR A 1 357 ? -5.575 35.108 5.213 1.00 28.60 358 THR C O 1
ATOM 2148 N N . MET A 1 358 ? -7.414 34.241 6.178 1.00 27.13 359 MET C N 1
ATOM 2149 C CA . MET A 1 358 ? -7.809 35.537 6.736 1.00 31.46 359 MET C CA 1
ATOM 2150 C C . MET A 1 358 ? -6.727 36.120 7.647 1.00 32.87 359 MET C C 1
ATOM 2151 O O . MET A 1 358 ? -6.483 37.335 7.637 1.00 30.86 359 MET C O 1
ATOM 2156 N N . SER A 1 359 ? -6.065 35.266 8.437 1.00 29.08 360 SER C N 1
ATOM 2157 C CA . SER A 1 359 ? -5.053 35.741 9.377 1.00 34.30 360 SER C CA 1
ATOM 2158 C C . SER A 1 359 ? -3.861 36.361 8.660 1.00 34.40 360 SER C C 1
ATOM 2159 O O . SER A 1 359 ? -3.214 37.266 9.199 1.00 35.42 360 SER C O 1
ATOM 2162 N N . ASN A 1 360 ? -3.549 35.889 7.453 1.00 30.96 361 ASN C N 1
ATOM 2163 C CA . ASN A 1 360 ? -2.474 36.493 6.684 1.00 31.38 361 ASN C CA 1
ATOM 2164 C C . ASN A 1 360 ? -2.941 37.690 5.877 1.00 34.90 361 ASN C C 1
ATOM 2165 O O . ASN A 1 360 ? -2.110 38.476 5.425 1.00 39.56 361 ASN C O 1
ATOM 2170 N N . ILE A 1 361 ? -4.247 37.857 5.692 1.00 31.17 362 ILE C N 1
ATOM 2171 C CA . ILE A 1 361 ? -4.725 39.106 5.125 1.00 29.37 362 ILE C CA 1
ATOM 2172 C C . ILE A 1 361 ? -4.794 40.192 6.196 1.00 35.25 362 ILE C C 1
ATOM 2173 O O . ILE A 1 361 ? -4.404 41.341 5.951 1.00 37.66 362 ILE C O 1
ATOM 2178 N N . THR A 1 362 ? -5.251 39.858 7.410 1.00 32.29 363 THR C N 1
ATOM 2179 C CA . THR A 1 362 ? -5.289 40.880 8.458 1.00 33.38 363 THR C CA 1
ATOM 2180 C C . THR A 1 362 ? -3.907 41.212 8.998 1.00 40.16 363 THR C C 1
ATOM 2181 O O . THR A 1 362 ? -3.775 42.179 9.762 1.00 35.98 363 THR C O 1
ATOM 2185 N N . ALA A 1 363 ? -2.884 40.444 8.622 1.00 33.14 364 ALA C N 1
ATOM 2186 C CA . ALA A 1 363 ? -1.500 40.843 8.833 1.00 35.85 364 ALA C CA 1
ATOM 2187 C C . ALA A 1 363 ? -1.012 41.844 7.792 1.00 38.42 364 ALA C C 1
ATOM 2188 O O . ALA A 1 363 ? 0.168 42.215 7.819 1.00 36.90 364 ALA C O 1
ATOM 2190 N N . GLY A 1 364 ? -1.873 42.279 6.879 1.00 37.69 365 GLY C N 1
ATOM 2191 C CA . GLY A 1 364 ? -1.489 43.173 5.802 1.00 33.57 365 GLY C CA 1
ATOM 2192 C C . GLY A 1 364 ? -1.579 44.640 6.174 1.00 41.74 365 GLY C C 1
ATOM 2193 O O . GLY A 1 364 ? -1.519 45.019 7.352 1.00 35.15 365 GLY C O 1
ATOM 2194 N N . ARG A 1 365 ? -1.740 45.474 5.149 1.00 36.75 366 ARG C N 1
ATOM 2195 C CA . ARG A 1 365 ? -1.850 46.916 5.312 1.00 38.66 366 ARG C CA 1
ATOM 2196 C C . ARG A 1 365 ? -3.218 47.312 5.857 1.00 40.89 366 ARG C C 1
ATOM 2197 O O . ARG A 1 365 ? -4.191 46.553 5.796 1.00 34.21 366 ARG C O 1
ATOM 2205 N N . GLN A 1 366 ? -3.292 48.554 6.343 1.00 35.71 367 GLN C N 1
ATOM 2206 C CA . GLN A 1 366 ? -4.539 49.057 6.909 1.00 39.31 367 GLN C CA 1
ATOM 2207 C C . GLN A 1 366 ? -5.638 49.162 5.861 1.00 37.12 367 GLN C C 1
ATOM 2208 O O . GLN A 1 366 ? -6.821 48.981 6.182 1.00 35.90 367 GLN C O 1
ATOM 2214 N N . ASP A 1 367 ? -5.286 49.462 4.611 1.00 33.59 368 ASP C N 1
ATOM 2215 C CA . ASP A 1 367 ? -6.309 49.427 3.570 1.00 32.86 368 ASP C CA 1
ATOM 2216 C C . ASP A 1 367 ? -6.752 47.999 3.264 1.00 31.97 368 ASP C C 1
ATOM 2217 O O . ASP A 1 367 ? -7.874 47.791 2.786 1.00 40.94 368 ASP C O 1
ATOM 2222 N N . GLN A 1 368 ? -5.906 47.010 3.533 1.00 34.39 369 GLN C N 1
ATOM 2223 C CA . GLN A 1 368 ? -6.333 45.632 3.317 1.00 31.65 369 GLN C CA 1
ATOM 2224 C C . GLN A 1 368 ? -7.216 45.153 4.464 1.00 36.61 369 GLN C C 1
ATOM 2225 O O . GLN A 1 368 ? -8.246 44.504 4.231 1.00 29.77 369 GLN C O 1
ATOM 2231 N N . ILE A 1 369 ? -6.851 45.494 5.704 1.00 33.47 370 ILE C N 1
ATOM 2232 C CA . ILE A 1 369 ? -7.766 45.294 6.825 1.00 30.27 370 ILE C CA 1
ATOM 2233 C C . ILE A 1 369 ? -9.107 45.957 6.537 1.00 29.64 370 ILE C C 1
ATOM 2234 O O . ILE A 1 369 ? -10.170 45.423 6.881 1.00 30.21 370 ILE C O 1
ATOM 2239 N N . GLN A 1 370 ? -9.085 47.137 5.903 1.00 30.45 371 GLN C N 1
ATOM 2240 C CA . GLN A 1 370 ? -10.342 47.838 5.654 1.00 31.53 371 GLN C CA 1
ATOM 2241 C C . GLN A 1 370 ? -11.216 47.082 4.663 1.00 32.83 371 GLN C C 1
ATOM 2242 O O . GLN A 1 370 ? -12.451 47.115 4.769 1.00 29.54 371 GLN C O 1
ATOM 2248 N N . GLN A 1 371 ? -10.609 46.381 3.703 1.00 31.98 372 GLN C N 1
ATOM 2249 C CA . GLN A 1 371 ? -11.433 45.588 2.797 1.00 31.23 372 GLN C CA 1
ATOM 2250 C C . GLN A 1 371 ? -12.034 44.375 3.502 1.00 27.86 372 GLN C C 1
ATOM 2251 O O . GLN A 1 371 ? -13.160 43.973 3.177 1.00 29.60 372 GLN C O 1
ATOM 2257 N N . VAL A 1 372 ? -11.310 43.784 4.457 1.00 28.89 373 VAL C N 1
ATOM 2258 C CA . VAL A 1 372 ? -11.897 42.751 5.315 1.00 29.89 373 VAL C CA 1
ATOM 2259 C C . VAL A 1 372 ? -13.126 43.296 6.034 1.00 32.53 373 VAL C C 1
ATOM 2260 O O . VAL A 1 372 ? -14.185 42.657 6.076 1.00 31.04 373 VAL C O 1
ATOM 2264 N N . VAL A 1 373 ? -13.006 44.505 6.589 1.00 28.63 374 VAL C N 1
ATOM 2265 C CA . VAL A 1 373 ? -14.140 45.155 7.241 1.00 25.28 374 VAL C CA 1
ATOM 2266 C C . VAL A 1 373 ? -15.287 45.367 6.257 1.00 30.79 374 VAL C C 1
ATOM 2267 O O . VAL A 1 373 ? -16.437 44.996 6.532 1.00 31.55 374 VAL C O 1
ATOM 2271 N N . ASN A 1 374 ? -14.989 45.964 5.094 1.00 30.46 375 ASN C N 1
ATOM 2272 C CA . ASN A 1 374 ? -16.033 46.333 4.135 1.00 31.47 375 ASN C CA 1
ATOM 2273 C C . ASN A 1 374 ? -16.786 45.122 3.597 1.00 32.12 375 ASN C C 1
ATOM 2274 O O . ASN A 1 374 ? -17.979 45.219 3.283 1.00 31.56 375 ASN C O 1
ATOM 2279 N N . HIS A 1 375 ? -16.114 43.986 3.455 1.00 27.08 376 HIS C N 1
ATOM 2280 C CA . HIS A 1 375 ? -16.787 42.774 3.008 1.00 31.33 376 HIS C CA 1
ATOM 2281 C C . HIS A 1 375 ? -17.596 42.109 4.106 1.00 33.59 376 HIS C C 1
ATOM 2282 O O . HIS A 1 375 ? -18.169 41.041 3.864 1.00 33.45 376 HIS C O 1
ATOM 2289 N N . GLY A 1 376 ? -17.656 42.708 5.294 1.00 33.53 377 GLY C N 1
ATOM 2290 C CA . GLY A 1 376 ? -18.436 42.154 6.380 1.00 27.09 377 GLY C CA 1
ATOM 2291 C C . GLY A 1 376 ? -17.832 40.942 7.039 1.00 26.58 377 GLY C C 1
ATOM 2292 O O . GLY A 1 376 ? -18.558 40.156 7.649 1.00 28.60 377 GLY C O 1
ATOM 2293 N N . LEU A 1 377 ? -16.515 40.771 6.965 1.00 26.19 378 LEU C N 1
ATOM 2294 C CA . LEU A 1 377 ? -15.913 39.536 7.438 1.00 25.39 378 LEU C CA 1
ATOM 2295 C C . LEU A 1 377 ? -15.572 39.545 8.919 1.00 29.79 378 LEU C C 1
ATOM 2296 O O . LEU A 1 377 ? -15.303 38.471 9.471 1.00 29.46 378 LEU C O 1
ATOM 2301 N N . VAL A 1 378 ? -15.563 40.704 9.586 1.00 29.54 379 VAL C N 1
ATOM 2302 C CA . VAL A 1 378 ? -15.262 40.718 11.020 1.00 25.61 379 VAL C CA 1
ATOM 2303 C C . VAL A 1 378 ? -16.314 39.937 11.806 1.00 24.66 379 VAL C C 1
ATOM 2304 O O . VAL A 1 378 ? -15.931 39.129 12.666 1.00 28.74 379 VAL C O 1
ATOM 2308 N N . PRO A 1 379 ? -17.621 40.078 11.546 1.00 25.75 380 PRO C N 1
ATOM 2309 C CA . PRO A 1 379 ? -18.577 39.185 12.231 1.00 24.82 380 PRO C CA 1
ATOM 2310 C C . PRO A 1 379 ? -18.311 37.714 11.988 1.00 25.99 380 PRO C C 1
ATOM 2311 O O . PRO A 1 379 ? -18.571 36.900 12.884 1.00 26.06 380 PRO C O 1
ATOM 2315 N N . PHE A 1 380 ? -17.809 37.339 10.806 1.00 28.82 381 PHE C N 1
ATOM 2316 C CA . PHE A 1 380 ? -17.509 35.928 10.570 1.00 28.96 381 PHE C CA 1
ATOM 2317 C C . PHE A 1 380 ? -16.311 35.469 11.389 1.00 30.71 381 PHE C C 1
ATOM 2318 O O . PHE A 1 380 ? -16.292 34.326 11.865 1.00 30.27 381 PHE C O 1
ATOM 2326 N N . LEU A 1 381 ? -15.320 36.347 11.592 1.00 25.08 382 LEU C N 1
ATOM 2327 C CA . LEU A 1 381 ? -14.216 36.001 12.482 1.00 26.35 382 LEU C CA 1
ATOM 2328 C C . LEU A 1 381 ? -14.687 35.904 13.931 1.00 27.07 382 LEU C C 1
ATOM 2329 O O . LEU A 1 381 ? -14.231 35.031 14.685 1.00 29.86 382 LEU C O 1
ATOM 2334 N N . VAL A 1 382 ? -15.595 36.788 14.346 1.00 25.28 383 VAL C N 1
ATOM 2335 C CA . VAL A 1 382 ? -16.196 36.631 15.671 1.00 25.90 383 VAL C CA 1
ATOM 2336 C C . VAL A 1 382 ? -16.886 35.274 15.783 1.00 29.30 383 VAL C C 1
ATOM 2337 O O . VAL A 1 382 ? -16.786 34.593 16.811 1.00 33.97 383 VAL C O 1
ATOM 2341 N N . GLY A 1 383 ? -17.590 34.858 14.723 1.00 28.93 384 GLY C N 1
ATOM 2342 C CA . GLY A 1 383 ? -18.274 33.571 14.743 1.00 24.07 384 GLY C CA 1
ATOM 2343 C C . GLY A 1 383 ? -17.330 32.387 14.895 1.00 27.00 384 GLY C C 1
ATOM 2344 O O . GLY A 1 383 ? -17.554 31.511 15.733 1.00 33.17 384 GLY C O 1
ATOM 2345 N N . VAL A 1 384 ? -16.261 32.335 14.090 1.00 27.45 385 VAL C N 1
ATOM 2346 C CA . VAL A 1 384 ? -15.348 31.192 14.195 1.00 30.61 385 VAL C CA 1
ATOM 2347 C C . VAL A 1 384 ? -14.632 31.191 15.540 1.00 38.58 385 VAL C C 1
ATOM 2348 O O . VAL A 1 384 ? -14.391 30.127 16.128 1.00 33.95 385 VAL C O 1
ATOM 2352 N N . LEU A 1 385 ? -14.302 32.371 16.062 1.00 33.93 386 LEU C N 1
ATOM 2353 C CA . LEU A 1 385 ? -13.717 32.436 17.401 1.00 32.73 386 LEU C CA 1
ATOM 2354 C C . LEU A 1 385 ? -14.696 31.928 18.454 1.00 33.50 386 LEU C C 1
ATOM 2355 O O . LEU A 1 385 ? -14.294 31.252 19.408 1.00 33.62 386 LEU C O 1
ATOM 2360 N N . SER A 1 386 ? -15.994 32.210 18.277 1.00 26.87 387 SER C N 1
ATOM 2361 C CA . SER A 1 386 ? -17.005 31.773 19.242 1.00 33.48 387 SER C CA 1
ATOM 2362 C C . SER A 1 386 ? -17.254 30.264 19.175 1.00 37.72 387 SER C C 1
ATOM 2363 O O . SER A 1 386 ? -17.455 29.617 20.210 1.00 34.89 387 SER C O 1
ATOM 2366 N N . LYS A 1 387 ? -17.280 29.689 17.974 1.00 29.71 388 LYS C N 1
ATOM 2367 C CA . LYS A 1 387 ? -17.645 28.279 17.837 1.00 34.63 388 LYS C CA 1
ATOM 2368 C C . LYS A 1 387 ? -17.000 27.741 16.569 1.00 35.87 388 LYS C C 1
ATOM 2369 O O . LYS A 1 387 ? -17.355 28.167 15.464 1.00 34.23 388 LYS C O 1
ATOM 2375 N N . ALA A 1 388 ? -16.051 26.824 16.737 1.00 32.35 389 ALA C N 1
ATOM 2376 C CA . ALA A 1 388 ? -15.390 26.128 15.638 1.00 29.91 389 ALA C CA 1
ATOM 2377 C C . ALA A 1 388 ? -14.554 25.012 16.249 1.00 33.77 389 ALA C C 1
ATOM 2378 O O . ALA A 1 388 ? -14.387 24.941 17.468 1.00 38.96 389 ALA C O 1
ATOM 2380 N N . ASP A 1 389 ? -14.040 24.136 15.388 1.00 35.93 390 ASP C N 1
ATOM 2381 C CA . ASP A 1 389 ? -12.979 23.220 15.794 1.00 41.31 390 ASP C CA 1
ATOM 2382 C C . ASP A 1 389 ? -11.834 24.011 16.421 1.00 38.28 390 ASP C C 1
ATOM 2383 O O . ASP A 1 389 ? -11.547 25.136 16.004 1.00 32.45 390 ASP C O 1
ATOM 2388 N N . PHE A 1 390 ? -11.174 23.431 17.431 1.00 38.92 391 PHE C N 1
ATOM 2389 C CA . PHE A 1 390 ? -10.207 24.220 18.199 1.00 39.97 391 PHE C CA 1
ATOM 2390 C C . PHE A 1 390 ? -9.075 24.754 17.323 1.00 41.95 391 PHE C C 1
ATOM 2391 O O . PHE A 1 390 ? -8.613 25.885 17.519 1.00 38.68 391 PHE C O 1
ATOM 2399 N N . LYS A 1 391 ? -8.609 23.956 16.358 1.00 37.80 392 LYS C N 1
ATOM 2400 C CA . LYS A 1 391 ? -7.554 24.424 15.464 1.00 38.73 392 LYS C CA 1
ATOM 2401 C C . LYS A 1 391 ? -8.018 25.616 14.634 1.00 39.30 392 LYS C C 1
ATOM 2402 O O . LYS A 1 391 ? -7.229 26.522 14.342 1.00 41.52 392 LYS C O 1
ATOM 2408 N N . THR A 1 392 ? -9.290 25.625 14.227 1.00 39.07 393 THR C N 1
ATOM 2409 C CA . THR A 1 392 ? -9.841 26.799 13.558 1.00 35.37 393 THR C CA 1
ATOM 2410 C C . THR A 1 392 ? -9.889 27.992 14.503 1.00 35.98 393 THR C C 1
ATOM 2411 O O . THR A 1 392 ? -9.566 29.118 14.110 1.00 33.88 393 THR C O 1
ATOM 2415 N N . GLN A 1 393 ? -10.272 27.758 15.762 1.00 32.82 394 GLN C N 1
ATOM 2416 C CA . GLN A 1 393 ? -10.308 28.841 16.738 1.00 35.97 394 GLN C CA 1
ATOM 2417 C C . GLN A 1 393 ? -8.925 29.428 16.960 1.00 36.62 394 GLN C C 1
ATOM 2418 O O . GLN A 1 393 ? -8.791 30.640 17.189 1.00 32.22 394 GLN C O 1
ATOM 2424 N N . LYS A 1 394 ? -7.887 28.592 16.875 1.00 34.37 395 LYS C N 1
ATOM 2425 C CA . LYS A 1 394 ? -6.522 29.089 17.016 1.00 37.61 395 LYS C CA 1
ATOM 2426 C C . LYS A 1 394 ? -6.137 29.979 15.841 1.00 34.38 395 LYS C C 1
ATOM 2427 O O . LYS A 1 394 ? -5.515 31.027 16.039 1.00 39.43 395 LYS C O 1
ATOM 2433 N N . GLU A 1 395 ? -6.504 29.586 14.611 1.00 31.33 396 GLU C N 1
ATOM 2434 C CA . GLU A 1 395 ? -6.256 30.457 13.462 1.00 32.92 396 GLU C CA 1
ATOM 2435 C C . GLU A 1 395 ? -7.022 31.771 13.591 1.00 40.01 396 GLU C C 1
ATOM 2436 O O . GLU A 1 395 ? -6.523 32.830 13.193 1.00 35.45 396 GLU C O 1
ATOM 2442 N N . ALA A 1 396 ? -8.242 31.725 14.139 1.00 35.56 397 ALA C N 1
ATOM 2443 C CA . ALA A 1 396 ? -9.005 32.958 14.322 1.00 30.92 397 ALA C CA 1
ATOM 2444 C C . ALA A 1 396 ? -8.345 33.861 15.360 1.00 30.10 397 ALA C C 1
ATOM 2445 O O . ALA A 1 396 ? -8.336 35.089 15.209 1.00 33.50 397 ALA C O 1
ATOM 2447 N N . ALA A 1 397 ? -7.767 33.276 16.408 1.00 35.76 398 ALA C N 1
ATOM 2448 C CA . ALA A 1 397 ? -7.061 34.093 17.388 1.00 36.31 398 ALA C CA 1
ATOM 2449 C C . ALA A 1 397 ? -5.871 34.802 16.747 1.00 37.93 398 ALA C C 1
ATOM 2450 O O . ALA A 1 397 ? -5.618 35.980 17.027 1.00 38.23 398 ALA C O 1
ATOM 2452 N N . TRP A 1 398 ? -5.146 34.107 15.861 1.00 35.85 399 TRP C N 1
ATOM 2453 C CA . TRP A 1 398 ? -4.085 34.747 15.083 1.00 40.64 399 TRP C CA 1
ATOM 2454 C C . TRP A 1 398 ? -4.634 35.873 14.215 1.00 29.01 399 TRP C C 1
ATOM 2455 O O . TRP A 1 398 ? -4.033 36.951 14.128 1.00 36.03 399 TRP C O 1
ATOM 2466 N N . ALA A 1 399 ? -5.761 35.628 13.536 1.00 28.44 400 ALA C N 1
ATOM 2467 C CA . ALA A 1 399 ? -6.340 36.656 12.681 1.00 33.36 400 ALA C CA 1
ATOM 2468 C C . ALA A 1 399 ? -6.645 37.918 13.477 1.00 36.12 400 ALA C C 1
ATOM 2469 O O . ALA A 1 399 ? -6.433 39.031 12.982 1.00 32.27 400 ALA C O 1
ATOM 2471 N N . ILE A 1 400 ? -7.103 37.763 14.726 1.00 33.82 401 ILE C N 1
ATOM 2472 C CA . ILE A 1 400 ? -7.438 38.929 15.546 1.00 35.58 401 ILE C CA 1
ATOM 2473 C C . ILE A 1 400 ? -6.171 39.627 16.035 1.00 39.49 401 ILE C C 1
ATOM 2474 O O . ILE A 1 400 ? -6.075 40.863 16.008 1.00 38.92 401 ILE C O 1
ATOM 2479 N N . THR A 1 401 ? -5.182 38.859 16.500 1.00 42.71 402 THR C N 1
ATOM 2480 C CA . THR A 1 401 ? -3.936 39.485 16.943 1.00 42.70 402 THR C CA 1
ATOM 2481 C C . THR A 1 401 ? -3.258 40.233 15.800 1.00 35.61 402 THR C C 1
ATOM 2482 O O . THR A 1 401 ? -2.723 41.329 16.003 1.00 37.62 402 THR C O 1
ATOM 2486 N N . ASN A 1 402 ? -3.292 39.672 14.587 1.00 35.65 403 ASN C N 1
ATOM 2487 C CA . ASN A 1 402 ? -2.734 40.375 13.431 1.00 39.46 403 ASN C CA 1
ATOM 2488 C C . ASN A 1 402 ? -3.527 41.640 13.113 1.00 40.28 403 ASN C C 1
ATOM 2489 O O . ASN A 1 402 ? -2.945 42.698 12.836 1.00 39.01 403 ASN C O 1
ATOM 2494 N N . TYR A 1 403 ? -4.857 41.539 13.145 1.00 34.08 404 TYR C N 1
ATOM 2495 C CA . TYR A 1 403 ? -5.730 42.692 12.929 1.00 33.69 404 TYR C CA 1
ATOM 2496 C C . TYR A 1 403 ? -5.447 43.791 13.951 1.00 37.96 404 TYR C C 1
ATOM 2497 O O . TYR A 1 403 ? -5.254 44.959 13.592 1.00 37.76 404 TYR C O 1
ATOM 2506 N N . THR A 1 404 ? -5.424 43.438 15.238 1.00 35.95 405 THR C N 1
ATOM 2507 C CA . THR A 1 404 ? -5.207 44.455 16.265 1.00 34.68 405 THR C CA 1
ATOM 2508 C C . THR A 1 404 ? -3.788 44.995 16.242 1.00 39.12 405 THR C C 1
ATOM 2509 O O . THR A 1 404 ? -3.557 46.110 16.720 1.00 43.81 405 THR C O 1
ATOM 2513 N N . SER A 1 405 ? -2.840 44.229 15.701 1.00 41.95 406 SER C N 1
ATOM 2514 C CA . SER A 1 405 ? -1.456 44.681 15.644 1.00 45.49 406 SER C CA 1
ATOM 2515 C C . SER A 1 405 ? -1.267 45.768 14.593 1.00 49.59 406 SER C C 1
ATOM 2516 O O . SER A 1 405 ? -0.568 46.757 14.837 1.00 49.82 406 SER C O 1
ATOM 2519 N N . GLY A 1 406 ? -1.886 45.613 13.424 1.00 39.63 407 GLY C N 1
ATOM 2520 C CA . GLY A 1 406 ? -1.690 46.572 12.353 1.00 43.87 407 GLY C CA 1
ATOM 2521 C C . GLY A 1 406 ? -2.860 47.497 12.059 1.00 44.13 407 GLY C C 1
ATOM 2522 O O . GLY A 1 406 ? -2.749 48.371 11.198 1.00 44.24 407 GLY C O 1
ATOM 2523 N N . GLY A 1 407 ? -3.988 47.329 12.751 1.00 37.64 408 GLY C N 1
ATOM 2524 C CA . GLY A 1 407 ? -5.157 48.124 12.434 1.00 36.16 408 GLY C CA 1
ATOM 2525 C C . GLY A 1 407 ? -5.100 49.526 13.029 1.00 42.14 408 GLY C C 1
ATOM 2526 O O . GLY A 1 407 ? -4.329 49.814 13.944 1.00 39.88 408 GLY C O 1
ATOM 2527 N N . THR A 1 408 ? -5.936 50.409 12.483 1.00 40.93 409 THR C N 1
ATOM 2528 C CA . THR A 1 408 ? -6.137 51.725 13.076 1.00 38.93 409 THR C CA 1
ATOM 2529 C C . THR A 1 408 ? -6.963 51.605 14.352 1.00 46.13 409 THR C C 1
ATOM 2530 O O . THR A 1 408 ? -7.588 50.574 14.624 1.00 40.18 409 THR C O 1
ATOM 2534 N N . VAL A 1 409 ? -6.982 52.694 15.132 1.00 39.71 410 VAL C N 1
ATOM 2535 C CA . VAL A 1 409 ? -7.845 52.763 16.310 1.00 42.83 410 VAL C CA 1
ATOM 2536 C C . VAL A 1 409 ? -9.302 52.508 15.931 1.00 39.03 410 VAL C C 1
ATOM 2537 O O . VAL A 1 409 ? -10.010 51.750 16.604 1.00 38.16 410 VAL C O 1
ATOM 2541 N N . GLU A 1 410 ? -9.776 53.156 14.860 1.00 32.00 411 GLU C N 1
ATOM 2542 C CA . GLU A 1 410 ? -11.169 52.998 14.439 1.00 37.32 411 GLU C CA 1
ATOM 2543 C C . GLU A 1 410 ? -11.477 51.563 14.016 1.00 38.62 411 GLU C C 1
ATOM 2544 O O . GLU A 1 410 ? -12.580 51.057 14.264 1.00 34.47 411 GLU C O 1
ATOM 2550 N N . GLN A 1 411 ? -10.527 50.900 13.356 1.00 41.40 412 GLN C N 1
ATOM 2551 C CA . GLN A 1 411 ? -10.731 49.500 12.994 1.00 37.94 412 GLN C CA 1
ATOM 2552 C C . GLN A 1 411 ? -10.780 48.627 14.241 1.00 32.45 412 GLN C C 1
ATOM 2553 O O . GLN A 1 411 ? -11.604 47.709 14.337 1.00 35.48 412 GLN C O 1
ATOM 2559 N N . ILE A 1 412 ? -9.924 48.917 15.219 1.00 28.98 413 ILE C N 1
ATOM 2560 C CA . ILE A 1 412 ? -9.934 48.144 16.456 1.00 39.85 413 ILE C CA 1
ATOM 2561 C C . ILE A 1 412 ? -11.214 48.412 17.248 1.00 43.38 413 ILE C C 1
ATOM 2562 O O . ILE A 1 412 ? -11.815 47.484 17.810 1.00 45.28 413 ILE C O 1
ATOM 2567 N N . VAL A 1 413 ? -11.664 49.672 17.295 1.00 37.21 414 VAL C N 1
ATOM 2568 C CA . VAL A 1 413 ? -12.945 49.967 17.941 1.00 42.35 414 VAL C CA 1
ATOM 2569 C C . VAL A 1 413 ? -14.067 49.168 17.290 1.00 39.28 414 VAL C C 1
ATOM 2570 O O . VAL A 1 413 ? -14.938 48.613 17.975 1.00 36.30 414 VAL C O 1
ATOM 2574 N N . TYR A 1 414 ? -14.065 49.104 15.956 1.00 37.36 415 TYR C N 1
ATOM 2575 C CA . TYR A 1 414 ? -15.090 48.356 15.235 1.00 41.22 415 TYR C CA 1
ATOM 2576 C C . TYR A 1 414 ? -15.076 46.885 15.625 1.00 37.97 415 TYR C C 1
ATOM 2577 O O . TYR A 1 414 ? -16.134 46.279 15.831 1.00 37.86 415 TYR C O 1
ATOM 2586 N N . LEU A 1 415 ? -13.883 46.297 15.711 1.00 35.26 416 LEU C N 1
ATOM 2587 C CA . LEU A 1 415 ? -13.731 44.912 16.146 1.00 38.14 416 LEU C CA 1
ATOM 2588 C C . LEU A 1 415 ? -14.423 44.668 17.485 1.00 39.91 416 LEU C C 1
ATOM 2589 O O . LEU A 1 415 ? -15.155 43.686 17.660 1.00 31.72 416 LEU C O 1
ATOM 2594 N N . VAL A 1 416 ? -14.215 45.568 18.445 1.00 32.04 417 VAL C N 1
ATOM 2595 C CA . VAL A 1 416 ? -14.868 45.409 19.742 1.00 36.34 417 VAL C CA 1
ATOM 2596 C C . VAL A 1 416 ? -16.386 45.543 19.613 1.00 35.46 417 VAL C C 1
ATOM 2597 O O . VAL A 1 416 ? -17.141 44.764 20.213 1.00 34.55 417 VAL C O 1
ATOM 2601 N N A HIS A 1 417 ? -16.862 46.527 18.837 0.53 34.25 418 HIS C N 1
ATOM 2602 N N B HIS A 1 417 ? -16.855 46.523 18.840 0.47 34.39 418 HIS C N 1
ATOM 2603 C CA A HIS A 1 417 ? -18.307 46.683 18.640 0.53 36.56 418 HIS C CA 1
ATOM 2604 C CA B HIS A 1 417 ? -18.292 46.691 18.656 0.47 36.47 418 HIS C CA 1
ATOM 2605 C C A HIS A 1 417 ? -18.936 45.419 18.061 0.53 34.98 418 HIS C C 1
ATOM 2606 C C B HIS A 1 417 ? -18.945 45.477 17.989 0.47 35.19 418 HIS C C 1
ATOM 2607 O O A HIS A 1 417 ? -20.122 45.157 18.291 0.53 35.07 418 HIS C O 1
ATOM 2608 O O B HIS A 1 417 ? -20.164 45.309 18.095 0.47 34.26 418 HIS C O 1
ATOM 2621 N N . CYS A 1 418 ? -18.169 44.628 17.307 1.00 31.52 419 CYS C N 1
ATOM 2622 C CA . CYS A 1 418 ? -18.715 43.401 16.732 1.00 36.37 419 CYS C CA 1
ATOM 2623 C C . CYS A 1 418 ? -18.758 42.250 17.723 1.00 31.10 419 CYS C C 1
ATOM 2624 O O . CYS A 1 418 ? -19.248 41.174 17.370 1.00 31.46 419 CYS C O 1
ATOM 2627 N N . GLY A 1 419 ? -18.232 42.430 18.926 1.00 31.10 420 GLY C N 1
ATOM 2628 C CA . GLY A 1 419 ? -18.342 41.438 19.965 1.00 31.43 420 GLY C CA 1
ATOM 2629 C C . GLY A 1 419 ? -17.152 40.523 20.153 1.00 27.75 420 GLY C C 1
ATOM 2630 O O . GLY A 1 419 ? -17.339 39.388 20.597 1.00 32.36 420 GLY C O 1
ATOM 2631 N N . ILE A 1 420 ? -15.934 40.983 19.868 1.00 34.02 421 ILE C N 1
ATOM 2632 C CA . ILE A 1 420 ? -14.790 40.075 19.924 1.00 37.63 421 ILE C CA 1
ATOM 2633 C C . ILE A 1 420 ? -14.384 39.726 21.353 1.00 35.48 421 ILE C C 1
ATOM 2634 O O . ILE A 1 420 ? -13.745 38.691 21.571 1.00 35.49 421 ILE C O 1
ATOM 2639 N N . ILE A 1 421 ? -14.739 40.554 22.337 1.00 32.90 422 ILE C N 1
ATOM 2640 C CA . ILE A 1 421 ? -14.119 40.439 23.656 1.00 36.59 422 ILE C CA 1
ATOM 2641 C C . ILE A 1 421 ? -14.540 39.149 24.349 1.00 37.86 422 ILE C C 1
ATOM 2642 O O . ILE A 1 421 ? -13.704 38.419 24.896 1.00 44.19 422 ILE C O 1
ATOM 2647 N N . GLU A 1 422 ? -15.839 38.850 24.352 1.00 36.28 423 GLU C N 1
ATOM 2648 C CA . GLU A 1 422 ? -16.290 37.666 25.079 1.00 40.27 423 GLU C CA 1
ATOM 2649 C C . GLU A 1 422 ? -15.732 36.366 24.502 1.00 37.56 423 GLU C C 1
ATOM 2650 O O . GLU A 1 422 ? -15.167 35.571 25.277 1.00 38.39 423 GLU C O 1
ATOM 2656 N N . PRO A 1 423 ? -15.833 36.079 23.197 1.00 33.11 424 PRO C N 1
ATOM 2657 C CA . PRO A 1 423 ? -15.246 34.823 22.699 1.00 31.50 424 PRO C CA 1
ATOM 2658 C C . PRO A 1 423 ? -13.733 34.773 22.853 1.00 40.26 424 PRO C C 1
ATOM 2659 O O . PRO A 1 423 ? -13.162 33.683 22.986 1.00 36.51 424 PRO C O 1
ATOM 2663 N N . LEU A 1 424 ? -13.069 35.932 22.841 1.00 34.60 425 LEU C N 1
ATOM 2664 C CA . LEU A 1 424 ? -11.637 35.985 23.109 1.00 41.35 425 LEU C CA 1
ATOM 2665 C C . LEU A 1 424 ? -11.337 35.556 24.546 1.00 50.45 425 LEU C C 1
ATOM 2666 O O . LEU A 1 424 ? -10.448 34.728 24.788 1.00 49.10 425 LEU C O 1
ATOM 2671 N N . MET A 1 425 ? -12.092 36.096 25.512 1.00 45.67 426 MET C N 1
ATOM 2672 C CA . MET A 1 425 ? -11.891 35.745 26.918 1.00 47.74 426 MET C CA 1
ATOM 2673 C C . MET A 1 425 ? -12.200 34.276 27.180 1.00 43.90 426 MET C C 1
ATOM 2674 O O . MET A 1 425 ? -11.527 33.629 27.990 1.00 46.36 426 MET C O 1
ATOM 2679 N N . ASN A 1 426 ? -13.227 33.737 26.522 1.00 39.69 427 ASN C N 1
ATOM 2680 C CA . ASN A 1 426 ? -13.576 32.336 26.733 1.00 40.55 427 ASN C CA 1
ATOM 2681 C C . ASN A 1 426 ? -12.446 31.400 26.322 1.00 41.44 427 ASN C C 1
ATOM 2682 O O . ASN A 1 426 ? -12.253 30.352 26.948 1.00 45.17 427 ASN C O 1
ATOM 2687 N N . LEU A 1 427 ? -11.676 31.756 25.300 1.00 42.41 428 LEU C N 1
ATOM 2688 C CA . LEU A 1 427 ? -10.608 30.866 24.864 1.00 46.08 428 LEU C CA 1
ATOM 2689 C C . LEU A 1 427 ? -9.377 30.925 25.759 1.00 52.75 428 LEU C C 1
ATOM 2690 O O . LEU A 1 427 ? -8.440 30.148 25.542 1.00 54.36 428 LEU C O 1
ATOM 2695 N N . LEU A 1 428 ? -9.353 31.811 26.757 1.00 51.11 429 LEU C N 1
ATOM 2696 C CA . LEU A 1 428 ? -8.247 31.824 27.710 1.00 57.25 429 LEU C CA 1
ATOM 2697 C C . LEU A 1 428 ? -8.252 30.610 28.631 1.00 57.54 429 LEU C C 1
ATOM 2698 O O . LEU A 1 428 ? -7.315 30.445 29.416 1.00 60.72 429 LEU C O 1
ATOM 2703 N N . SER A 1 429 ? -9.279 29.769 28.555 1.00 56.31 430 SER C N 1
ATOM 2704 C CA . SER A 1 429 ? -9.336 28.506 29.271 1.00 64.09 430 SER C CA 1
ATOM 2705 C C . SER A 1 429 ? -8.781 27.341 28.463 1.00 69.59 430 SER C C 1
ATOM 2706 O O . SER A 1 429 ? -8.866 26.195 28.915 1.00 73.60 430 SER C O 1
ATOM 2709 N N . ALA A 1 430 ? -8.232 27.598 27.282 1.00 67.15 431 ALA C N 1
ATOM 2710 C CA . ALA A 1 430 ? -7.707 26.519 26.461 1.00 68.67 431 ALA C CA 1
ATOM 2711 C C . ALA A 1 430 ? -6.415 25.982 27.058 1.00 74.69 431 ALA C C 1
ATOM 2712 O O . ALA A 1 430 ? -5.572 26.742 27.542 1.00 74.41 431 ALA C O 1
ATOM 2714 N N . LYS A 1 431 ? -6.262 24.654 27.014 1.00 81.13 432 LYS C N 1
ATOM 2715 C CA . LYS A 1 431 ? -5.044 24.023 27.508 1.00 86.91 432 LYS C CA 1
ATOM 2716 C C . LYS A 1 431 ? -3.823 24.398 26.680 1.00 87.76 432 LYS C C 1
ATOM 2717 O O . LYS A 1 431 ? -2.693 24.192 27.135 1.00 99.18 432 LYS C O 1
ATOM 2723 N N . ASP A 1 432 ? -4.023 24.945 25.485 1.00 76.44 433 ASP C N 1
ATOM 2724 C CA . ASP A 1 432 ? -2.919 25.256 24.591 1.00 73.21 433 ASP C CA 1
ATOM 2725 C C . ASP A 1 432 ? -2.237 26.551 25.015 1.00 71.73 433 ASP C C 1
ATOM 2726 O O . ASP A 1 432 ? -2.882 27.597 25.137 1.00 72.27 433 ASP C O 1
ATOM 2731 N N . THR A 1 433 ? -0.923 26.482 25.222 1.00 73.68 434 THR C N 1
ATOM 2732 C CA . THR A 1 433 ? -0.199 27.642 25.724 1.00 67.89 434 THR C CA 1
ATOM 2733 C C . THR A 1 433 ? -0.077 28.724 24.659 1.00 62.55 434 THR C C 1
ATOM 2734 O O . THR A 1 433 ? -0.181 29.917 24.968 1.00 66.49 434 THR C O 1
ATOM 2738 N N . LYS A 1 434 ? 0.118 28.330 23.399 1.00 56.84 435 LYS C N 1
ATOM 2739 C CA . LYS A 1 434 ? 0.355 29.315 22.346 1.00 61.61 435 LYS C CA 1
ATOM 2740 C C . LYS A 1 434 ? -0.859 30.217 22.135 1.00 61.79 435 LYS C C 1
ATOM 2741 O O . LYS A 1 434 ? -0.713 31.435 21.965 1.00 60.45 435 LYS C O 1
ATOM 2747 N N . ILE A 1 435 ? -2.067 29.646 22.148 1.00 51.78 436 ILE C N 1
ATOM 2748 C CA . ILE A 1 435 ? -3.243 30.474 21.905 1.00 51.12 436 ILE C CA 1
ATOM 2749 C C . ILE A 1 435 ? -3.456 31.451 23.056 1.00 56.87 436 ILE C C 1
ATOM 2750 O O . ILE A 1 435 ? -3.920 32.575 22.843 1.00 53.63 436 ILE C O 1
ATOM 2755 N N . ILE A 1 436 ? -3.096 31.061 24.283 1.00 60.62 437 ILE C N 1
ATOM 2756 C CA . ILE A 1 436 ? -3.164 31.991 25.405 1.00 56.78 437 ILE C CA 1
ATOM 2757 C C . ILE A 1 436 ? -2.247 33.179 25.156 1.00 55.08 437 ILE C C 1
ATOM 2758 O O . ILE A 1 436 ? -2.623 34.338 25.376 1.00 52.93 437 ILE C O 1
ATOM 2763 N N . GLN A 1 437 ? -1.025 32.909 24.694 1.00 52.58 438 GLN C N 1
ATOM 2764 C CA . GLN A 1 437 ? -0.103 33.996 24.386 1.00 55.29 438 GLN C CA 1
ATOM 2765 C C . GLN A 1 437 ? -0.683 34.902 23.313 1.00 54.11 438 GLN C C 1
ATOM 2766 O O . GLN A 1 437 ? -0.686 36.132 23.448 1.00 59.21 438 GLN C O 1
ATOM 2772 N N . VAL A 1 438 ? -1.198 34.298 22.243 1.00 54.32 439 VAL C N 1
ATOM 2773 C CA . VAL A 1 438 ? -1.761 35.058 21.133 1.00 49.19 439 VAL C CA 1
ATOM 2774 C C . VAL A 1 438 ? -2.916 35.937 21.605 1.00 43.61 439 VAL C C 1
ATOM 2775 O O . VAL A 1 438 ? -3.031 37.106 21.208 1.00 44.54 439 VAL C O 1
ATOM 2779 N N . ILE A 1 439 ? -3.772 35.407 22.478 1.00 42.94 440 ILE C N 1
ATOM 2780 C CA . ILE A 1 439 ? -4.931 36.176 22.929 1.00 47.80 440 ILE C CA 1
ATOM 2781 C C . ILE A 1 439 ? -4.494 37.354 23.796 1.00 52.32 440 ILE C C 1
ATOM 2782 O O . ILE A 1 439 ? -4.969 38.484 23.621 1.00 49.63 440 ILE C O 1
ATOM 2787 N N . LEU A 1 440 ? -3.585 37.108 24.746 1.00 48.45 441 LEU C N 1
ATOM 2788 C CA . LEU A 1 440 ? -3.135 38.179 25.632 1.00 49.34 441 LEU C CA 1
ATOM 2789 C C . LEU A 1 440 ? -2.455 39.293 24.847 1.00 47.29 441 LEU C C 1
ATOM 2790 O O . LEU A 1 440 ? -2.615 40.477 25.169 1.00 49.37 441 LEU C O 1
ATOM 2795 N N . ASP A 1 441 ? -1.690 38.930 23.814 1.00 50.47 442 ASP C N 1
ATOM 2796 C CA . ASP A 1 441 ? -1.141 39.923 22.895 1.00 54.14 442 ASP C CA 1
ATOM 2797 C C . ASP A 1 441 ? -2.244 40.773 22.276 1.00 49.54 442 ASP C C 1
ATOM 2798 O O . ASP A 1 441 ? -2.130 42.003 22.206 1.00 49.79 442 ASP C O 1
ATOM 2803 N N . ALA A 1 442 ? -3.318 40.130 21.801 1.00 44.00 443 ALA C N 1
ATOM 2804 C CA . ALA A 1 442 ? -4.401 40.882 21.174 1.00 45.67 443 ALA C CA 1
ATOM 2805 C C . ALA A 1 442 ? -5.073 41.812 22.176 1.00 44.54 443 ALA C C 1
ATOM 2806 O O . ALA A 1 442 ? -5.366 42.973 21.863 1.00 45.22 443 ALA C O 1
ATOM 2808 N N . ILE A 1 443 ? -5.315 41.323 23.392 1.00 52.99 444 ILE C N 1
ATOM 2809 C CA . ILE A 1 443 ? -5.914 42.160 24.425 1.00 46.25 444 ILE C CA 1
ATOM 2810 C C . ILE A 1 443 ? -5.010 43.346 24.730 1.00 51.48 444 ILE C C 1
ATOM 2811 O O . ILE A 1 443 ? -5.480 44.476 24.909 1.00 47.22 444 ILE C O 1
ATOM 2816 N N . SER A 1 444 ? -3.696 43.113 24.763 1.00 51.78 445 SER C N 1
ATOM 2817 C CA . SER A 1 444 ? -2.752 44.215 24.918 1.00 56.99 445 SER C CA 1
ATOM 2818 C C . SER A 1 444 ? -2.911 45.236 23.792 1.00 52.74 445 SER C C 1
ATOM 2819 O O . SER A 1 444 ? -2.975 46.447 24.040 1.00 50.00 445 SER C O 1
ATOM 2822 N N . ASN A 1 445 ? -3.002 44.762 22.546 1.00 47.41 446 ASN C N 1
ATOM 2823 C CA . ASN A 1 445 ? -3.172 45.679 21.420 1.00 46.17 446 ASN C CA 1
ATOM 2824 C C . ASN A 1 445 ? -4.476 46.459 21.525 1.00 45.28 446 ASN C C 1
ATOM 2825 O O . ASN A 1 445 ? -4.533 47.633 21.143 1.00 47.14 446 ASN C O 1
ATOM 2830 N N . ILE A 1 446 ? -5.541 45.825 22.024 1.00 45.69 447 ILE C N 1
ATOM 2831 C CA . ILE A 1 446 ? -6.823 46.519 22.115 1.00 49.14 447 ILE C CA 1
ATOM 2832 C C . ILE A 1 446 ? -6.777 47.582 23.203 1.00 49.24 447 ILE C C 1
ATOM 2833 O O . ILE A 1 446 ? -7.292 48.694 23.023 1.00 54.18 447 ILE C O 1
ATOM 2838 N N . PHE A 1 447 ? -6.157 47.267 24.345 1.00 45.23 448 PHE C N 1
ATOM 2839 C CA . PHE A 1 447 ? -5.975 48.277 25.385 1.00 54.16 448 PHE C CA 1
ATOM 2840 C C . PHE A 1 447 ? -5.155 49.450 24.873 1.00 59.05 448 PHE C C 1
ATOM 2841 O O . PHE A 1 447 ? -5.426 50.604 25.222 1.00 61.00 448 PHE C O 1
ATOM 2849 N N . GLN A 1 448 ? -4.145 49.173 24.043 1.00 55.55 449 GLN C N 1
ATOM 2850 C CA . GLN A 1 448 ? -3.361 50.253 23.453 1.00 62.07 449 GLN C CA 1
ATOM 2851 C C . GLN A 1 448 ? -4.240 51.190 22.639 1.00 60.80 449 GLN C C 1
ATOM 2852 O O . GLN A 1 448 ? -4.065 52.413 22.683 1.00 56.93 449 GLN C O 1
ATOM 2858 N N . ALA A 1 449 ? -5.189 50.635 21.881 1.00 58.25 450 ALA C N 1
ATOM 2859 C CA . ALA A 1 449 ? -6.144 51.481 21.176 1.00 56.82 450 ALA C CA 1
ATOM 2860 C C . ALA A 1 449 ? -7.010 52.257 22.159 1.00 55.54 450 ALA C C 1
ATOM 2861 O O . ALA A 1 449 ? -7.269 53.449 21.960 1.00 48.56 450 ALA C O 1
ATOM 2863 N N . ALA A 1 450 ? -7.447 51.601 23.238 1.00 62.07 451 ALA C N 1
ATOM 2864 C CA . ALA A 1 450 ? -8.273 52.271 24.236 1.00 62.25 451 ALA C CA 1
ATOM 2865 C C . ALA A 1 450 ? -7.494 53.343 24.988 1.00 63.87 451 ALA C C 1
ATOM 2866 O O . ALA A 1 450 ? -8.092 54.294 25.499 1.00 60.19 451 ALA C O 1
ATOM 2868 N N . GLU A 1 451 ? -6.169 53.203 25.081 1.00 67.28 452 GLU C N 1
ATOM 2869 C CA . GLU A 1 451 ? -5.362 54.244 25.713 1.00 75.17 452 GLU C CA 1
ATOM 2870 C C . GLU A 1 451 ? -5.424 55.542 24.919 1.00 72.44 452 GLU C C 1
ATOM 2871 O O . GLU A 1 451 ? -5.536 56.631 25.497 1.00 70.39 452 GLU C O 1
ATOM 2877 N N . LYS A 1 452 ? -5.365 55.446 23.590 1.00 61.82 453 LYS C N 1
ATOM 2878 C CA . LYS A 1 452 ? -5.419 56.630 22.745 1.00 60.48 453 LYS C CA 1
ATOM 2879 C C . LYS A 1 452 ? -6.793 57.285 22.748 1.00 68.75 453 LYS C C 1
ATOM 2880 O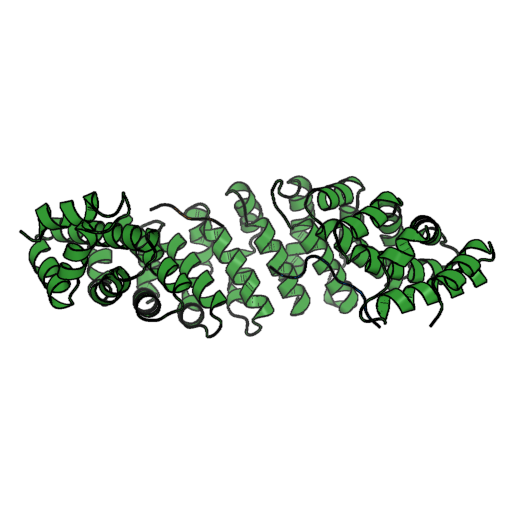 O . LYS A 1 452 ? -6.915 58.439 22.327 1.00 72.49 453 LYS C O 1
ATOM 2886 N N . LEU A 1 453 ? -7.825 56.583 23.205 1.00 66.82 454 LEU C N 1
ATOM 2887 C CA . LEU A 1 453 ? -9.155 57.162 23.328 1.00 71.42 454 LEU C CA 1
ATOM 2888 C C . LEU A 1 453 ? -9.513 57.522 24.764 1.00 70.27 454 LEU C C 1
ATOM 2889 O O . LEU A 1 453 ? -10.593 58.072 24.998 1.00 65.95 454 LEU C O 1
ATOM 2894 N N . GLY A 1 454 ? -8.638 57.223 25.726 1.00 70.60 455 GLY C N 1
ATOM 2895 C CA . GLY A 1 454 ? -8.956 57.423 27.127 1.00 75.79 455 GLY C CA 1
ATOM 2896 C C . GLY A 1 454 ? -9.994 56.475 27.681 1.00 80.42 455 GLY C C 1
ATOM 2897 O O . GLY A 1 454 ? -10.574 56.751 28.734 1.00 84.24 455 GLY C O 1
ATOM 2898 N N . GLU A 1 455 ? -10.237 55.350 27.006 1.00 77.16 456 GLU C N 1
ATOM 2899 C CA . GLU A 1 455 ? -11.330 54.450 27.348 1.00 69.25 456 GLU C CA 1
ATOM 2900 C C . GLU A 1 455 ? -10.838 53.134 27.937 1.00 60.15 456 GLU C C 1
ATOM 2901 O O . GLU A 1 455 ? -11.544 52.122 27.862 1.00 61.18 456 GLU C O 1
ATOM 2907 N N . THR A 1 456 ? -9.649 53.131 28.539 1.00 60.44 457 THR C N 1
ATOM 2908 C CA . THR A 1 456 ? -9.107 51.895 29.088 1.00 69.43 457 THR C CA 1
ATOM 2909 C C . THR A 1 456 ? -9.990 51.316 30.185 1.00 79.94 457 THR C C 1
ATOM 2910 O O . THR A 1 456 ? -10.025 50.095 30.368 1.00 81.33 457 THR C O 1
ATOM 2914 N N . GLU A 1 457 ? -10.703 52.163 30.929 1.00 81.66 458 GLU C N 1
ATOM 2915 C CA . GLU A 1 457 ? -11.537 51.650 32.010 1.00 81.87 458 GLU C CA 1
ATOM 2916 C C . GLU A 1 457 ? -12.769 50.940 31.473 1.00 74.47 458 GLU C C 1
ATOM 2917 O O . GLU A 1 457 ? -13.093 49.830 31.909 1.00 74.35 458 GLU C O 1
ATOM 2923 N N . LYS A 1 458 ? -13.476 51.576 30.532 1.00 75.49 459 LYS C N 1
ATOM 2924 C CA . LYS A 1 458 ? -14.663 50.958 29.948 1.00 76.45 459 LYS C CA 1
ATOM 2925 C C . LYS A 1 458 ? -14.356 49.590 29.354 1.00 72.16 459 LYS C C 1
ATOM 2926 O O . LYS A 1 458 ? -15.209 48.692 29.392 1.00 74.03 459 LYS C O 1
ATOM 2932 N N . LEU A 1 459 ? -13.152 49.411 28.806 1.00 66.69 460 LEU C N 1
ATOM 2933 C CA . LEU A 1 459 ? -12.789 48.110 28.262 1.00 64.22 460 LEU C CA 1
ATOM 2934 C C . LEU A 1 459 ? -12.523 47.106 29.376 1.00 61.59 460 LEU C C 1
ATOM 2935 O O . LEU A 1 459 ? -12.972 45.955 29.302 1.00 60.22 460 LEU C O 1
ATOM 2940 N N . SER A 1 460 ? -11.808 47.524 30.423 1.00 66.05 461 SER C N 1
ATOM 2941 C CA . SER A 1 460 ? -11.569 46.626 31.546 1.00 67.93 461 SER C CA 1
ATOM 2942 C C . SER A 1 460 ? -12.861 46.256 32.263 1.00 66.20 461 SER C C 1
ATOM 2943 O O . SER A 1 460 ? -12.925 45.193 32.893 1.00 69.26 461 SER C O 1
ATOM 2946 N N . ILE A 1 461 ? -13.894 47.097 32.172 1.00 59.82 462 ILE C N 1
ATOM 2947 C CA . ILE A 1 461 ? -15.219 46.701 32.639 1.00 59.07 462 ILE C CA 1
ATOM 2948 C C . ILE A 1 461 ? -15.766 45.569 31.779 1.00 65.55 462 ILE C C 1
ATOM 2949 O O . ILE A 1 461 ? -16.210 44.538 32.297 1.00 62.67 462 ILE C O 1
ATOM 2954 N N . MET A 1 462 ? -15.746 45.751 30.452 1.00 64.89 463 MET C N 1
ATOM 2955 C CA . MET A 1 462 ? -16.191 44.699 29.541 1.00 64.57 463 MET C CA 1
ATOM 2956 C C . MET A 1 462 ? -15.479 43.387 29.818 1.00 62.82 463 MET C C 1
ATOM 2957 O O . MET A 1 462 ? -16.105 42.321 29.821 1.00 63.55 463 MET C O 1
ATOM 2962 N N . ILE A 1 463 ? -14.164 43.448 30.043 1.00 59.88 464 ILE C N 1
ATOM 2963 C CA . ILE A 1 463 ? -13.389 42.229 30.249 1.00 63.89 464 ILE C CA 1
ATOM 2964 C C . ILE A 1 463 ? -13.740 41.585 31.583 1.00 69.28 464 ILE C C 1
ATOM 2965 O O . ILE A 1 463 ? -13.852 40.357 31.684 1.00 69.51 464 ILE C O 1
ATOM 2970 N N . GLU A 1 464 ? -13.919 42.394 32.627 1.00 72.39 465 GLU C N 1
ATOM 2971 C CA . GLU A 1 464 ? -14.352 41.839 33.904 1.00 79.23 465 GLU C CA 1
ATOM 2972 C C . GLU A 1 464 ? -15.804 41.383 33.834 1.00 72.14 465 GLU C C 1
ATOM 2973 O O . GLU A 1 464 ? -16.163 40.346 34.403 1.00 68.87 465 GLU C O 1
ATOM 2979 N N . GLU A 1 465 ? -16.640 42.124 33.103 1.00 72.31 466 GLU C N 1
ATOM 2980 C CA . GLU A 1 465 ? -18.069 41.830 33.049 1.00 76.33 466 GLU C CA 1
ATOM 2981 C C . GLU A 1 465 ? -18.356 40.444 32.479 1.00 72.58 466 GLU C C 1
ATOM 2982 O O . GLU A 1 465 ? -19.351 39.815 32.857 1.00 73.10 466 GLU C O 1
ATOM 2988 N N . CYS A 1 466 ? -17.509 39.947 31.575 1.00 66.85 467 CYS C N 1
ATOM 2989 C CA . CYS A 1 466 ? -17.732 38.646 30.957 1.00 67.55 467 CYS C CA 1
ATOM 2990 C C . CYS A 1 466 ? -16.844 37.558 31.547 1.00 68.05 467 CYS C C 1
ATOM 2991 O O . CYS A 1 466 ? -16.702 36.488 30.946 1.00 70.16 467 CYS C O 1
ATOM 2994 N N . GLY A 1 467 ? -16.246 37.803 32.709 1.00 67.47 468 GLY C N 1
ATOM 2995 C CA . GLY A 1 467 ? -15.426 36.798 33.349 1.00 65.52 468 GLY C CA 1
ATOM 2996 C C . GLY A 1 467 ? -14.009 36.710 32.842 1.00 62.91 468 GLY C C 1
ATOM 2997 O O . GLY A 1 467 ? -13.304 35.753 33.183 1.00 65.74 468 GLY C O 1
ATOM 2998 N N . GLY A 1 468 ? -13.564 37.676 32.038 1.00 64.78 469 GLY C N 1
ATOM 2999 C CA . GLY A 1 468 ? -12.204 37.638 31.535 1.00 64.74 469 GLY C CA 1
ATOM 3000 C C . GLY A 1 468 ? -11.174 38.030 32.565 1.00 63.73 469 GLY C C 1
ATOM 3001 O O . GLY A 1 468 ? -10.035 37.557 32.512 1.00 61.20 469 GLY C O 1
ATOM 3002 N N . LEU A 1 469 ? -11.554 38.877 33.522 1.00 66.79 470 LEU C N 1
ATOM 3003 C CA . LEU A 1 469 ? -10.591 39.352 34.510 1.00 73.15 470 LEU C CA 1
ATOM 3004 C C . LEU A 1 469 ? -10.097 38.219 35.400 1.00 74.45 470 LEU C C 1
ATOM 3005 O O . LEU A 1 469 ? -8.914 38.175 35.762 1.00 73.94 470 LEU C O 1
ATOM 3010 N N . ASP A 1 470 ? -10.985 37.288 35.758 1.00 80.40 471 ASP C N 1
ATOM 3011 C CA . ASP A 1 470 ? -10.568 36.160 36.584 1.00 88.18 471 ASP C CA 1
ATOM 3012 C C . ASP A 1 470 ? -9.631 35.229 35.826 1.00 84.47 471 ASP C C 1
ATOM 3013 O O . ASP A 1 470 ? -8.671 34.701 36.404 1.00 87.48 471 ASP C O 1
ATOM 3018 N N . LYS A 1 471 ? -9.895 35.011 34.535 1.00 76.07 472 LYS C N 1
ATOM 3019 C CA . LYS A 1 471 ? -8.996 34.181 33.745 1.00 73.40 472 LYS C CA 1
ATOM 3020 C C . LYS A 1 471 ? -7.618 34.820 33.612 1.00 75.74 472 LYS C C 1
ATOM 3021 O O . LYS A 1 471 ? -6.611 34.105 33.559 1.00 73.87 472 LYS C O 1
ATOM 3027 N N . ILE A 1 472 ? -7.571 36.147 33.580 1.00 79.51 473 ILE C N 1
ATOM 3028 C CA . ILE A 1 472 ? -6.309 36.864 33.716 1.00 81.42 473 ILE C CA 1
ATOM 3029 C C . ILE A 1 472 ? -5.671 36.601 35.077 1.00 92.18 473 ILE C C 1
ATOM 3030 O O . ILE A 1 472 ? -4.457 36.424 35.180 1.00 95.03 473 ILE C O 1
ATOM 3035 N N . GLU A 1 473 ? -6.496 36.577 36.119 1.00 98.25 474 GLU C N 1
ATOM 3036 C CA . GLU A 1 473 ? -6.025 36.251 37.461 1.00 109.03 474 GLU C CA 1
ATOM 3037 C C . GLU A 1 473 ? -5.486 34.825 37.542 1.00 104.15 474 GLU C C 1
ATOM 3038 O O . GLU A 1 473 ? -4.464 34.575 38.182 1.00 108.29 474 GLU C O 1
ATOM 3044 N N . ALA A 1 474 ? -6.177 33.896 36.891 1.00 96.17 475 ALA C N 1
ATOM 3045 C CA . ALA A 1 474 ? -5.762 32.497 36.880 1.00 98.92 475 ALA C CA 1
ATOM 3046 C C . ALA A 1 474 ? -4.407 32.331 36.202 1.00 106.88 475 ALA C C 1
ATOM 3047 O O . ALA A 1 474 ? -3.562 31.560 36.656 1.00 110.21 475 ALA C O 1
ATOM 3049 N N . LEU A 1 475 ? -4.210 33.063 35.111 1.00 107.42 476 LEU C N 1
ATOM 3050 C CA . LEU A 1 475 ? -3.061 32.866 34.245 1.00 102.81 476 LEU C CA 1
ATOM 3051 C C . LEU A 1 475 ? -1.761 33.419 34.819 1.00 109.05 476 LEU C C 1
ATOM 3052 O O . LEU A 1 475 ? -0.690 32.987 34.393 1.00 111.67 476 LEU C O 1
ATOM 3057 N N . GLN A 1 476 ? -1.793 34.342 35.781 1.00 111.95 477 GLN C N 1
ATOM 3058 C CA . GLN A 1 476 ? -0.563 34.591 36.523 1.00 118.22 477 GLN C CA 1
ATOM 3059 C C . GLN A 1 476 ? -0.407 33.634 37.700 1.00 127.41 477 GLN C C 1
ATOM 3060 O O . GLN A 1 476 ? 0.181 33.991 38.729 1.00 132.20 477 GLN C O 1
ATOM 3066 N N . ARG A 1 477 ? -0.958 32.424 37.569 1.00 130.98 478 ARG C N 1
ATOM 3067 C CA . ARG A 1 477 ? -0.487 31.235 38.269 1.00 132.38 478 ARG C CA 1
ATOM 3068 C C . ARG A 1 477 ? -0.305 30.088 37.280 1.00 130.36 478 ARG C C 1
ATOM 3069 O O . ARG A 1 477 ? -0.314 28.917 37.676 1.00 129.58 478 ARG C O 1
ATOM 3077 N N . HIS A 1 478 ? -0.143 30.411 35.998 1.00 127.78 479 HIS C N 1
ATOM 3078 C CA . HIS A 1 478 ? -0.091 29.421 34.932 1.00 124.35 479 HIS C CA 1
ATOM 3079 C C . HIS A 1 478 ? 1.358 29.027 34.681 1.00 123.54 479 HIS C C 1
ATOM 3080 O O . HIS A 1 478 ? 2.233 29.894 34.558 1.00 119.11 479 HIS C O 1
ATOM 3087 N N . GLU A 1 479 ? 1.588 27.714 34.599 1.00 127.29 480 GLU C N 1
ATOM 3088 C CA . GLU A 1 479 ? 2.935 27.152 34.627 1.00 132.66 480 GLU C CA 1
ATOM 3089 C C . GLU A 1 479 ? 3.858 27.823 33.615 1.00 133.21 480 GLU C C 1
ATOM 3090 O O . GLU A 1 479 ? 4.949 28.286 33.965 1.00 129.29 480 GLU C O 1
ATOM 3096 N N . ASN A 1 480 ? 3.428 27.903 32.358 1.00 138.42 481 ASN C N 1
ATOM 3097 C CA . ASN A 1 480 ? 4.369 28.176 31.280 1.00 138.10 481 ASN C CA 1
ATOM 3098 C C . ASN A 1 480 ? 5.012 29.544 31.451 1.00 135.43 481 ASN C C 1
ATOM 3099 O O . ASN A 1 480 ? 4.357 30.517 31.838 1.00 128.12 481 ASN C O 1
ATOM 3104 N N . GLU A 1 481 ? 6.317 29.591 31.177 1.00 139.27 482 GLU C N 1
ATOM 3105 C CA . GLU A 1 481 ? 7.135 30.790 31.290 1.00 138.47 482 GLU C CA 1
ATOM 3106 C C . GLU A 1 481 ? 6.389 32.001 30.754 1.00 129.28 482 GLU C C 1
ATOM 3107 O O . GLU A 1 481 ? 6.366 33.067 31.376 1.00 122.65 482 GLU C O 1
ATOM 3113 N N . SER A 1 482 ? 5.734 31.832 29.614 1.00 130.72 483 SER C N 1
ATOM 3114 C CA . SER A 1 482 ? 5.207 32.961 28.856 1.00 127.78 483 SER C CA 1
ATOM 3115 C C . SER A 1 482 ? 3.681 33.009 28.923 1.00 131.28 483 SER C C 1
ATOM 3116 O O . SER A 1 482 ? 2.979 32.702 27.954 1.00 139.31 483 SER C O 1
ATOM 3119 N N . VAL A 1 483 ? 3.171 33.354 30.105 1.00 122.99 484 VAL C N 1
ATOM 3120 C CA . VAL A 1 483 ? 1.863 33.991 30.232 1.00 111.02 484 VAL C CA 1
ATOM 3121 C C . VAL A 1 483 ? 1.923 35.078 31.299 1.00 109.08 484 VAL C C 1
ATOM 3122 O O . VAL A 1 483 ? 1.075 35.973 31.318 1.00 107.08 484 VAL C O 1
ATOM 3126 N N . TYR A 1 484 ? 2.912 35.010 32.194 1.00 113.08 485 TYR C N 1
ATOM 3127 C CA . TYR A 1 484 ? 2.995 35.891 33.358 1.00 114.10 485 TYR C CA 1
ATOM 3128 C C . TYR A 1 484 ? 3.124 37.363 33.002 1.00 106.68 485 TYR C C 1
ATOM 3129 O O . TYR A 1 484 ? 2.216 38.161 33.256 1.00 106.31 485 TYR C O 1
ATOM 3138 N N . LYS A 1 485 ? 4.278 37.719 32.447 1.00 107.02 486 LYS C N 1
ATOM 3139 C CA . LYS A 1 485 ? 4.633 39.076 32.036 1.00 115.77 486 LYS C CA 1
ATOM 3140 C C . LYS A 1 485 ? 3.466 39.823 31.374 1.00 114.78 486 LYS C C 1
ATOM 3141 O O . LYS A 1 485 ? 3.337 41.041 31.538 1.00 119.17 486 LYS C O 1
ATOM 3147 N N . ALA A 1 486 ? 2.597 39.113 30.644 1.00 103.95 487 ALA C N 1
ATOM 3148 C CA . ALA A 1 486 ? 1.452 39.748 29.999 1.00 92.12 487 ALA C CA 1
ATOM 3149 C C . ALA A 1 486 ? 0.274 39.858 30.958 1.00 88.73 487 ALA C C 1
ATOM 3150 O O . ALA A 1 486 ? -0.326 40.930 31.086 1.00 92.48 487 ALA C O 1
ATOM 3152 N N . SER A 1 487 ? -0.074 38.757 31.632 1.00 87.82 488 SER C N 1
ATOM 3153 C CA . SER A 1 487 ? -1.065 38.812 32.701 1.00 93.06 488 SER C CA 1
ATOM 3154 C C . SER A 1 487 ? -0.679 39.873 33.722 1.00 99.77 488 SER C C 1
ATOM 3155 O O . SER A 1 487 ? -1.438 40.812 33.981 1.00 100.66 488 SER C O 1
ATOM 3158 N N . LEU A 1 488 ? 0.517 39.727 34.300 1.00 102.73 489 LEU C N 1
ATOM 3159 C CA . LEU A 1 488 ? 1.116 40.729 35.174 1.00 104.87 489 LEU C CA 1
ATOM 3160 C C . LEU A 1 488 ? 0.871 42.148 34.676 1.00 100.33 489 LEU C C 1
ATOM 3161 O O . LEU A 1 488 ? 0.217 42.954 35.348 1.00 102.75 489 LEU C O 1
ATOM 3166 N N . ASN A 1 489 ? 1.380 42.457 33.480 1.00 98.35 490 ASN C N 1
ATOM 3167 C CA . ASN A 1 489 ? 1.369 43.837 33.000 1.00 103.74 490 ASN C CA 1
ATOM 3168 C C . ASN A 1 489 ? -0.045 44.333 32.736 1.00 102.36 490 ASN C C 1
ATOM 3169 O O . ASN A 1 489 ? -0.376 45.480 33.062 1.00 106.92 490 ASN C O 1
ATOM 3174 N N . LEU A 1 490 ? -0.891 43.494 32.130 1.00 94.33 491 LEU C N 1
ATOM 3175 C CA . LEU A 1 490 ? -2.271 43.910 31.898 1.00 87.47 491 LEU C CA 1
ATOM 3176 C C . LEU A 1 490 ? -2.969 44.279 33.197 1.00 85.58 491 LEU C C 1
ATOM 3177 O O . LEU A 1 490 ? -3.887 45.110 33.201 1.00 85.71 491 LEU C O 1
ATOM 3182 N N . ILE A 1 491 ? -2.524 43.699 34.307 1.00 89.95 492 ILE C N 1
ATOM 3183 C CA . ILE A 1 491 ? -3.159 43.972 35.585 1.00 96.83 492 ILE C CA 1
ATOM 3184 C C . ILE A 1 491 ? -2.631 45.270 36.175 1.00 98.12 492 ILE C C 1
ATOM 3185 O O . ILE A 1 491 ? -3.392 46.198 36.487 1.00 96.14 492 ILE C O 1
ATOM 3190 N N . GLU A 1 492 ? -1.314 45.341 36.318 1.00 105.08 493 GLU C N 1
ATOM 3191 C CA . GLU A 1 492 ? -0.647 46.569 36.687 1.00 110.32 493 GLU C CA 1
ATOM 3192 C C . GLU A 1 492 ? -1.231 47.779 35.948 1.00 109.51 493 GLU C C 1
ATOM 3193 O O . GLU A 1 492 ? -1.432 48.830 36.558 1.00 114.30 493 GLU C O 1
ATOM 3199 N N . LYS A 1 493 ? -1.535 47.663 34.642 1.00 97.30 494 LYS C N 1
ATOM 3200 C CA . LYS A 1 493 ? -1.865 48.865 33.875 1.00 89.26 494 LYS C CA 1
ATOM 3201 C C . LYS A 1 493 ? -3.353 49.190 33.868 1.00 85.10 494 LYS C C 1
ATOM 3202 O O . LYS A 1 493 ? -3.709 50.363 33.741 1.00 86.65 494 LYS C O 1
ATOM 3208 N N . TYR A 1 494 ? -4.238 48.194 33.988 1.00 84.39 495 TYR C N 1
ATOM 3209 C CA . TYR A 1 494 ? -5.653 48.426 33.722 1.00 79.28 495 TYR C CA 1
ATOM 3210 C C . TYR A 1 494 ? -6.611 47.851 34.757 1.00 76.48 495 TYR C C 1
ATOM 3211 O O . TYR A 1 494 ? -7.817 48.106 34.657 1.00 74.36 495 TYR C O 1
ATOM 3220 N N . PHE A 1 495 ? -6.130 47.103 35.751 1.00 82.02 496 PHE C N 1
ATOM 3221 C CA . PHE A 1 495 ? -7.045 46.419 36.653 1.00 92.31 496 PHE C CA 1
ATOM 3222 C C . PHE A 1 495 ? -6.795 46.624 38.145 1.00 104.21 496 PHE C C 1
ATOM 3223 O O . PHE A 1 495 ? -7.550 46.071 38.949 1.00 106.29 496 PHE C O 1
ATOM 3231 N N . SER A 1 496 ? -5.787 47.394 38.546 1.00 110.02 497 SER C N 1
ATOM 3232 C CA . SER A 1 496 ? -5.547 47.604 39.977 1.00 113.70 497 SER C CA 1
ATOM 3233 C C . SER A 1 496 ? -5.549 49.081 40.364 1.00 116.88 497 SER C C 1
ATOM 3234 O O . SER A 1 496 ? -5.273 49.440 41.512 1.00 121.14 497 SER C O 1
ATOM 3237 N N . GLY B 2 1 ? -2.280 16.610 1.698 1.00 57.02 181 GLY A N 1
ATOM 3238 C CA . GLY B 2 1 ? -2.482 16.686 0.263 1.00 59.80 181 GLY A CA 1
ATOM 3239 C C . GLY B 2 1 ? -3.049 15.416 -0.353 1.00 62.56 181 GLY A C 1
ATOM 3240 O O . GLY B 2 1 ? -3.389 14.474 0.368 1.00 59.71 181 GLY A O 1
ATOM 3241 N N . PRO B 2 2 ? -3.151 15.392 -1.681 1.00 53.92 182 PRO A N 1
ATOM 3242 C CA . PRO B 2 2 ? -3.709 14.217 -2.376 1.00 48.15 182 PRO A CA 1
ATOM 3243 C C . PRO B 2 2 ? -2.691 13.088 -2.426 1.00 50.16 182 PRO A C 1
ATOM 3244 O O . PRO B 2 2 ? -1.556 13.250 -1.943 1.00 43.50 182 PRO A O 1
ATOM 3248 N N . PRO B 2 3 ? -3.061 11.919 -2.965 1.00 48.71 183 PRO A N 1
ATOM 3249 C CA . PRO B 2 3 ? -2.114 10.786 -2.991 1.00 44.00 183 PRO A CA 1
ATOM 3250 C C . PRO B 2 3 ? -0.873 11.056 -3.840 1.00 39.28 183 PRO A C 1
ATOM 3251 O O . PRO B 2 3 ? -0.946 11.598 -4.944 1.00 36.77 183 PRO A O 1
ATOM 3255 N N . LYS B 2 4 ? 0.279 10.641 -3.316 1.00 33.97 184 LYS A N 1
ATOM 3256 C CA . LYS B 2 4 ? 1.527 10.799 -4.058 1.00 32.48 184 LYS A CA 1
ATOM 3257 C C . LYS B 2 4 ? 1.602 9.843 -5.245 1.00 29.82 184 LYS A C 1
ATOM 3258 O O . LYS B 2 4 ? 2.212 10.176 -6.268 1.00 32.60 184 LYS A O 1
ATOM 3264 N N . LYS B 2 5 ? 1.003 8.657 -5.125 1.00 27.79 185 LYS A N 1
ATOM 3265 C CA . LYS B 2 5 ? 1.153 7.587 -6.107 1.00 27.15 185 LYS A CA 1
ATOM 3266 C C . LYS B 2 5 ? -0.205 6.957 -6.375 1.00 29.37 185 LYS A C 1
ATOM 3267 O O . LYS B 2 5 ? -1.125 7.068 -5.564 1.00 33.27 185 LYS A O 1
ATOM 3273 N N . ARG B 2 6 ? -0.330 6.309 -7.536 1.00 26.38 186 ARG A N 1
ATOM 3274 C CA . ARG B 2 6 ? -1.578 5.667 -7.953 1.00 30.52 186 ARG A CA 1
ATOM 3275 C C . ARG B 2 6 ? -1.280 4.325 -8.598 1.00 25.02 186 ARG A C 1
ATOM 3276 O O . ARG B 2 6 ? -0.483 4.248 -9.540 1.00 30.70 186 ARG A O 1
ATOM 3284 N N . ALA B 2 7 ? -1.961 3.286 -8.126 1.00 31.43 187 ALA A N 1
ATOM 3285 C CA . ALA B 2 7 ? -1.951 1.985 -8.779 1.00 36.24 187 ALA A CA 1
ATOM 3286 C C . ALA B 2 7 ? -3.064 1.923 -9.819 1.00 30.77 187 ALA A C 1
ATOM 3287 O O . ALA B 2 7 ? -4.141 2.484 -9.625 1.00 29.28 187 ALA A O 1
ATOM 3289 N N . LYS B 2 8 ? -2.795 1.246 -10.930 1.00 31.03 188 LYS A N 1
ATOM 3290 C CA . LYS B 2 8 ? -3.802 1.017 -11.964 1.00 31.01 188 LYS A CA 1
ATOM 3291 C C . LYS B 2 8 ? -4.461 -0.334 -11.696 1.00 30.78 188 LYS A C 1
ATOM 3292 O O . LYS B 2 8 ? -3.818 -1.381 -11.830 1.00 33.27 188 LYS A O 1
ATOM 3298 N N . VAL B 2 9 ? -5.737 -0.319 -11.320 1.00 36.96 189 VAL A N 1
ATOM 3299 C CA . VAL B 2 9 ? -6.427 -1.533 -10.897 1.00 44.36 189 VAL A CA 1
ATOM 3300 C C . VAL B 2 9 ? -7.440 -1.970 -11.948 1.00 56.34 189 VAL A C 1
ATOM 3301 O O . VAL B 2 9 ? -7.991 -1.158 -12.699 1.00 57.64 189 VAL A O 1
ATOM 3305 N N . ASP B 2 10 ? -7.677 -3.281 -11.985 1.00 74.23 190 ASP A N 1
ATOM 3306 C CA . ASP B 2 10 ? -8.546 -3.948 -12.961 1.00 87.43 190 ASP A CA 1
ATOM 3307 C C . ASP B 2 10 ? -8.333 -3.485 -14.403 1.00 86.31 190 ASP A C 1
ATOM 3308 O O . ASP B 2 10 ? -8.216 -4.309 -15.313 1.00 80.30 190 ASP A O 1
ATOM 3313 N N . PRO C 2 2 ? 2.737 42.665 12.869 1.00 115.25 182 PRO B N 1
ATOM 3314 C CA . PRO C 2 2 ? 1.866 41.814 12.048 1.00 115.83 182 PRO B CA 1
ATOM 3315 C C . PRO C 2 2 ? 2.653 40.954 11.057 1.00 122.07 182 PRO B C 1
ATOM 3316 O O . PRO C 2 2 ? 2.884 41.393 9.928 1.00 123.88 182 PRO B O 1
ATOM 3320 N N . PRO C 2 3 ? 3.076 39.750 11.480 1.00 125.08 183 PRO B N 1
ATOM 3321 C CA . PRO C 2 3 ? 3.839 38.877 10.576 1.00 119.60 183 PRO B CA 1
ATOM 3322 C C . PRO C 2 3 ? 3.016 37.747 9.963 1.00 102.83 183 PRO B C 1
ATOM 3323 O O . PRO C 2 3 ? 2.174 37.136 10.630 1.00 96.65 183 PRO B O 1
ATOM 3327 N N . LYS C 2 4 ? 3.266 37.457 8.687 1.00 95.16 184 LYS B N 1
ATOM 3328 C CA . LYS C 2 4 ? 2.558 36.391 7.990 1.00 89.09 184 LYS B CA 1
ATOM 3329 C C . LYS C 2 4 ? 3.151 35.029 8.341 1.00 95.69 184 LYS B C 1
ATOM 3330 O O . LYS C 2 4 ? 4.372 34.875 8.441 1.00 96.36 184 LYS B O 1
ATOM 3336 N N . LYS C 2 5 ? 2.273 34.039 8.537 1.00 94.70 185 LYS B N 1
ATOM 3337 C CA . LYS C 2 5 ? 2.660 32.697 8.968 1.00 91.41 185 LYS B CA 1
ATOM 3338 C C . LYS C 2 5 ? 2.424 31.701 7.837 1.00 87.67 185 LYS B C 1
ATOM 3339 O O . LYS C 2 5 ? 1.297 31.561 7.351 1.00 75.85 185 LYS B O 1
ATOM 3345 N N . ARG C 2 6 ? 3.487 31.003 7.444 1.00 93.18 186 ARG B N 1
ATOM 3346 C CA . ARG C 2 6 ? 3.440 29.925 6.459 1.00 93.88 186 ARG B CA 1
ATOM 3347 C C . ARG C 2 6 ? 3.136 28.609 7.207 1.00 100.48 186 ARG B C 1
ATOM 3348 O O . ARG C 2 6 ? 3.155 28.617 8.440 1.00 101.56 186 ARG B O 1
ATOM 3356 N N . ALA C 2 7 ? 2.838 27.490 6.531 1.00 104.89 187 ALA B N 1
ATOM 3357 C CA . ALA C 2 7 ? 2.767 27.343 5.076 1.00 100.92 187 ALA B CA 1
ATOM 3358 C C . ALA C 2 7 ? 1.511 26.584 4.655 1.00 96.24 187 ALA B C 1
ATOM 3359 O O . ALA C 2 7 ? 1.477 25.353 4.698 1.00 95.92 187 ALA B O 1
#

GO terms:
  GO:0042025 host cell nucleus (C, EXP)
  GO:0005515 protein binding (F, IPI)

Sequence (439 aa):
NWSVEDIVKGINSNNLESQLQATQAARKLLSREKQPPIDNIIRAGLIPKFVSFLGKTDCSPIQFESAWALTNIASGTSEQTKAVVDGGAIPAFISLLASPHAHISEQAVWALGNIAGDGSAFRDLVIKHGAIDPLLALLAVPDLSTLACGYLRNLTWTLSNLCRNKNPAPPLDAVEQILPTLVRLLHHNDPEVLADSCWAISYLTDGPNERIEMVVKKGVVPQLVKLLGATELPIVTPALRAIGNIVTGTDEQTQKVIDAGALAVFPSLLTNPKTNIQKEATWTMSNITAGRQDQIQQVVNHGLVPFLVGVLSKADFKTQKEAAWAITNYTSGGTVEQIVYLVHHCGIIEPLMNLLSAKDTKIIQVILDAISNIFQAAEKLGETEKLSIMIEECGGLDKIEALQRHENESVYKASLNLIEKYFSGPPKKRAKVDPPKKRA

B-factor: mean 44.8, std 23.89, range [18.76, 157.92]

Radius of gyration: 27.66 Å; Cα contacts (8 Å, |Δi|>4): 650; chains: 3; bounding box: 37×77×72 Å

InterPro domains:
  IPR003498 Probable DNA packing protein, C-terminal [PF02499] (373-728)
  IPR003499 Probable DNA packing protein, N-terminal [PF02500] (55-347)
  IPR027417 P-loop containing nucleoside triphosphate hydrolase [G3DSA:3.40.50.300] (223-405)
  IPR033663 Tripartite terminase subunit 3 [MF_04013] (1-730)
  IPR038435 Probable DNA packing protein, C-terminal domain superfamily [G3DSA:3.30.420.320] (476-735)

CATH classification: 1.25.10.10